Protein AF-0000000083253115 (afdb_homodimer)

Foldseek 3Di:
DAEEEAACCLLPVPPDDLVLVVVVDHYHYDNHHDQVCLCVRCQAHCEYEYAQAAADLVSLVSRVNHAEYEYLAPDDVRYPQVSCVVNNHFYFYFPPLQQLLLLVVLVVLVQCLQAVVVVVVVCVVVCVCVPDDDVDDGPDHHDQLAAAEEEEEDCPSNSVSNVVVSVVSNHQYEYEDPDDDDDPVCVRYHYDHLLVSQQRHQEYEYDDDDDPVQFQLAALVSLQSHQLAHEYEYLHEQRNHPQVRVLVCQQVSSYNAYEYAYHNDVVDDPVRSQVVRPRYHYHPNCSQRPPSSSNSSSVSSSVQVVQVVVVHGDRTDD/DAEEEAACCLLPVPPDDLVLVVVVDHYHYDNHHDQVCLCVRCQAHCEYEYAQAAADLVSLVNRVNHAEYEYLAPDDPRYPQVSCVVNNHFYFYFPPLQLLLLLVVLVVLVQCLQAVVVVVVVCVVVCVCVPDDDVDDGPDHHDQLAAAEEEEEDCPSNNVSNVVVSVVSNHQYEYEDPDDDPDPVCVRYHYDHLLVSQQRHQEYEYDDDDDPVQFQLAALVSLQSHQLAHEYEYLHEQRNHPQVRVLVCQQVSSYNAYEYAYHNDVVDDPVRSQVVRPRYHYHPNCSQRPPSSSVSSSVSSSVQVVQVVVVHGDRTDD

InterPro domains:
  IPR006139 D-isomer specific 2-hydroxyacid dehydrogenase, catalytic domain [PF00389] (19-316)
  IPR006140 D-isomer specific 2-hydroxyacid dehydrogenase, NAD-binding domain [PF02826] (107-287)
  IPR029752 D-isomer specific 2-hydroxyacid dehydrogenase, NAD-binding domain conserved site 1 [PS00065] (150-177)
  IPR029753 D-isomer specific 2-hydroxyacid dehydrogenase, NAD-binding domain conserved site [PS00671] (226-242)
  IPR036291 NAD(P)-binding domain superfamily [SSF51735] (98-288)
  IPR050418 D-isomer specific 2-hydroxyacid dehydrogenase, PdxB subfamily [PTHR43761] (2-317)

pLDDT: mean 97.41, std 2.38, range [80.62, 98.94]

Nearest PDB structures (foldseek):
  5tx7-assembly1_B  TM=9.723E-01  e=9.994E-42  Nitratidesulfovibrio vulgaris
  3wnv-assembly1_A  TM=8.264E-01  e=6.899E-27  Paecilomyces sp. 'thermophila'
  7arz-assembly1_A-2  TM=8.411E-01  e=3.150E-25  Physcomitrium patens
  5z1z-assembly1_C  TM=8.540E-01  e=3.719E-25  Escherichia coli BL21(DE3)
  2d0i-assembly2_C  TM=7.781E-01  e=1.853E-24  Pyrococcus horikoshii OT3

Secondary structure (DSSP, 8-state):
-EEEES--TTT-SSSS--HHHHTTSEEEE-S---GGGHHHHHTT-SEEEESSS-B-HHHHHT-TT--EEEESSS--TTB-HHHHHHTT-EEE---SSSHHHHHHHHHHHHHHHHH-HHHHHHHHHTTHHHH-SSS---SS-----TT-EEEEE--SHHHHHHHHHHHHTT-EEEEE-SS----GGGTTEEE--HHHHHHH-SEEEE-S---TTTTT-BSHHHHHHS-TT-EEEE-S-GGGB-HHHHHHHHHHTSSSEEEES--SSSSPPTT-TTTT-TTEEE--S-TT-SHHHHHHHHHHHHHHHHHHHTT---SB--/-EEEES--TTT-SSSS--HHHHTTSEEEE-S---GGGHHHHHTT-SEEEESSS-B-HHHHHT-TT--EEEESSS--TTB-HHHHHHTT-EEE---SSSHHHHHHHHHHHHHHHHH-HHHHHHHHHTTHHHH-SSS---SS-----TT-EEEEE--SHHHHHHHHHHHHTT-EEEEE-SS----GGGTTEEE--HHHHHHH-SEEEE-S---TTTTT-BSHHHHHHS-TT-EEEE-S-GGGB-HHHHHHHHHHTSSSEEEES--SSSSPPTT-TTTT-TTEEE--S-TT-SHHHHHHHHHHHHHHHHHHHTT---SB--

Structure (mmCIF, N/CA/C/O backbone):
data_AF-0000000083253115-model_v1
#
loop_
_entity.id
_entity.type
_entity.pdbx_description
1 polymer 'Glycerate dehydrogenase'
#
loop_
_atom_site.group_PDB
_atom_site.id
_atom_site.type_symbol
_atom_site.label_atom_id
_atom_site.label_alt_id
_atom_site.label_comp_id
_atom_site.label_asym_id
_atom_site.label_entity_id
_atom_site.label_seq_id
_atom_site.pdbx_PDB_ins_code
_atom_site.Cartn_x
_atom_site.Cartn_y
_atom_site.Cartn_z
_atom_site.occupancy
_atom_site.B_iso_or_equiv
_atom_site.auth_seq_id
_atom_site.auth_comp_id
_atom_site.auth_asym_id
_atom_site.auth_atom_id
_atom_site.pdbx_PDB_model_num
ATOM 1 N N . MET A 1 1 ? 8.891 42.031 13.438 1 95.06 1 MET A N 1
ATOM 2 C CA . MET A 1 1 ? 7.652 41.344 13.82 1 95.06 1 MET A CA 1
ATOM 3 C C . MET A 1 1 ? 7.918 40.281 14.883 1 95.06 1 MET A C 1
ATOM 5 O O . MET A 1 1 ? 8.922 39.594 14.812 1 95.06 1 MET A O 1
ATOM 9 N N . ASN A 1 2 ? 7.191 40.312 16.047 1 98.38 2 ASN A N 1
ATOM 10 C CA . ASN A 1 2 ? 7.27 39.25 17.047 1 98.38 2 ASN A CA 1
ATOM 11 C C . ASN A 1 2 ? 6.367 38.062 16.703 1 98.38 2 ASN A C 1
ATOM 13 O O . ASN A 1 2 ? 5.145 38.188 16.703 1 98.38 2 ASN A O 1
ATOM 17 N N . ILE A 1 3 ? 6.984 36.906 16.391 1 98.81 3 ILE A N 1
ATOM 18 C CA . ILE A 1 3 ? 6.27 35.719 15.938 1 98.81 3 ILE A CA 1
ATOM 19 C C . ILE A 1 3 ? 6.316 34.625 17.016 1 98.81 3 ILE A C 1
ATOM 21 O O . ILE A 1 3 ? 7.391 34.312 17.531 1 98.81 3 ILE A O 1
ATOM 25 N N . VAL A 1 4 ? 5.164 34.062 17.375 1 98.88 4 VAL A N 1
ATOM 26 C CA . VAL A 1 4 ? 5.098 33.031 18.391 1 98.88 4 VAL A CA 1
ATOM 27 C C . VAL A 1 4 ? 4.418 31.781 17.812 1 98.88 4 VAL A C 1
ATOM 29 O O . VAL A 1 4 ? 3.314 31.875 17.266 1 98.88 4 VAL A O 1
ATOM 32 N N . VAL A 1 5 ? 5.055 30.641 17.844 1 98.88 5 VAL A N 1
ATOM 33 C CA . VAL A 1 5 ? 4.441 29.328 17.578 1 98.88 5 VAL A CA 1
ATOM 34 C C . VAL A 1 5 ? 4.008 28.688 18.906 1 98.88 5 VAL A C 1
ATOM 36 O O . VAL A 1 5 ? 4.844 28.406 19.766 1 98.88 5 VAL A O 1
ATOM 39 N N . LEU A 1 6 ? 2.75 28.422 19.016 1 98.81 6 LEU A N 1
ATOM 40 C CA . LEU A 1 6 ? 2.217 27.984 20.297 1 98.81 6 LEU A CA 1
ATOM 41 C C . LEU A 1 6 ? 2.383 26.484 20.484 1 98.81 6 LEU A C 1
ATOM 43 O O . LEU A 1 6 ? 2.473 26 21.609 1 98.81 6 LEU A O 1
ATOM 47 N N . ASP A 1 7 ? 2.42 25.703 19.406 1 98.5 7 ASP A N 1
ATOM 48 C CA . ASP A 1 7 ? 2.523 24.25 19.469 1 98.5 7 ASP A CA 1
ATOM 49 C C . ASP A 1 7 ? 3.229 23.688 18.234 1 98.5 7 ASP A C 1
ATOM 51 O O . ASP A 1 7 ? 2.609 23.016 17.406 1 98.5 7 ASP A O 1
ATOM 55 N N . GLY A 1 8 ? 4.59 23.797 18.266 1 98.38 8 GLY A N 1
ATOM 56 C CA . GLY A 1 8 ? 5.367 23.5 17.078 1 98.38 8 GLY A CA 1
ATOM 57 C C . GLY A 1 8 ? 5.852 22.062 17.047 1 98.38 8 GLY A C 1
ATOM 58 O O . GLY A 1 8 ? 6.336 21.578 16.016 1 98.38 8 GLY A O 1
ATOM 59 N N . PHE A 1 9 ? 5.57 21.297 18.094 1 97.69 9 PHE A N 1
ATOM 60 C CA . PHE A 1 9 ? 6.234 20.016 18.25 1 97.69 9 PHE A CA 1
ATOM 61 C C . PHE A 1 9 ? 5.832 19.047 17.141 1 97.69 9 PHE A C 1
ATOM 63 O O . PHE A 1 9 ? 6.688 18.422 16.516 1 97.69 9 PHE A O 1
ATOM 70 N N . THR A 1 10 ? 4.551 18.938 16.844 1 95.75 10 THR A N 1
ATOM 71 C CA . THR A 1 10 ? 4.082 17.922 15.914 1 95.75 10 THR A CA 1
ATOM 72 C C . THR A 1 10 ? 4.449 18.281 14.477 1 95.75 10 THR A C 1
ATOM 74 O O . THR A 1 10 ? 4.742 17.406 13.664 1 95.75 10 THR A O 1
ATOM 77 N N . LEU A 1 11 ? 4.516 19.562 14.211 1 97.69 11 LEU A N 1
ATOM 78 C CA . LEU A 1 11 ? 4.914 20.016 12.883 1 97.69 11 LEU A CA 1
ATOM 79 C C . LEU A 1 11 ? 6.418 19.844 12.68 1 97.69 11 LEU A C 1
ATOM 81 O O . LEU A 1 11 ? 6.855 19.391 11.617 1 97.69 11 LEU A O 1
ATOM 85 N N . ASN A 1 12 ? 7.148 20.203 13.602 1 97.44 12 ASN A N 1
ATOM 86 C CA . ASN A 1 12 ? 8.609 20.172 13.547 1 97.44 12 ASN A CA 1
ATOM 87 C C . ASN A 1 12 ? 9.203 19.609 14.836 1 97.44 12 ASN A C 1
ATOM 89 O O . ASN A 1 12 ? 9.672 20.375 15.688 1 97.44 12 ASN A O 1
ATOM 93 N N . PRO A 1 13 ? 9.32 18.281 14.906 1 95.5 13 PRO A N 1
ATOM 94 C CA . PRO A 1 13 ? 9.898 17.672 16.094 1 95.5 13 PRO A CA 1
ATOM 95 C C . PRO A 1 13 ? 11.422 17.781 16.141 1 95.5 13 PRO A C 1
ATOM 97 O O . PRO A 1 13 ? 12.062 17.172 17.016 1 95.5 13 PRO A O 1
ATOM 100 N N . GLY A 1 14 ? 11.969 18.453 15.156 1 95.5 14 GLY A N 1
ATOM 101 C CA . GLY A 1 14 ? 13.406 18.672 15.164 1 95.5 14 GLY A CA 1
ATOM 102 C C . GLY A 1 14 ? 14.07 18.328 13.844 1 95.5 14 GLY A C 1
ATOM 103 O O . GLY A 1 14 ? 15.281 18.484 13.695 1 95.5 14 GLY A O 1
ATOM 104 N N . ASP A 1 15 ? 13.25 17.953 12.898 1 95.69 15 ASP A N 1
ATOM 105 C CA . ASP A 1 15 ? 13.828 17.484 11.648 1 95.69 15 ASP A CA 1
ATOM 106 C C . ASP A 1 15 ? 13.562 18.484 10.516 1 95.69 15 ASP A C 1
ATOM 108 O O . ASP A 1 15 ? 13.867 18.203 9.352 1 95.69 15 ASP A O 1
ATOM 112 N N . LEU A 1 16 ? 12.945 19.594 10.766 1 97.12 16 LEU A N 1
ATOM 113 C CA . LEU A 1 16 ? 12.742 20.703 9.836 1 97.12 16 LEU A CA 1
ATOM 114 C C . LEU A 1 16 ? 13.375 21.984 10.367 1 97.12 16 LEU A C 1
ATOM 116 O O . LEU A 1 16 ? 13.883 22 11.5 1 97.12 16 LEU A O 1
ATOM 120 N N . SER A 1 17 ? 13.398 23 9.508 1 97.88 17 SER A N 1
ATOM 121 C CA . SER A 1 17 ? 13.984 24.281 9.891 1 97.88 17 SER A CA 1
ATOM 122 C C . SER A 1 17 ? 12.906 25.344 10.047 1 97.88 17 SER A C 1
ATOM 124 O O . SER A 1 17 ? 11.984 25.438 9.227 1 97.88 17 SER A O 1
ATOM 126 N N . TRP A 1 18 ? 13.039 26.125 11.109 1 98.19 18 TRP A N 1
ATOM 127 C CA . TRP A 1 18 ? 12.148 27.25 11.305 1 98.19 18 TRP A CA 1
ATOM 128 C C . TRP A 1 18 ? 12.664 28.484 10.578 1 98.19 18 TRP A C 1
ATOM 130 O O . TRP A 1 18 ? 12.086 29.578 10.688 1 98.19 18 TRP A O 1
ATOM 140 N N . ALA A 1 19 ? 13.664 28.312 9.742 1 98.06 19 ALA A N 1
ATOM 141 C CA . ALA A 1 19 ? 14.367 29.422 9.086 1 98.06 19 ALA A CA 1
ATOM 142 C C . ALA A 1 19 ? 13.398 30.297 8.297 1 98.06 19 ALA A C 1
ATOM 144 O O . ALA A 1 19 ? 13.508 31.516 8.305 1 98.06 19 ALA A O 1
ATOM 145 N N . PRO A 1 20 ? 12.43 29.688 7.656 1 97.81 20 PRO A N 1
ATOM 146 C CA . PRO A 1 20 ? 11.516 30.531 6.883 1 97.81 20 PRO A CA 1
ATOM 147 C C . PRO A 1 20 ? 10.758 31.531 7.75 1 97.81 20 PRO A C 1
ATOM 149 O O . PRO A 1 20 ? 10.438 32.625 7.289 1 97.81 20 PRO A O 1
ATOM 152 N N . PHE A 1 21 ? 10.477 31.25 9.008 1 98.19 21 PHE A N 1
ATOM 153 C CA . PHE A 1 21 ? 9.805 32.156 9.922 1 98.19 21 PHE A CA 1
ATOM 154 C C . PHE A 1 21 ? 10.812 33.094 10.586 1 98.19 21 PHE A C 1
ATOM 156 O O . PHE A 1 21 ? 10.508 34.281 10.82 1 98.19 21 PHE A O 1
ATOM 163 N N . GLU A 1 22 ? 11.984 32.594 10.859 1 98.12 22 GLU A N 1
ATOM 164 C CA . GLU A 1 22 ? 13.031 33.406 11.477 1 98.12 22 GLU A CA 1
ATOM 165 C C . GLU A 1 22 ? 13.414 34.594 10.586 1 98.12 22 GLU A C 1
ATOM 167 O O . GLU A 1 22 ? 13.789 35.656 11.078 1 98.12 22 GLU A O 1
ATOM 172 N N . ALA A 1 23 ? 13.273 34.375 9.367 1 97.56 23 ALA A N 1
ATOM 173 C CA . ALA A 1 23 ? 13.625 35.406 8.398 1 97.56 23 ALA A CA 1
ATOM 174 C C . ALA A 1 23 ? 12.625 36.531 8.422 1 97.56 23 ALA A C 1
ATOM 176 O O . ALA A 1 23 ? 12.898 37.625 7.91 1 97.56 23 ALA A O 1
ATOM 177 N N . LEU A 1 24 ? 11.523 36.344 9.031 1 97.75 24 LEU A N 1
ATOM 178 C CA . LEU A 1 24 ? 10.438 37.344 8.969 1 97.75 24 LEU A CA 1
ATOM 179 C C . LEU A 1 24 ? 10.383 38.156 10.242 1 97.75 24 LEU A C 1
ATOM 181 O O . LEU A 1 24 ? 9.695 39.188 10.297 1 97.75 24 LEU A O 1
ATOM 185 N N . GLY A 1 25 ? 11.094 37.719 11.328 1 97.75 25 GLY A N 1
ATOM 186 C CA . GLY A 1 25 ? 11.094 38.438 12.602 1 97.75 25 GLY A CA 1
ATOM 187 C C . GLY A 1 25 ? 11.664 37.625 13.742 1 97.75 25 GLY A C 1
ATOM 188 O O . GLY A 1 25 ? 12.359 36.625 13.516 1 97.75 25 GLY A O 1
ATOM 189 N N . SER A 1 26 ? 11.414 38.156 15 1 98.44 26 SER A N 1
ATOM 190 C CA . SER A 1 26 ? 11.812 37.406 16.203 1 98.44 26 SER A CA 1
ATOM 191 C C . SER A 1 26 ? 10.867 36.25 16.469 1 98.44 26 SER A C 1
ATOM 193 O O . SER A 1 26 ? 9.68 36.469 16.75 1 98.44 26 SER A O 1
ATOM 195 N N . LEU A 1 27 ? 11.43 35.062 16.438 1 98.62 27 LEU A N 1
ATOM 196 C CA . LEU A 1 27 ? 10.602 33.844 16.516 1 98.62 27 LEU A CA 1
ATOM 197 C C . LEU A 1 27 ? 10.781 33.156 17.859 1 98.62 27 LEU A C 1
ATOM 199 O O . LEU A 1 27 ? 11.914 32.938 18.312 1 98.62 27 LEU A O 1
ATOM 203 N N . THR A 1 28 ? 9.695 32.906 18.531 1 98.81 28 THR A N 1
ATOM 204 C CA . THR A 1 28 ? 9.648 32.031 19.688 1 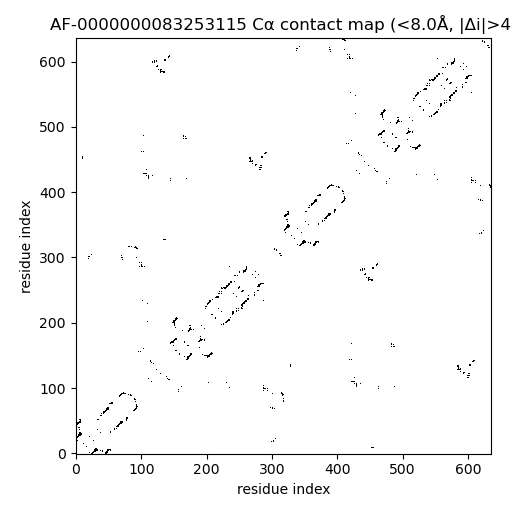98.81 28 THR A CA 1
ATOM 205 C C . THR A 1 28 ? 8.789 30.812 19.406 1 98.81 28 THR A C 1
ATOM 207 O O . THR A 1 28 ? 7.637 30.938 18.984 1 98.81 28 THR A O 1
ATOM 210 N N . VAL A 1 29 ? 9.336 29.594 19.578 1 98.75 29 VAL A N 1
ATOM 211 C CA . VAL A 1 29 ? 8.609 28.359 19.312 1 98.75 29 VAL A CA 1
ATOM 212 C C . VAL A 1 29 ? 8.414 27.578 20.609 1 98.75 29 VAL A C 1
ATOM 214 O O . VAL A 1 29 ? 9.383 27.281 21.312 1 98.75 29 VAL A O 1
ATOM 217 N N . TYR A 1 30 ? 7.195 27.328 20.953 1 98.69 30 TYR A N 1
ATOM 218 C CA . TYR A 1 30 ? 6.871 26.391 22.031 1 98.69 30 TYR A CA 1
ATOM 219 C C . TYR A 1 30 ? 6.461 25.047 21.469 1 98.69 30 TYR A C 1
ATOM 221 O O . TYR A 1 30 ? 5.742 24.969 20.469 1 98.69 30 TYR A O 1
ATOM 229 N N . ASP A 1 31 ? 6.918 23.938 22.078 1 98.12 31 ASP A N 1
ATOM 230 C CA . ASP A 1 31 ? 6.508 22.609 21.641 1 98.12 31 ASP A CA 1
ATOM 231 C C . ASP A 1 31 ? 5.012 22.391 21.875 1 98.12 31 ASP A C 1
ATOM 233 O O . ASP A 1 31 ? 4.324 21.828 21.016 1 98.12 31 ASP A O 1
ATOM 237 N N . ARG A 1 32 ? 4.617 22.828 22.969 1 98.31 32 ARG A N 1
ATOM 238 C CA . ARG A 1 32 ? 3.238 22.75 23.438 1 98.31 32 ARG A CA 1
ATOM 239 C C . ARG A 1 32 ? 2.887 23.938 24.328 1 98.31 32 ARG A C 1
ATOM 241 O O . ARG A 1 32 ? 3.742 24.438 25.062 1 98.31 32 ARG A O 1
ATOM 248 N N . THR A 1 33 ? 1.615 24.375 24.266 1 98.5 33 THR A N 1
ATOM 249 C CA . THR A 1 33 ? 1.136 25.438 25.141 1 98.5 33 THR A CA 1
ATOM 250 C C . THR A 1 33 ? -0.213 25.078 25.75 1 98.5 33 THR A C 1
ATOM 252 O O . THR A 1 33 ? -1.222 25 25.047 1 98.5 33 THR A O 1
ATOM 255 N N . PRO A 1 34 ? -0.229 24.797 27.078 1 97.06 34 PRO A N 1
ATOM 256 C CA . PRO A 1 34 ? -1.537 24.609 27.703 1 97.06 34 PRO A CA 1
ATOM 25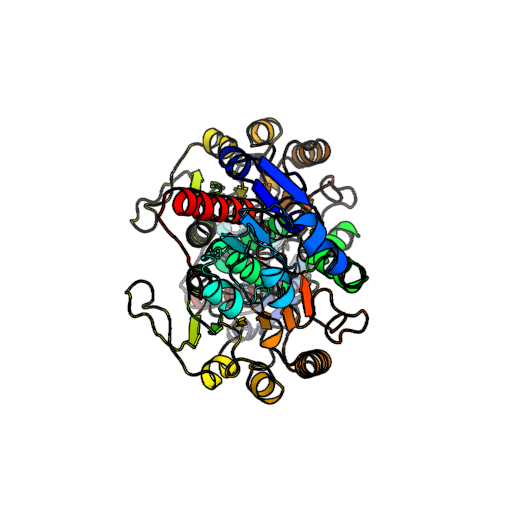7 C C . PRO A 1 34 ? -2.396 25.875 27.688 1 97.06 34 PRO A C 1
ATOM 259 O O . PRO A 1 34 ? -1.865 26.984 27.609 1 97.06 34 PRO A O 1
ATOM 262 N N . PRO A 1 35 ? -3.645 25.672 27.766 1 96.5 35 PRO A N 1
ATOM 263 C CA . PRO A 1 35 ? -4.57 26.797 27.625 1 96.5 35 PRO A CA 1
ATOM 264 C C . PRO A 1 35 ? -4.258 27.938 28.578 1 96.5 35 PRO A C 1
ATOM 266 O O . PRO A 1 35 ? -4.375 29.109 28.219 1 96.5 35 PRO A O 1
ATOM 269 N N . GLU A 1 36 ? -3.787 27.688 29.75 1 96.81 36 GLU A N 1
ATOM 270 C CA . GLU A 1 36 ? -3.596 28.703 30.797 1 96.81 36 GLU A CA 1
ATOM 271 C C . GLU A 1 36 ? -2.377 29.562 30.5 1 96.81 36 GLU A C 1
ATOM 273 O O . GLU A 1 36 ? -2.213 30.641 31.094 1 96.81 36 GLU A O 1
ATOM 278 N N . LEU A 1 37 ? -1.539 29.125 29.578 1 98.44 37 LEU A N 1
ATOM 279 C CA . LEU A 1 37 ? -0.304 29.859 29.312 1 98.44 37 LEU A CA 1
ATOM 280 C C . LEU A 1 37 ? -0.38 30.609 27.984 1 98.44 37 LEU A C 1
ATOM 282 O O . LEU A 1 37 ? 0.549 31.328 27.625 1 98.44 37 LEU A O 1
ATOM 286 N N . VAL A 1 38 ? -1.444 30.531 27.203 1 98.62 38 VAL A N 1
ATOM 287 C CA . VAL A 1 38 ? -1.549 31.094 25.875 1 98.62 38 VAL A CA 1
ATOM 288 C C . VAL A 1 38 ? -1.393 32.625 25.938 1 98.62 38 VAL A C 1
ATOM 290 O O . VAL A 1 38 ? -0.608 33.188 25.188 1 98.62 38 VAL A O 1
ATOM 293 N N . GLN A 1 39 ? -2.057 33.281 26.875 1 97.81 39 GLN A N 1
ATOM 294 C CA . GLN A 1 39 ? -2.01 34.719 26.984 1 97.81 39 GLN A CA 1
ATOM 295 C C . GLN A 1 39 ? -0.604 35.219 27.328 1 97.81 39 GLN A C 1
ATOM 297 O O . GLN A 1 39 ? -0.091 36.156 26.719 1 97.81 39 GLN A O 1
ATOM 302 N N . GLU A 1 40 ? -0.07 34.531 28.281 1 98.06 40 GLU A N 1
ATOM 303 C CA . GLU A 1 40 ? 1.271 34.906 28.734 1 98.06 40 GLU A CA 1
ATOM 304 C C . GLU A 1 40 ? 2.285 34.781 27.594 1 98.06 40 GLU A C 1
ATOM 306 O O . GLU A 1 40 ? 3.092 35.688 27.359 1 98.06 40 GLU A O 1
ATOM 311 N N . ARG A 1 41 ? 2.164 33.719 26.859 1 98.56 41 ARG A N 1
ATOM 312 C CA . ARG A 1 41 ? 3.168 33.375 25.859 1 98.56 41 ARG A CA 1
ATOM 313 C C . ARG A 1 41 ? 2.975 34.219 24.578 1 98.56 41 ARG A C 1
ATOM 315 O O . ARG A 1 41 ? 3.924 34.438 23.828 1 98.56 41 ARG A O 1
ATOM 322 N N . ALA A 1 42 ? 1.792 34.719 24.375 1 98.44 42 ALA A N 1
ATOM 323 C CA . ALA A 1 42 ? 1.495 35.438 23.141 1 98.44 42 ALA A CA 1
ATOM 324 C C . ALA A 1 42 ? 1.292 36.938 23.406 1 98.44 42 ALA A C 1
ATOM 326 O O . ALA A 1 42 ? 0.925 37.688 22.5 1 98.44 42 ALA A O 1
ATOM 327 N N . LYS A 1 43 ? 1.54 37.406 24.578 1 96.56 43 LYS A N 1
ATOM 328 C CA . LYS A 1 43 ? 1.165 38.75 25.031 1 96.56 43 LYS A CA 1
ATOM 329 C C . LYS A 1 43 ? 1.773 39.812 24.125 1 96.56 43 LYS A C 1
ATOM 331 O O . LYS A 1 43 ? 1.128 40.812 23.828 1 96.56 43 LYS A O 1
ATOM 336 N N . ASP A 1 44 ? 2.969 39.656 23.672 1 97.19 44 ASP A N 1
ATOM 337 C CA . ASP A 1 44 ? 3.656 40.688 22.891 1 97.19 44 ASP A CA 1
ATOM 338 C C . ASP A 1 44 ? 3.748 40.281 21.422 1 97.19 44 ASP A C 1
ATOM 340 O O . ASP A 1 44 ? 4.512 40.875 20.656 1 97.19 44 ASP A O 1
ATOM 344 N N . ALA A 1 45 ? 3.016 39.25 20.984 1 98.44 45 ALA A N 1
ATOM 345 C CA . ALA A 1 45 ? 3.137 38.719 19.641 1 98.44 45 ALA A CA 1
ATOM 346 C C . ALA A 1 45 ? 2.4 39.625 18.625 1 98.44 45 ALA A C 1
ATOM 348 O O . ALA A 1 45 ? 1.273 40.031 18.891 1 98.44 45 ALA A O 1
ATOM 349 N N . ASP A 1 46 ? 3.064 39.875 17.5 1 98.5 46 ASP A N 1
ATOM 350 C CA . ASP A 1 46 ? 2.404 40.438 16.328 1 98.5 46 ASP A CA 1
ATOM 351 C C . ASP A 1 46 ? 1.694 39.344 15.523 1 98.5 46 ASP A C 1
ATOM 353 O O . ASP A 1 46 ? 0.666 39.625 14.898 1 98.5 46 ASP A O 1
ATOM 357 N N . ALA A 1 47 ? 2.283 38.188 15.477 1 98.81 47 ALA A N 1
ATOM 358 C CA . ALA A 1 47 ? 1.793 37.031 14.758 1 98.81 47 ALA A CA 1
ATOM 359 C C . ALA A 1 47 ? 1.856 35.781 15.641 1 98.81 47 ALA A C 1
ATOM 361 O O . ALA A 1 47 ? 2.852 35.562 16.328 1 98.81 47 ALA A O 1
ATOM 362 N N . VAL A 1 48 ? 0.789 35.031 15.625 1 98.88 48 VAL A N 1
ATOM 363 C CA . VAL A 1 48 ? 0.731 33.75 16.359 1 98.88 48 VAL A CA 1
ATOM 364 C C . VAL A 1 48 ? 0.448 32.625 15.383 1 98.88 48 VAL A C 1
ATOM 366 O O . VAL A 1 48 ? -0.424 32.719 14.516 1 98.88 48 VAL A O 1
ATOM 369 N N . LEU A 1 49 ? 1.225 31.578 15.453 1 98.81 49 LEU A N 1
ATOM 370 C CA . LEU A 1 49 ? 0.996 30.344 14.719 1 98.81 49 LEU A CA 1
ATOM 371 C C . LEU A 1 49 ? 0.502 29.234 15.648 1 98.81 49 LEU A C 1
ATOM 373 O O . LEU A 1 49 ? 0.985 29.109 16.781 1 98.81 49 LEU A O 1
ATOM 377 N N . THR A 1 50 ? -0.5 28.484 15.203 1 98.75 50 THR A N 1
ATOM 378 C CA . THR A 1 50 ? -1.073 27.453 16.047 1 98.75 50 THR A CA 1
ATOM 379 C C . THR A 1 50 ? -1.559 26.281 15.195 1 98.75 50 THR A C 1
ATOM 381 O O . THR A 1 50 ? -1.946 26.453 14.039 1 98.75 50 THR A O 1
ATOM 384 N N . ASN A 1 51 ? -1.497 25.109 15.742 1 97.88 51 ASN A N 1
ATOM 385 C CA . ASN A 1 51 ? -2.088 23.906 15.141 1 97.88 51 ASN A CA 1
ATOM 386 C C . ASN A 1 51 ? -3.318 23.453 15.914 1 97.88 51 ASN A C 1
ATOM 388 O O . ASN A 1 51 ? -4.434 23.469 15.391 1 97.88 51 ASN A O 1
ATOM 392 N N . LYS A 1 52 ? -3.139 23.188 17.234 1 97.38 52 LYS A N 1
ATOM 393 C CA . LYS A 1 52 ? -4.254 22.656 18.016 1 97.38 52 LYS A CA 1
ATOM 394 C C . LYS A 1 52 ? -4.5 23.5 19.266 1 97.38 52 LYS A C 1
ATOM 396 O O . LYS A 1 52 ? -5.492 23.297 19.969 1 97.38 52 LYS A O 1
ATOM 401 N N . THR A 1 53 ? -3.623 24.422 19.594 1 98.12 53 THR A N 1
ATOM 402 C CA . THR A 1 53 ? -3.859 25.344 20.703 1 98.12 53 THR A CA 1
ATOM 403 C C . THR A 1 53 ? -4.973 26.328 20.375 1 98.12 53 THR A C 1
ATOM 405 O O . THR A 1 53 ? -4.863 27.078 19.406 1 98.12 53 THR A O 1
ATOM 408 N N . ALA A 1 54 ? -5.945 26.406 21.219 1 98 54 ALA A N 1
ATOM 409 C CA . ALA A 1 54 ? -7.152 27.172 20.906 1 98 54 ALA A CA 1
ATOM 410 C C . ALA A 1 54 ? -6.914 28.656 21.094 1 98 54 ALA A C 1
ATOM 412 O O . ALA A 1 54 ? -6.289 29.078 22.078 1 98 54 ALA A O 1
ATOM 413 N N . LEU A 1 55 ? -7.316 29.422 20.141 1 98.5 55 LEU A N 1
ATOM 414 C CA . LEU A 1 55 ? -7.395 30.875 20.25 1 98.5 55 LEU A CA 1
ATOM 415 C C . LEU A 1 55 ? -8.844 31.344 20.266 1 98.5 55 LEU A C 1
ATOM 417 O O . LEU A 1 55 ? -9.383 31.75 19.234 1 98.5 55 LEU A O 1
ATOM 421 N N . THR A 1 56 ? -9.383 31.359 21.5 1 98.06 56 THR A N 1
ATOM 422 C CA . THR A 1 56 ? -10.773 31.734 21.719 1 98.06 56 THR A CA 1
ATOM 423 C C . THR A 1 56 ? -10.953 33.25 21.625 1 98.06 56 THR A C 1
ATOM 425 O O . THR A 1 56 ? -9.969 33.969 21.562 1 98.06 56 THR A O 1
ATOM 428 N N . ALA A 1 57 ? -12.18 33.625 21.625 1 98 57 ALA A N 1
ATOM 429 C CA . ALA A 1 57 ? -12.484 35.062 21.578 1 98 57 ALA A CA 1
ATOM 430 C C . ALA A 1 57 ? -11.836 35.812 22.75 1 98 57 ALA A C 1
ATOM 432 O O . ALA A 1 57 ? -11.273 36.875 22.578 1 98 57 ALA A O 1
ATOM 433 N N . ASP A 1 58 ? -11.906 35.188 23.875 1 97.75 58 ASP A N 1
ATOM 434 C CA . ASP A 1 58 ? -11.336 35.812 25.078 1 97.75 58 ASP A CA 1
ATOM 435 C C . ASP A 1 58 ? -9.82 35.969 24.953 1 97.75 58 ASP A C 1
ATOM 437 O O . ASP A 1 58 ? -9.266 37 25.312 1 97.75 58 ASP A O 1
ATOM 441 N N . ILE A 1 59 ? -9.203 34.906 24.453 1 97.81 59 ILE A N 1
ATOM 442 C CA . ILE A 1 59 ? -7.754 34.938 24.297 1 97.81 59 ILE A CA 1
ATOM 443 C C . ILE A 1 59 ? -7.379 36.031 23.281 1 97.81 59 ILE A C 1
ATOM 445 O O . ILE A 1 59 ? -6.492 36.844 23.531 1 97.81 59 ILE A O 1
ATOM 449 N N . ILE A 1 60 ? -8.039 36.094 22.172 1 97.94 60 ILE A N 1
ATOM 450 C CA . ILE A 1 60 ? -7.766 37.062 21.109 1 97.94 60 ILE A CA 1
ATOM 451 C C . ILE A 1 60 ? -7.914 38.469 21.641 1 97.94 60 ILE A C 1
ATOM 453 O O . ILE A 1 60 ? -7.074 39.344 21.375 1 97.94 60 ILE A O 1
ATOM 457 N N . SER A 1 61 ? -8.914 38.688 22.453 1 96.56 61 SER A N 1
ATOM 458 C CA . SER A 1 61 ? -9.195 40 23 1 96.56 61 SER A CA 1
ATOM 459 C C . SER A 1 61 ? -8.102 40.438 23.969 1 96.56 61 SER A C 1
ATOM 461 O O . SER A 1 61 ? -7.91 41.625 24.219 1 96.56 61 SER A O 1
ATOM 463 N N . SER A 1 62 ? -7.457 39.5 24.484 1 96.38 62 SER A N 1
ATOM 464 C CA . SER A 1 62 ? -6.453 39.781 25.5 1 96.38 62 SER A CA 1
ATOM 465 C C . SER A 1 62 ? -5.086 40.031 24.875 1 96.38 62 SER A C 1
ATOM 467 O O . SER A 1 62 ? -4.109 40.281 25.578 1 96.38 62 SER A O 1
ATOM 469 N N . LEU A 1 63 ? -4.941 39.969 23.562 1 97.69 63 LEU A N 1
ATOM 470 C CA . LEU A 1 63 ? -3.676 40.125 22.875 1 97.69 63 LEU A CA 1
ATOM 471 C C . LEU A 1 63 ? -3.672 41.438 22.062 1 97.69 63 LEU A C 1
ATOM 473 O O . LEU A 1 63 ? -3.961 41.406 20.859 1 97.69 63 LEU A O 1
ATOM 477 N N . PRO A 1 64 ? -3.217 42.531 22.641 1 95.56 64 PRO A N 1
ATOM 478 C CA . PRO A 1 64 ? -3.412 43.844 22.031 1 95.56 64 PRO A CA 1
ATOM 479 C C . PRO A 1 64 ? -2.555 44.031 20.781 1 95.56 64 PRO A C 1
ATOM 481 O O . PRO A 1 64 ? -2.93 44.812 19.891 1 95.56 64 PRO A O 1
ATOM 484 N N . ASN A 1 65 ? -1.437 43.375 20.656 1 97.38 65 ASN A N 1
ATOM 485 C CA . ASN A 1 65 ? -0.52 43.625 19.547 1 97.38 65 ASN A CA 1
ATOM 486 C C . ASN A 1 65 ? -0.792 42.688 18.375 1 97.38 65 ASN A C 1
ATOM 488 O O . ASN A 1 65 ? -0.235 42.875 17.297 1 97.38 65 ASN A O 1
ATOM 492 N N . LEU A 1 66 ? -1.626 41.688 18.578 1 98.5 66 LEU A N 1
ATOM 493 C CA . LEU A 1 66 ? -1.816 40.625 17.609 1 98.5 66 LEU A CA 1
ATOM 494 C C . LEU A 1 66 ? -2.461 41.156 16.328 1 98.5 66 LEU A C 1
ATOM 496 O O . LEU A 1 66 ? -3.475 41.844 16.391 1 98.5 66 LEU A O 1
ATOM 500 N N . ARG A 1 67 ? -1.85 40.812 15.172 1 98.19 67 ARG A N 1
ATOM 501 C CA . ARG A 1 67 ? -2.357 41.281 13.883 1 98.19 67 ARG A CA 1
ATOM 502 C C . ARG A 1 67 ? -2.572 40.094 12.93 1 98.19 67 ARG A C 1
ATOM 504 O O . ARG A 1 67 ? -3.264 40.219 11.922 1 98.19 67 ARG A O 1
ATOM 511 N N . TYR A 1 68 ? -1.985 38.938 13.266 1 98.56 68 TYR A N 1
ATOM 512 C CA . TYR A 1 68 ? -1.984 37.781 12.352 1 98.56 68 TYR A CA 1
ATOM 513 C C . TYR A 1 68 ? -2.057 36.469 13.125 1 98.56 68 TYR A C 1
ATOM 515 O O . TYR A 1 68 ? -1.396 36.312 14.148 1 98.56 68 TYR A O 1
ATOM 523 N N . ILE A 1 69 ? -2.939 35.594 12.711 1 98.88 69 ILE A N 1
ATOM 524 C CA . ILE A 1 69 ? -2.98 34.219 13.18 1 98.88 69 ILE A CA 1
ATOM 525 C C . ILE A 1 69 ? -2.807 33.25 12 1 98.88 69 ILE A C 1
ATOM 527 O O . ILE A 1 69 ? -3.58 33.312 11.047 1 98.88 69 ILE A O 1
ATOM 531 N N . GLY A 1 70 ? -1.789 32.5 12.016 1 98.75 70 GLY A N 1
ATOM 532 C CA . GLY A 1 70 ? -1.593 31.438 11.039 1 98.75 70 GLY A CA 1
ATOM 533 C C . GLY A 1 70 ? -1.886 30.047 11.594 1 98.75 70 GLY A C 1
ATOM 534 O O . GLY A 1 70 ? -1.188 29.578 12.5 1 98.75 70 GLY A O 1
ATOM 535 N N . VAL A 1 71 ? -2.883 29.391 11.039 1 98.69 71 VAL A N 1
ATOM 536 C CA . VAL A 1 71 ? -3.168 28.016 11.43 1 98.69 71 VAL A CA 1
ATOM 537 C C . VAL A 1 71 ? -2.234 27.062 10.688 1 98.69 71 VAL A C 1
ATOM 539 O O . VAL A 1 71 ? -2.102 27.141 9.461 1 98.69 71 VAL A O 1
ATOM 542 N N . LEU A 1 72 ? -1.611 26.219 11.43 1 98.44 72 LEU A N 1
ATOM 543 C CA . LEU A 1 72 ? -0.682 25.25 10.859 1 98.44 72 LEU A CA 1
ATOM 544 C C . LEU A 1 72 ? -1.403 23.953 10.492 1 98.44 72 LEU A C 1
ATOM 546 O O . LEU A 1 72 ? -0.979 22.875 10.891 1 98.44 72 LEU A O 1
ATOM 550 N N . ALA A 1 73 ? -2.502 24.047 9.75 1 97.38 73 ALA A N 1
ATOM 551 C CA . ALA A 1 73 ? -3.355 22.969 9.25 1 97.38 73 ALA A CA 1
ATOM 552 C C . ALA A 1 73 ? -4.359 23.5 8.227 1 97.38 73 ALA A C 1
ATOM 554 O O . ALA A 1 73 ? -4.457 24.719 8.008 1 97.38 73 ALA A O 1
ATOM 555 N N . THR A 1 74 ? -5.031 22.594 7.602 1 94.94 74 THR A N 1
ATOM 556 C CA . THR A 1 74 ? -6.121 22.969 6.711 1 94.94 74 THR A CA 1
ATOM 557 C C . THR A 1 74 ? -7.34 23.438 7.508 1 94.94 74 THR A C 1
ATOM 559 O O . THR A 1 74 ? -7.938 24.469 7.203 1 94.94 74 THR A O 1
ATOM 562 N N . GLY A 1 75 ? -7.738 22.609 8.477 1 91.75 75 GLY A N 1
ATOM 563 C CA . GLY A 1 75 ? -8.82 23 9.359 1 91.75 75 GLY A CA 1
ATOM 564 C C . GLY A 1 75 ? -8.453 24.156 10.266 1 91.75 75 GLY A C 1
ATOM 565 O O . GLY A 1 75 ? -7.316 24.266 10.734 1 91.75 75 GLY A O 1
ATOM 566 N N . TYR A 1 76 ? -9.414 25.031 10.578 1 94.81 76 TYR A N 1
ATOM 567 C CA . TYR A 1 76 ? -9.094 26.219 11.359 1 94.81 76 TYR A CA 1
ATOM 568 C C . TYR A 1 76 ? -10.094 26.422 12.492 1 94.81 76 TYR A C 1
ATOM 570 O O . TYR A 1 76 ? -10.289 27.547 12.961 1 94.81 76 TYR A O 1
ATOM 578 N N . ASN A 1 77 ? -10.664 25.312 12.922 1 90.62 77 ASN A N 1
ATOM 579 C CA . ASN A 1 77 ? -11.688 25.359 13.953 1 90.62 77 ASN A CA 1
ATOM 580 C C . ASN A 1 77 ? -11.109 25.766 15.305 1 90.62 77 ASN A C 1
ATOM 582 O O . ASN A 1 77 ? -11.844 26.156 16.219 1 90.62 77 ASN A O 1
ATOM 586 N N . VAL A 1 78 ? -9.898 25.766 15.445 1 96 78 VAL A N 1
ATOM 587 C CA . VAL A 1 78 ? -9.219 26.062 16.703 1 96 78 VAL A CA 1
ATOM 588 C C . VAL A 1 78 ? -9.188 27.562 16.938 1 96 78 VAL A C 1
ATOM 590 O O . VAL A 1 78 ? -8.898 28.016 18.047 1 96 78 VAL A O 1
ATOM 593 N N . VAL A 1 79 ? -9.555 28.422 15.977 1 98.31 79 VAL A N 1
ATOM 594 C CA . VAL A 1 79 ? -9.492 29.875 16.062 1 98.31 79 VAL A CA 1
ATOM 595 C C . VAL A 1 79 ? -10.898 30.453 16 1 98.31 79 VAL A C 1
ATOM 597 O O . VAL A 1 79 ? -11.703 30.078 15.148 1 98.31 79 VAL A O 1
ATOM 600 N N . ALA A 1 80 ? -11.195 31.391 16.922 1 98.31 80 ALA A N 1
ATOM 601 C CA . ALA A 1 80 ? -12.43 32.156 16.828 1 98.31 80 ALA A CA 1
ATOM 602 C C . ALA A 1 80 ? -12.352 33.188 15.711 1 98.31 80 ALA A C 1
ATOM 604 O O . ALA A 1 80 ? -12.086 34.375 15.953 1 98.31 80 ALA A O 1
ATOM 605 N N . ILE A 1 81 ? -12.695 32.75 14.555 1 97.69 81 ILE A N 1
ATOM 606 C CA . ILE A 1 81 ? -12.461 33.5 13.328 1 97.69 81 ILE A CA 1
ATOM 607 C C . ILE A 1 81 ? -13.266 34.812 13.359 1 97.69 81 ILE A C 1
ATOM 609 O O . ILE A 1 81 ? -12.797 35.844 12.891 1 97.69 81 ILE A O 1
ATOM 613 N N . GLU A 1 82 ? -14.469 34.812 13.859 1 97.19 82 GLU A N 1
ATOM 614 C CA . GLU A 1 82 ? -15.297 36.031 13.938 1 97.19 82 GLU A CA 1
ATOM 615 C C . GLU A 1 82 ? -14.68 37.062 14.859 1 97.19 82 GLU A C 1
ATOM 617 O O . GLU A 1 82 ? -14.641 38.25 14.531 1 97.19 82 GLU A O 1
ATOM 622 N N . ALA A 1 83 ? -14.219 36.594 15.992 1 97.75 83 ALA A N 1
ATOM 623 C CA . ALA A 1 83 ? -13.562 37.5 16.938 1 97.75 83 ALA A CA 1
ATOM 624 C C . ALA A 1 83 ? -12.312 38.094 16.328 1 97.75 83 ALA A C 1
ATOM 626 O O . ALA A 1 83 ? -12.023 39.281 16.547 1 97.75 83 ALA A O 1
ATOM 627 N N . ALA A 1 84 ? -11.555 37.344 15.617 1 98.38 84 ALA A N 1
ATOM 628 C CA . ALA A 1 84 ? -10.359 37.844 14.938 1 98.38 84 ALA A CA 1
ATOM 629 C C . ALA A 1 84 ? -10.719 38.906 13.914 1 98.38 84 ALA A C 1
ATOM 631 O O . ALA A 1 84 ? -10.094 39.969 13.867 1 98.38 84 ALA A O 1
ATOM 632 N N . ALA A 1 85 ? -11.727 38.656 13.164 1 97.44 85 ALA A N 1
ATOM 633 C CA . ALA A 1 85 ? -12.172 39.594 12.125 1 97.44 85 ALA A CA 1
ATOM 634 C C . ALA A 1 85 ? -12.617 40.906 12.734 1 97.44 85 ALA A C 1
ATOM 636 O O . ALA A 1 85 ? -12.328 41.969 12.195 1 97.44 85 ALA A O 1
ATOM 637 N N . GLU A 1 86 ? -13.336 40.844 13.781 1 96.88 86 GLU A N 1
ATOM 638 C CA . GLU A 1 86 ? -13.836 42.031 14.461 1 96.88 86 GLU A CA 1
ATOM 639 C C . GLU A 1 86 ? -12.695 42.938 14.906 1 96.88 86 GLU A C 1
ATOM 641 O O . GLU A 1 86 ? -12.852 44.156 14.984 1 96.88 86 GLU A O 1
ATOM 646 N N . ARG A 1 87 ? -11.609 42.375 15.133 1 97.12 87 ARG A N 1
ATOM 647 C CA . ARG A 1 87 ? -10.461 43.125 15.617 1 97.12 87 ARG A CA 1
ATOM 648 C C . ARG A 1 87 ? -9.5 43.469 14.484 1 97.12 87 ARG A C 1
ATOM 650 O O . ARG A 1 87 ? -8.422 44.031 14.711 1 97.12 87 ARG A O 1
ATOM 657 N N . GLY A 1 88 ? -9.875 43.031 13.297 1 96.88 88 GLY A N 1
ATOM 658 C CA . GLY A 1 88 ? -9.047 43.281 12.133 1 96.88 88 GLY A CA 1
ATOM 659 C C . GLY A 1 88 ? -7.832 42.375 12.047 1 96.88 88 GLY A C 1
ATOM 660 O O . GLY A 1 88 ? -6.836 42.75 11.406 1 96.88 88 GLY A O 1
ATOM 661 N N . ILE A 1 89 ? -7.867 41.281 12.727 1 98.38 89 ILE A N 1
ATOM 662 C CA . ILE A 1 89 ? -6.773 40.312 12.703 1 98.38 89 ILE A CA 1
ATOM 663 C C . ILE A 1 89 ? -6.941 39.375 11.516 1 98.38 89 ILE A C 1
ATOM 665 O O . ILE A 1 89 ? -8.008 38.781 11.328 1 98.38 89 ILE A O 1
ATOM 669 N N . THR A 1 90 ? -5.898 39.188 10.664 1 98.44 90 THR A N 1
ATOM 670 C CA . THR A 1 90 ? -5.91 38.281 9.531 1 98.44 90 THR A CA 1
ATOM 671 C C . THR A 1 90 ? -5.672 36.844 9.992 1 98.44 90 THR A C 1
ATOM 673 O O . THR A 1 90 ? -4.762 36.594 10.789 1 98.44 90 THR A O 1
ATOM 676 N N . VAL A 1 91 ? -6.539 35.906 9.594 1 98.75 91 VAL A N 1
ATOM 677 C CA . VAL A 1 91 ? -6.355 34.5 9.883 1 98.75 91 VAL A CA 1
ATOM 678 C C . VAL A 1 91 ? -6.141 33.719 8.578 1 98.75 91 VAL A C 1
ATOM 680 O O . VAL A 1 91 ? -6.898 33.906 7.617 1 98.75 91 VAL A O 1
ATOM 683 N N . THR A 1 92 ? -5.055 32.969 8.453 1 98.69 92 THR A N 1
ATOM 684 C CA . THR A 1 92 ? -4.781 32.125 7.293 1 98.69 92 THR A CA 1
ATOM 685 C C . THR A 1 92 ? -4.637 30.672 7.695 1 98.69 92 THR A C 1
ATOM 687 O O . THR A 1 92 ? -4.391 30.359 8.867 1 98.69 92 THR A O 1
ATOM 690 N N . ASN A 1 93 ? -4.945 29.797 6.793 1 98.31 93 ASN A N 1
ATOM 691 C CA . ASN A 1 93 ? -4.676 28.375 6.984 1 98.31 93 ASN A CA 1
ATOM 692 C C . ASN A 1 93 ? -3.734 27.828 5.91 1 98.31 93 ASN A C 1
ATOM 694 O O . ASN A 1 93 ? -3.074 28.609 5.211 1 98.31 93 ASN A O 1
ATOM 698 N N . VAL A 1 94 ? -3.49 26.531 5.891 1 98.19 94 VAL A N 1
ATOM 699 C CA . VAL A 1 94 ? -2.605 25.891 4.934 1 98.19 94 VAL A CA 1
ATOM 700 C C . VAL A 1 94 ? -3.385 24.844 4.141 1 98.19 94 VAL A C 1
ATOM 702 O O . VAL A 1 94 ? -3.52 23.688 4.578 1 98.19 94 VAL A O 1
ATOM 705 N N . PRO A 1 95 ? -3.852 25.141 2.916 1 95.62 95 PRO A N 1
ATOM 706 C CA . PRO A 1 95 ? -4.609 24.172 2.127 1 95.62 95 PRO A CA 1
ATOM 707 C C . PRO A 1 95 ? -3.711 23.234 1.312 1 95.62 95 PRO A C 1
ATOM 709 O O . PRO A 1 95 ? -2.564 23.594 1.016 1 95.62 95 PRO A O 1
ATOM 712 N N . ASP A 1 96 ? -4.098 22.016 1.022 1 95.44 96 ASP A N 1
ATOM 713 C CA . ASP A 1 96 ? -3.641 21.109 -0.024 1 95.44 96 ASP A CA 1
ATOM 714 C C . ASP A 1 96 ? -2.186 20.703 0.2 1 95.44 96 ASP A C 1
ATOM 716 O O . ASP A 1 96 ? -1.451 20.453 -0.758 1 95.44 96 ASP A O 1
ATOM 720 N N . TYR A 1 97 ? -1.728 20.766 1.447 1 97.88 97 TYR A N 1
ATOM 721 C CA . TYR A 1 97 ? -0.323 20.453 1.684 1 97.88 97 TYR A CA 1
ATOM 722 C C . TYR A 1 97 ? -0.116 18.953 1.818 1 97.88 97 TYR A C 1
ATOM 724 O O . TYR A 1 97 ? 1.013 18.453 1.727 1 97.88 97 TYR A O 1
ATOM 732 N N . SER A 1 98 ? -1.199 18.203 2.029 1 98.06 98 SER A N 1
ATOM 733 C CA . SER A 1 98 ? -1.018 16.797 2.387 1 98.06 98 SER A CA 1
ATOM 734 C C . SER A 1 98 ? -1.745 15.875 1.411 1 98.06 98 SER A C 1
ATOM 736 O O . SER A 1 98 ? -1.983 14.703 1.713 1 98.06 98 SER A O 1
ATOM 738 N N . THR A 1 99 ? -2.084 16.375 0.223 1 98.31 99 THR A N 1
ATOM 739 C CA . THR A 1 99 ? -2.869 15.641 -0.758 1 98.31 99 THR A CA 1
ATOM 740 C C . THR A 1 99 ? -2.223 14.289 -1.058 1 98.31 99 THR A C 1
ATOM 742 O O . THR A 1 99 ? -2.859 13.242 -0.912 1 98.31 99 THR A O 1
ATOM 745 N N . TYR A 1 100 ? -0.964 14.289 -1.391 1 98.5 100 TYR A N 1
ATOM 746 C CA . TYR A 1 100 ? -0.269 13.078 -1.815 1 98.5 100 TYR A CA 1
ATOM 747 C C . TYR A 1 100 ? -0.04 12.141 -0.637 1 98.5 100 TYR A C 1
ATOM 749 O O . TYR A 1 100 ? -0.212 10.922 -0.761 1 98.5 100 TYR A O 1
ATOM 757 N N . SER A 1 101 ? 0.272 12.734 0.51 1 98.44 101 SER A N 1
ATOM 758 C CA . SER A 1 101 ? 0.533 11.938 1.708 1 98.44 101 SER A CA 1
ATOM 759 C C . SER A 1 101 ? -0.727 11.227 2.182 1 98.44 101 SER A C 1
ATOM 761 O O . SER A 1 101 ? -0.679 10.047 2.535 1 98.44 101 SER A O 1
ATOM 763 N N . VAL A 1 102 ? -1.843 11.914 2.18 1 98.75 102 VAL A N 1
ATOM 764 C CA . VAL A 1 102 ? -3.094 11.328 2.652 1 98.75 102 VAL A CA 1
ATOM 765 C C . VAL A 1 102 ? -3.551 10.234 1.691 1 98.75 102 VAL A C 1
ATOM 767 O O . VAL A 1 102 ? -3.938 9.141 2.119 1 98.75 102 VAL A O 1
ATOM 770 N N . ALA A 1 103 ? -3.482 10.477 0.37 1 98.81 103 ALA A N 1
ATOM 771 C CA . ALA A 1 103 ? -3.883 9.484 -0.624 1 98.81 103 ALA A CA 1
ATOM 772 C C . ALA A 1 103 ? -3.035 8.219 -0.507 1 98.81 103 ALA A C 1
ATOM 774 O O . ALA A 1 103 ? -3.549 7.105 -0.63 1 98.81 103 ALA A O 1
ATOM 775 N N . GLN A 1 104 ? -1.811 8.453 -0.268 1 98.5 104 GLN A N 1
ATOM 776 C CA . GLN A 1 104 ? -0.877 7.34 -0.124 1 98.5 104 GLN A CA 1
ATOM 777 C C . GLN A 1 104 ? -1.245 6.465 1.07 1 98.5 104 GLN A C 1
ATOM 779 O O . GLN A 1 104 ? -1.145 5.238 1.002 1 98.5 104 GLN A O 1
ATOM 784 N N . LEU A 1 105 ? -1.657 7.047 2.18 1 98.88 105 LEU A N 1
ATOM 785 C CA . LEU A 1 105 ? -2.043 6.281 3.361 1 98.88 105 LEU A CA 1
ATOM 786 C C . LEU A 1 105 ? -3.318 5.488 3.105 1 98.88 105 LEU A C 1
ATOM 788 O O . LEU A 1 105 ? -3.477 4.375 3.613 1 98.88 105 LEU A O 1
ATOM 792 N N . VAL A 1 106 ? -4.223 6.043 2.309 1 98.94 106 VAL A N 1
ATOM 793 C CA . VAL A 1 106 ? -5.43 5.316 1.93 1 98.94 106 VAL A CA 1
ATOM 794 C C . VAL A 1 106 ? -5.055 3.961 1.337 1 98.94 106 VAL A C 1
ATOM 796 O O . VAL A 1 106 ? -5.559 2.922 1.772 1 98.94 106 VAL A O 1
ATOM 799 N N . PHE A 1 107 ? -4.113 3.961 0.451 1 98.88 107 PHE A N 1
ATOM 800 C CA . PHE A 1 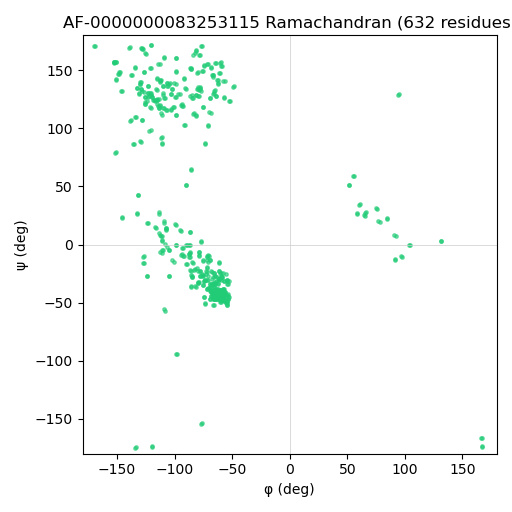107 ? -3.748 2.719 -0.219 1 98.88 107 PHE A CA 1
ATOM 801 C C . PHE A 1 107 ? -2.875 1.854 0.684 1 98.88 107 PHE A C 1
ATOM 803 O O . PHE A 1 107 ? -2.887 0.625 0.573 1 98.88 107 PHE A O 1
ATOM 810 N N . ALA A 1 108 ? -2.125 2.494 1.61 1 98.75 108 ALA A N 1
ATOM 811 C CA . ALA A 1 108 ? -1.418 1.689 2.602 1 98.75 108 ALA A CA 1
ATOM 812 C C . ALA A 1 108 ? -2.393 0.847 3.42 1 98.75 108 ALA A C 1
ATOM 814 O O . ALA A 1 108 ? -2.137 -0.332 3.68 1 98.75 108 ALA A O 1
ATOM 815 N N . PHE A 1 109 ? -3.566 1.459 3.824 1 98.81 109 PHE A N 1
ATOM 816 C CA . PHE A 1 109 ? -4.598 0.714 4.535 1 98.81 109 PHE A CA 1
ATOM 817 C C . PHE A 1 109 ? -5.164 -0.397 3.656 1 98.81 109 PHE A C 1
ATOM 819 O O . PHE A 1 109 ? -5.289 -1.542 4.098 1 98.81 109 PHE A O 1
ATOM 826 N N . VAL A 1 110 ? -5.465 -0.052 2.408 1 98.69 110 VAL A N 1
ATOM 827 C CA . VAL A 1 110 ? -6.074 -0.985 1.467 1 98.69 110 VAL A CA 1
ATOM 828 C C . VAL A 1 110 ? -5.152 -2.184 1.257 1 98.69 110 VAL A C 1
ATOM 830 O O . VAL A 1 110 ? -5.578 -3.334 1.385 1 98.69 110 VAL A O 1
ATOM 833 N N . LEU A 1 111 ? -3.887 -1.905 1.014 1 98.56 111 LEU A N 1
ATOM 834 C CA . LEU A 1 111 ? -2.955 -2.971 0.66 1 98.56 111 LEU A CA 1
ATOM 835 C C . LEU A 1 111 ? -2.596 -3.807 1.883 1 98.56 111 LEU A C 1
ATOM 837 O O . LEU A 1 111 ? -2.32 -5.004 1.764 1 98.56 111 LEU A O 1
ATOM 841 N N . ARG A 1 112 ? -2.584 -3.18 3.045 1 97.62 112 ARG A N 1
ATOM 842 C CA . ARG A 1 112 ? -2.441 -3.982 4.258 1 97.62 112 ARG A CA 1
ATOM 843 C C . ARG A 1 112 ? -3.574 -4.996 4.379 1 97.62 112 ARG A C 1
ATOM 845 O O . ARG A 1 112 ? -3.34 -6.156 4.719 1 97.62 112 ARG A O 1
ATOM 852 N N . HIS A 1 113 ? -4.777 -4.543 4.09 1 97.12 113 HIS A N 1
ATOM 853 C CA . HIS A 1 113 ? -5.945 -5.414 4.156 1 97.12 113 HIS A CA 1
ATOM 854 C C . HIS A 1 113 ? -5.844 -6.547 3.137 1 97.12 113 HIS A C 1
ATOM 856 O O . HIS A 1 113 ? -6.258 -7.676 3.414 1 97.12 113 HIS A O 1
ATOM 862 N N . CYS A 1 114 ? -5.227 -6.316 2.012 1 97.81 114 CYS A N 1
ATOM 863 C CA . CYS A 1 114 ? -5.16 -7.277 0.917 1 97.81 114 CYS A CA 1
ATOM 864 C C . CYS A 1 114 ? -4.102 -8.344 1.189 1 97.81 114 CYS A C 1
ATOM 866 O O . CYS A 1 114 ? -4.23 -9.484 0.739 1 97.81 114 CYS A O 1
ATOM 868 N N . HIS A 1 115 ? -2.992 -7.965 1.912 1 97.5 115 HIS A N 1
ATOM 869 C CA . HIS A 1 115 ? -1.829 -8.844 1.868 1 97.5 115 HIS A CA 1
ATOM 870 C C . HIS A 1 115 ? -1.404 -9.266 3.27 1 97.5 115 HIS A C 1
ATOM 872 O O . HIS A 1 115 ? -0.717 -10.281 3.438 1 97.5 115 HIS A O 1
ATOM 878 N N . HIS A 1 116 ? -1.695 -8.445 4.289 1 96.38 116 HIS A N 1
ATOM 879 C CA . HIS A 1 116 ? -1.298 -8.734 5.664 1 96.38 116 HIS A CA 1
ATOM 880 C C . HIS A 1 116 ? 0.193 -9.047 5.754 1 96.38 116 HIS A C 1
ATOM 882 O O . HIS A 1 116 ? 0.588 -10.055 6.344 1 96.38 116 HIS A O 1
ATOM 888 N N . ILE A 1 117 ? 1.023 -8.141 5.164 1 97.25 117 ILE A N 1
ATOM 889 C CA . ILE A 1 117 ? 2.455 -8.359 4.992 1 97.25 117 ILE A CA 1
ATOM 890 C C . ILE A 1 117 ? 3.121 -8.516 6.355 1 97.25 117 ILE A C 1
ATOM 892 O O . ILE A 1 117 ? 3.947 -9.414 6.555 1 97.25 117 ILE A O 1
ATOM 896 N N . ALA A 1 118 ? 2.744 -7.633 7.332 1 96 118 ALA A N 1
ATOM 897 C CA . ALA A 1 118 ? 3.385 -7.668 8.641 1 96 118 ALA A CA 1
ATOM 898 C C . ALA A 1 118 ? 3.17 -9.016 9.328 1 96 118 ALA A C 1
ATOM 900 O O . ALA A 1 118 ? 4.09 -9.562 9.938 1 96 118 ALA A O 1
ATOM 901 N N . GLU A 1 119 ? 1.979 -9.539 9.219 1 96.12 119 GLU A N 1
ATOM 902 C CA . GLU A 1 119 ? 1.661 -10.836 9.812 1 96.12 119 GLU A CA 1
ATOM 903 C C . GLU A 1 119 ? 2.426 -11.961 9.117 1 96.12 119 GLU A C 1
ATOM 905 O O . GLU A 1 119 ? 2.949 -12.859 9.781 1 96.12 119 GLU A O 1
ATOM 910 N N . HIS A 1 120 ? 2.5 -11.961 7.832 1 98.19 120 HIS A N 1
ATOM 911 C CA . HIS A 1 120 ? 3.252 -12.961 7.086 1 98.19 120 HIS A CA 1
ATOM 912 C C . HIS A 1 120 ? 4.738 -12.891 7.418 1 98.19 120 HIS A C 1
ATOM 914 O O . HIS A 1 120 ? 5.387 -13.93 7.594 1 98.19 120 HIS A O 1
ATOM 920 N N . ASP A 1 121 ? 5.301 -11.656 7.496 1 98.12 121 ASP A N 1
ATOM 921 C CA . ASP A 1 121 ? 6.707 -11.477 7.848 1 98.12 121 ASP A CA 1
ATOM 922 C C . ASP A 1 121 ? 7.004 -12.055 9.227 1 98.12 121 ASP A C 1
ATOM 924 O O . ASP A 1 121 ? 8.023 -12.734 9.414 1 98.12 121 ASP A O 1
ATOM 928 N N . ARG A 1 122 ? 6.117 -11.781 10.156 1 96.94 122 ARG A N 1
ATOM 929 C CA . ARG A 1 122 ? 6.281 -12.328 11.5 1 96.94 122 ARG A CA 1
ATOM 930 C C . ARG A 1 122 ? 6.309 -13.852 11.477 1 96.94 122 ARG A C 1
ATOM 932 O O . ARG A 1 122 ? 7.117 -14.477 12.172 1 96.94 122 ARG A O 1
ATOM 939 N N . ALA A 1 123 ? 5.445 -14.438 10.695 1 98.25 123 ALA A N 1
ATOM 940 C CA . ALA A 1 123 ? 5.395 -15.891 10.578 1 98.25 123 ALA A CA 1
ATOM 941 C C . ALA A 1 123 ? 6.68 -16.438 9.969 1 98.25 123 ALA A C 1
ATOM 943 O O . ALA A 1 123 ? 7.191 -17.484 10.398 1 98.25 123 ALA A O 1
ATOM 944 N N . VAL A 1 124 ? 7.219 -15.781 8.953 1 98.5 124 VAL A N 1
ATOM 945 C CA . VAL A 1 124 ? 8.469 -16.188 8.32 1 98.5 124 VAL A CA 1
ATOM 946 C C . VAL A 1 124 ? 9.609 -16.125 9.336 1 98.5 124 VAL A C 1
ATOM 948 O O . VAL A 1 124 ? 10.367 -17.078 9.492 1 98.5 124 VAL A O 1
ATOM 951 N N . ARG A 1 125 ? 9.68 -15.016 10.086 1 97.62 125 ARG A N 1
ATOM 952 C CA . ARG A 1 125 ? 10.703 -14.82 11.102 1 97.62 125 ARG A CA 1
ATOM 953 C C . ARG A 1 125 ? 10.586 -15.867 12.203 1 97.62 125 ARG A C 1
ATOM 955 O O . ARG A 1 125 ? 11.586 -16.281 12.781 1 97.62 125 ARG A O 1
ATOM 962 N N . GLY A 1 126 ? 9.406 -16.234 12.453 1 97.5 126 GLY A N 1
ATOM 963 C CA . GLY A 1 126 ? 9.148 -17.234 13.484 1 97.5 126 GLY A CA 1
ATOM 964 C C . GLY A 1 126 ? 9.422 -18.656 13.031 1 97.5 126 GLY A C 1
ATOM 965 O O . GLY A 1 126 ? 9.258 -19.594 13.812 1 97.5 126 GLY A O 1
ATOM 966 N N . GLY A 1 127 ? 9.734 -18.875 11.734 1 98.12 127 GLY A N 1
ATOM 967 C CA . GLY A 1 127 ? 10.172 -20.188 11.266 1 98.12 127 GLY A CA 1
ATOM 968 C C . GLY A 1 127 ? 9.094 -20.953 10.516 1 98.12 127 GLY A C 1
ATOM 969 O O . GLY A 1 127 ? 9.328 -22.062 10.047 1 98.12 127 GLY A O 1
ATOM 970 N N . ARG A 1 128 ? 7.93 -20.391 10.367 1 97.94 128 ARG A N 1
ATOM 971 C CA . ARG A 1 128 ? 6.812 -21.109 9.766 1 97.94 128 ARG A CA 1
ATOM 972 C C . ARG A 1 128 ? 7.145 -21.531 8.336 1 97.94 128 ARG A C 1
ATOM 974 O O . ARG A 1 128 ? 6.828 -22.656 7.934 1 97.94 128 ARG A O 1
ATOM 981 N N . TRP A 1 129 ? 7.754 -20.594 7.621 1 98.25 129 TRP A N 1
ATOM 982 C CA . TRP A 1 129 ? 8.086 -20.906 6.234 1 98.25 129 TRP A CA 1
ATOM 983 C C . TRP A 1 129 ? 9.133 -22 6.156 1 98.25 129 TRP A C 1
ATOM 985 O O . TRP A 1 129 ? 8.961 -22.984 5.426 1 98.25 129 TRP A O 1
ATOM 995 N N . SER A 1 130 ? 10.156 -21.875 6.922 1 98.06 130 SER A N 1
ATOM 996 C CA . SER A 1 130 ? 11.273 -22.812 6.945 1 98.06 130 SER A CA 1
ATOM 997 C C . SER A 1 130 ? 10.82 -24.203 7.348 1 98.06 130 SER A C 1
ATOM 999 O O . SER A 1 130 ? 11.383 -25.203 6.895 1 98.06 130 SER A O 1
ATOM 1001 N N . ALA A 1 131 ? 9.836 -24.281 8.102 1 97.69 131 ALA A N 1
ATOM 1002 C CA . ALA A 1 131 ? 9.367 -25.562 8.625 1 97.69 131 ALA A CA 1
ATOM 1003 C C . ALA A 1 131 ? 8.266 -26.141 7.746 1 97.69 131 ALA A C 1
ATOM 1005 O O . ALA A 1 131 ? 7.82 -27.266 7.961 1 97.69 131 ALA A O 1
ATOM 1006 N N . GLY A 1 132 ? 7.789 -25.391 6.82 1 95.62 132 GLY A N 1
ATOM 1007 C CA . GLY A 1 132 ? 6.648 -25.797 6.012 1 95.62 132 GLY A CA 1
ATOM 1008 C C . GLY A 1 132 ? 7.027 -26.703 4.855 1 95.62 132 GLY A C 1
ATOM 1009 O O . GLY A 1 132 ? 8.188 -26.734 4.438 1 95.62 132 GLY A O 1
ATOM 1010 N N . PRO A 1 133 ? 6.047 -27.328 4.316 1 94.81 133 PRO A N 1
ATOM 1011 C CA . PRO A 1 133 ? 6.309 -28.281 3.238 1 94.81 133 PRO A CA 1
ATOM 1012 C C . PRO A 1 133 ? 6.27 -27.641 1.855 1 94.81 133 PRO A C 1
ATOM 1014 O O . PRO A 1 133 ? 6.707 -28.25 0.875 1 94.81 133 PRO A O 1
ATOM 1017 N N . ASP A 1 134 ? 5.684 -26.453 1.814 1 97 134 ASP A N 1
ATOM 1018 C CA . ASP A 1 134 ? 5.434 -25.859 0.507 1 97 134 ASP A CA 1
ATOM 1019 C C . ASP A 1 134 ? 6.348 -24.656 0.266 1 97 134 ASP A C 1
ATOM 1021 O O . ASP A 1 134 ? 6.84 -24.047 1.216 1 97 134 ASP A O 1
ATOM 1025 N N . PHE A 1 135 ? 6.496 -24.297 -0.944 1 96.94 135 PHE A N 1
ATOM 1026 C CA . PHE A 1 135 ? 7.32 -23.156 -1.334 1 96.94 135 PHE A CA 1
ATOM 1027 C C . PHE A 1 135 ? 6.652 -21.844 -0.941 1 96.94 135 PHE A C 1
ATOM 1029 O O . PHE A 1 135 ? 7.281 -20.781 -0.994 1 96.94 135 PHE A O 1
ATOM 1036 N N . THR A 1 136 ? 5.434 -21.859 -0.526 1 98.25 136 THR A N 1
ATOM 1037 C CA . THR A 1 136 ? 4.602 -20.719 -0.182 1 98.25 136 THR A CA 1
ATOM 1038 C C . THR A 1 136 ? 3.572 -21.094 0.881 1 98.25 136 THR A C 1
ATOM 1040 O O . THR A 1 136 ? 3.275 -22.281 1.07 1 98.25 136 THR A O 1
ATOM 1043 N N . PHE A 1 137 ? 3.107 -20.109 1.597 1 97.5 137 PHE A N 1
ATOM 1044 C CA . PHE A 1 137 ? 1.93 -20.266 2.441 1 97.5 137 PHE A CA 1
ATOM 1045 C C . PHE A 1 137 ? 1.213 -18.938 2.631 1 97.5 137 PHE A C 1
ATOM 1047 O O . PHE A 1 137 ? 1.796 -17.875 2.408 1 97.5 137 PHE A O 1
ATOM 1054 N N . SER A 1 138 ? -0.042 -19 2.955 1 96.69 138 SER A N 1
ATOM 1055 C CA . SER A 1 138 ? -0.807 -17.797 3.256 1 96.69 138 SER A CA 1
ATOM 1056 C C . SER A 1 138 ? -1.548 -17.938 4.582 1 96.69 138 SER A C 1
ATOM 1058 O O . SER A 1 138 ? -2.176 -18.953 4.848 1 96.69 138 SER A O 1
ATOM 1060 N N . LEU A 1 139 ? -1.465 -16.922 5.402 1 96.31 139 LEU A N 1
ATOM 1061 C CA . LEU A 1 139 ? -2.156 -16.875 6.688 1 96.31 139 LEU A CA 1
ATOM 1062 C C . LEU A 1 139 ? -3.586 -16.375 6.516 1 96.31 139 LEU A C 1
ATOM 1064 O O . LEU A 1 139 ? -4.449 -16.656 7.352 1 96.31 139 LEU A O 1
ATOM 1068 N N . TYR A 1 140 ? -3.838 -15.586 5.492 1 94.38 140 TYR A N 1
ATOM 1069 C CA . TYR A 1 140 ? -5.109 -14.938 5.191 1 94.38 140 TYR A CA 1
ATOM 1070 C C . TYR A 1 140 ? -5.465 -15.094 3.717 1 94.38 140 TYR A C 1
ATOM 1072 O O . TYR A 1 140 ? -4.582 -15.305 2.879 1 94.38 140 TYR A O 1
ATOM 1080 N N . PRO A 1 141 ? -6.789 -15.078 3.436 1 93.88 141 PRO A N 1
ATOM 1081 C CA . PRO A 1 141 ? -7.09 -14.914 2.012 1 93.88 141 PRO A CA 1
ATOM 1082 C C . PRO A 1 141 ? -6.484 -13.648 1.419 1 93.88 141 PRO A C 1
ATOM 1084 O O . PRO A 1 141 ? -6.586 -12.57 2.016 1 93.88 141 PRO A O 1
ATOM 1087 N N . LEU A 1 142 ? -5.734 -13.766 0.347 1 97.62 142 LEU A N 1
ATOM 1088 C CA . LEU A 1 142 ? -5.129 -12.633 -0.339 1 97.62 142 LEU A CA 1
ATOM 1089 C C . LEU A 1 142 ? -6.035 -12.117 -1.452 1 97.62 142 LEU A C 1
ATOM 1091 O O . LEU A 1 142 ? -6.707 -12.906 -2.123 1 97.62 142 LEU A O 1
ATOM 1095 N N . GLN A 1 143 ? -6.07 -10.844 -1.65 1 97.69 143 GLN A N 1
ATOM 1096 C CA . GLN A 1 143 ? -6.988 -10.242 -2.617 1 97.69 143 GLN A CA 1
ATOM 1097 C C . GLN A 1 143 ? -6.238 -9.352 -3.602 1 97.69 143 GLN A C 1
ATOM 1099 O O . GLN A 1 143 ? -5.215 -8.758 -3.256 1 97.69 143 GLN A O 1
ATOM 1104 N N . GLU A 1 144 ? -6.719 -9.273 -4.762 1 98.44 144 GLU A N 1
ATOM 1105 C CA . GLU A 1 144 ? -6.23 -8.406 -5.828 1 98.44 144 GLU A CA 1
ATOM 1106 C C . GLU A 1 144 ? -7.188 -7.234 -6.062 1 98.44 144 GLU A C 1
ATOM 1108 O O . GLU A 1 144 ? -8.406 -7.414 -6.066 1 98.44 144 GLU A O 1
ATOM 1113 N N . LEU A 1 145 ? -6.695 -6.02 -6.285 1 98.69 145 LEU A N 1
ATOM 1114 C CA . LEU A 1 145 ? -7.504 -4.812 -6.414 1 98.69 145 LEU A CA 1
ATOM 1115 C C . LEU A 1 145 ? -8.117 -4.715 -7.809 1 98.69 145 LEU A C 1
ATOM 1117 O O . LEU A 1 145 ? -9.18 -4.121 -7.984 1 98.69 145 LEU A O 1
ATOM 1121 N N . HIS A 1 146 ? -7.34 -5.242 -8.797 1 98.62 146 HIS A N 1
ATOM 1122 C CA . HIS A 1 146 ? -7.805 -5.137 -10.18 1 98.62 146 HIS A CA 1
ATOM 1123 C C . HIS A 1 146 ? -9.227 -5.664 -10.32 1 98.62 146 HIS A C 1
ATOM 1125 O O . HIS A 1 146 ? -9.523 -6.789 -9.914 1 98.62 146 HIS A O 1
ATOM 1131 N N . GLY A 1 147 ? -10.094 -4.832 -10.82 1 98.06 147 GLY A N 1
ATOM 1132 C CA . GLY A 1 147 ? -11.477 -5.227 -11.047 1 98.06 147 GLY A CA 1
ATOM 1133 C C . GLY A 1 147 ? -12.383 -4.938 -9.867 1 98.06 147 GLY A C 1
ATOM 1134 O O . GLY A 1 147 ? -13.609 -5.043 -9.977 1 98.06 147 GLY A O 1
ATOM 1135 N N . LYS A 1 148 ? -11.844 -4.633 -8.719 1 98.62 148 LYS A N 1
ATOM 1136 C CA . LYS A 1 148 ? -12.656 -4.246 -7.57 1 98.62 148 LYS A CA 1
ATOM 1137 C C . LYS A 1 148 ? -13.055 -2.773 -7.648 1 98.62 148 LYS A C 1
ATOM 1139 O O . LYS A 1 148 ? -12.484 -2.014 -8.438 1 98.62 148 LYS A O 1
ATOM 1144 N N . SER A 1 149 ? -14.008 -2.406 -6.805 1 98.75 149 SER A N 1
ATOM 1145 C CA . SER A 1 149 ? -14.531 -1.044 -6.848 1 98.75 149 SER A CA 1
ATOM 1146 C C . SER A 1 149 ? -14.148 -0.266 -5.59 1 98.75 149 SER A C 1
ATOM 1148 O O . SER A 1 149 ? -14.133 -0.822 -4.492 1 98.75 149 SER A O 1
ATOM 1150 N N . VAL A 1 150 ? -13.828 1.002 -5.809 1 98.94 150 VAL A N 1
ATOM 1151 C CA . VAL A 1 150 ? -13.609 1.923 -4.695 1 98.94 150 VAL A CA 1
ATOM 1152 C C . VAL A 1 150 ? -14.633 3.059 -4.766 1 98.94 150 VAL A C 1
ATOM 1154 O O . VAL A 1 150 ? -14.852 3.641 -5.832 1 98.94 150 VAL A O 1
ATOM 1157 N N . GLY A 1 151 ? -15.383 3.252 -3.701 1 98.94 151 GLY A N 1
ATOM 1158 C CA . GLY A 1 151 ? -16.266 4.391 -3.537 1 98.94 151 GLY A CA 1
ATOM 1159 C C . GLY A 1 151 ? -15.617 5.555 -2.811 1 98.94 151 GLY A C 1
ATOM 1160 O O . GLY A 1 151 ? -15.219 5.422 -1.653 1 98.94 151 GLY A O 1
ATOM 1161 N N . ILE A 1 152 ? -15.523 6.711 -3.467 1 98.94 152 ILE A N 1
ATOM 1162 C CA . ILE A 1 152 ? -14.898 7.914 -2.932 1 98.94 152 ILE A CA 1
ATOM 1163 C C . ILE A 1 152 ? -15.977 8.938 -2.576 1 98.94 152 ILE A C 1
ATOM 1165 O O . ILE A 1 152 ? -16.703 9.406 -3.451 1 98.94 152 ILE A O 1
ATOM 1169 N N . ILE A 1 153 ? -16.062 9.234 -1.289 1 98.81 153 ILE A N 1
ATOM 1170 C CA . ILE A 1 153 ? -17 10.25 -0.836 1 98.81 153 ILE A CA 1
ATOM 1171 C C . ILE A 1 153 ? -16.266 11.578 -0.636 1 98.81 153 ILE A C 1
ATOM 1173 O O . ILE A 1 153 ? -15.531 11.742 0.337 1 98.81 153 ILE A O 1
ATOM 1177 N N . GLY A 1 154 ? -16.547 12.555 -1.456 1 98 154 GLY A N 1
ATOM 1178 C CA . GLY A 1 154 ? -15.766 13.773 -1.57 1 98 154 GLY A CA 1
ATOM 1179 C C . GLY A 1 154 ? -14.727 13.711 -2.668 1 98 154 GLY A C 1
ATOM 1180 O O . GLY A 1 154 ? -13.906 12.781 -2.707 1 98 154 GLY A O 1
ATOM 1181 N N . PHE A 1 155 ? -14.695 14.68 -3.521 1 97.62 155 PHE A N 1
ATOM 1182 C CA . PHE A 1 155 ? -13.844 14.602 -4.703 1 97.62 155 PHE A CA 1
ATOM 1183 C C . PHE A 1 155 ? -13.039 15.883 -4.871 1 97.62 155 PHE A C 1
ATOM 1185 O O . PHE A 1 155 ? -12.969 16.438 -5.969 1 97.62 155 PHE A O 1
ATOM 1192 N N . GLY A 1 156 ? -12.508 16.391 -3.746 1 95.88 156 GLY A N 1
ATOM 1193 C CA . GLY A 1 156 ? -11.508 17.438 -3.771 1 95.88 156 GLY A CA 1
ATOM 1194 C C . GLY A 1 156 ? -10.125 16.938 -4.145 1 95.88 156 GLY A C 1
ATOM 1195 O O . GLY A 1 156 ? -9.992 15.984 -4.914 1 95.88 156 GLY A O 1
ATOM 1196 N N . GLY A 1 157 ? -9.062 17.656 -3.684 1 96.19 157 GLY A N 1
ATOM 1197 C CA . GLY A 1 157 ? -7.691 17.312 -4.027 1 96.19 157 GLY A CA 1
ATOM 1198 C C . GLY A 1 157 ? -7.32 15.891 -3.645 1 96.19 157 GLY A C 1
ATOM 1199 O O . GLY A 1 157 ? -6.789 15.141 -4.465 1 96.19 157 GLY A O 1
ATOM 1200 N N . ILE A 1 158 ? -7.613 15.492 -2.428 1 98 158 ILE A N 1
ATOM 1201 C CA . ILE A 1 158 ? -7.242 14.18 -1.92 1 98 158 ILE A CA 1
ATOM 1202 C C . ILE A 1 158 ? -8.062 13.102 -2.631 1 98 158 ILE A C 1
ATOM 1204 O O . ILE A 1 158 ? -7.512 12.102 -3.094 1 98 158 ILE A O 1
ATOM 1208 N N . GLY A 1 159 ? -9.406 13.281 -2.752 1 98.19 159 GLY A N 1
ATOM 1209 C CA . GLY A 1 159 ? -10.258 12.328 -3.443 1 98.19 159 GLY A CA 1
ATOM 1210 C C . GLY A 1 159 ? -9.82 12.062 -4.871 1 98.19 159 GLY A C 1
ATOM 1211 O O . GLY A 1 159 ? -9.812 10.914 -5.32 1 98.19 159 GLY A O 1
ATOM 1212 N N . ARG A 1 160 ? -9.414 13.086 -5.586 1 97.94 160 ARG A N 1
ATOM 1213 C CA . ARG A 1 160 ? -8.977 12.945 -6.969 1 97.94 160 ARG A CA 1
ATOM 1214 C C . ARG A 1 160 ? -7.664 12.18 -7.055 1 97.94 160 ARG A C 1
ATOM 1216 O O . ARG A 1 160 ? -7.465 11.375 -7.965 1 97.94 160 ARG A O 1
ATOM 1223 N N . GLN A 1 161 ? -6.785 12.484 -6.098 1 98.5 161 GLN A N 1
ATOM 1224 C CA . GLN A 1 161 ? -5.527 11.742 -6.09 1 98.5 161 GLN A CA 1
ATOM 1225 C C . GLN A 1 161 ? -5.762 10.266 -5.781 1 98.5 161 GLN A C 1
ATOM 1227 O O . GLN A 1 161 ? -5.105 9.398 -6.355 1 98.5 161 GLN A O 1
ATOM 1232 N N . VAL A 1 162 ? -6.719 9.938 -4.898 1 98.81 162 VAL A N 1
ATOM 1233 C CA . VAL A 1 162 ? -7.102 8.562 -4.625 1 98.81 162 VAL A CA 1
ATOM 1234 C C . VAL A 1 162 ? -7.641 7.91 -5.898 1 98.81 162 VAL A C 1
ATOM 1236 O O . VAL A 1 162 ? -7.281 6.777 -6.227 1 98.81 162 VAL A O 1
ATOM 1239 N N . ALA A 1 163 ? -8.445 8.648 -6.629 1 98.62 163 ALA A N 1
ATOM 1240 C CA . ALA A 1 163 ? -9.008 8.133 -7.871 1 98.62 163 ALA A CA 1
ATOM 1241 C C . ALA A 1 163 ? -7.914 7.801 -8.883 1 98.62 163 ALA A C 1
ATOM 1243 O O . ALA A 1 163 ? -7.949 6.75 -9.523 1 98.62 163 ALA A O 1
ATOM 1244 N N . ARG A 1 164 ? -6.957 8.68 -9.016 1 98.19 164 ARG A N 1
ATOM 1245 C CA . ARG A 1 164 ? -5.852 8.461 -9.938 1 98.19 164 ARG A CA 1
ATOM 1246 C C . ARG A 1 164 ? -5.121 7.164 -9.625 1 98.19 164 ARG A C 1
ATOM 1248 O O . ARG A 1 164 ? -4.871 6.352 -10.516 1 98.19 164 ARG A O 1
ATOM 1255 N N . ALA A 1 165 ? -4.797 6.953 -8.398 1 98.5 165 ALA A N 1
ATOM 1256 C CA . ALA A 1 165 ? -4.086 5.746 -7.98 1 98.5 165 ALA A CA 1
ATOM 1257 C C . ALA A 1 165 ? -4.957 4.508 -8.164 1 98.5 165 ALA A C 1
ATOM 1259 O O . ALA A 1 165 ? -4.477 3.465 -8.617 1 98.5 165 ALA A O 1
ATOM 1260 N N . ALA A 1 166 ? -6.246 4.625 -7.816 1 98.81 166 ALA A N 1
ATOM 1261 C CA . ALA A 1 166 ? -7.168 3.504 -7.953 1 98.81 166 ALA A CA 1
ATOM 1262 C C . ALA A 1 166 ? -7.258 3.043 -9.406 1 98.81 166 ALA A C 1
ATOM 1264 O O . ALA A 1 166 ? -7.207 1.845 -9.688 1 98.81 166 ALA A O 1
ATOM 1265 N N . ILE A 1 167 ? -7.367 3.984 -10.289 1 98.31 167 ILE A N 1
ATOM 1266 C CA . ILE A 1 167 ? -7.445 3.682 -11.711 1 98.31 167 ILE A CA 1
ATOM 1267 C C . ILE A 1 167 ? -6.168 2.973 -12.164 1 98.31 167 ILE A C 1
ATOM 1269 O O . ILE A 1 167 ? -6.223 1.998 -12.914 1 98.31 167 ILE A O 1
ATOM 1273 N N . ALA A 1 168 ? -5.047 3.418 -11.68 1 97.88 168 ALA A N 1
ATOM 1274 C CA . ALA A 1 168 ? -3.768 2.818 -12.047 1 97.88 168 ALA A CA 1
ATOM 1275 C C . ALA A 1 168 ? -3.672 1.379 -11.547 1 97.88 168 ALA A C 1
ATOM 1277 O O . ALA A 1 168 ? -2.998 0.547 -12.164 1 97.88 168 ALA A O 1
ATOM 1278 N N . PHE A 1 169 ? -4.367 1.041 -10.469 1 98.44 169 PHE A N 1
ATOM 1279 C CA . PHE A 1 169 ? -4.398 -0.321 -9.945 1 98.44 169 PHE A CA 1
ATOM 1280 C C . PHE A 1 169 ? -5.492 -1.137 -10.625 1 98.44 169 PHE A C 1
ATOM 1282 O O . PHE A 1 169 ? -5.707 -2.301 -10.281 1 98.44 169 PHE A O 1
ATOM 1289 N N . GLY A 1 170 ? -6.227 -0.535 -11.531 1 98.06 170 GLY A N 1
ATOM 1290 C CA . GLY A 1 170 ? -7.238 -1.234 -12.305 1 98.06 170 GLY A CA 1
ATOM 1291 C C . GLY A 1 170 ? -8.57 -1.335 -11.594 1 98.06 170 GLY A C 1
ATOM 1292 O O . GLY A 1 170 ? -9.375 -2.221 -11.891 1 98.06 170 GLY A O 1
ATOM 1293 N N . MET A 1 171 ? -8.844 -0.48 -10.648 1 98.62 171 MET A N 1
ATOM 1294 C CA . MET A 1 171 ? -10.102 -0.494 -9.906 1 98.62 171 MET A CA 1
ATOM 1295 C C . MET A 1 171 ? -11.172 0.303 -10.641 1 98.62 171 MET A C 1
ATOM 1297 O O . MET A 1 171 ? -10.859 1.223 -11.398 1 98.62 171 MET A O 1
ATOM 1301 N N . ASP A 1 172 ? -12.398 -0.083 -10.414 1 98.56 172 ASP A N 1
ATOM 1302 C CA . ASP A 1 172 ? -13.531 0.756 -10.789 1 98.56 172 ASP A CA 1
ATOM 1303 C C . ASP A 1 172 ? -13.773 1.849 -9.75 1 98.56 172 ASP A C 1
ATOM 1305 O O . ASP A 1 172 ? -13.797 1.574 -8.547 1 98.56 172 ASP A O 1
ATOM 1309 N N . VAL A 1 173 ? -13.977 3.109 -10.211 1 98.75 173 VAL A N 1
ATOM 1310 C CA . VAL A 1 173 ? -14.062 4.23 -9.281 1 98.75 173 VAL A CA 1
ATOM 1311 C C . VAL A 1 173 ? -15.477 4.801 -9.281 1 98.75 173 VAL A C 1
ATOM 1313 O O . VAL A 1 173 ? -15.977 5.238 -10.32 1 98.75 173 VAL A O 1
ATOM 1316 N N . LEU A 1 174 ? -16.109 4.777 -8.156 1 98.81 174 LEU A N 1
ATOM 1317 C CA . LEU A 1 174 ? -17.375 5.457 -7.883 1 98.81 174 LEU A CA 1
ATOM 1318 C C . LEU A 1 174 ? -17.156 6.699 -7.031 1 98.81 174 LEU A C 1
ATOM 1320 O O . LEU A 1 174 ? -16.344 6.68 -6.094 1 98.81 174 LEU A O 1
ATOM 1324 N N . VAL A 1 175 ? -17.844 7.793 -7.348 1 98.56 175 VAL A N 1
ATOM 1325 C CA . VAL A 1 175 ? -17.656 9.039 -6.605 1 98.56 175 VAL A CA 1
ATOM 1326 C C . VAL A 1 175 ? -19 9.609 -6.199 1 98.56 175 VAL A C 1
ATOM 1328 O O . VAL A 1 175 ? -19.938 9.664 -7.008 1 98.56 175 VAL A O 1
ATOM 1331 N N . HIS A 1 176 ? -19.125 9.922 -4.977 1 98.44 176 HIS A N 1
ATOM 1332 C CA . HIS A 1 176 ? -20.219 10.75 -4.473 1 98.44 176 HIS A CA 1
ATOM 1333 C C . HIS A 1 176 ? -19.734 12.133 -4.059 1 98.44 176 HIS A C 1
ATOM 1335 O O . HIS A 1 176 ? -18.922 12.258 -3.133 1 98.44 176 HIS A O 1
ATOM 1341 N N . THR A 1 177 ? -20.203 13.156 -4.684 1 95.94 177 THR A N 1
ATOM 1342 C CA . THR A 1 177 ? -19.766 14.523 -4.438 1 95.94 177 THR A CA 1
ATOM 1343 C C . THR A 1 177 ? -20.875 15.516 -4.762 1 95.94 177 THR A C 1
ATOM 1345 O O . THR A 1 177 ? -21.797 15.195 -5.52 1 95.94 177 THR A O 1
ATOM 1348 N N . ARG A 1 178 ? -20.781 16.641 -4.168 1 89.38 178 ARG A N 1
ATOM 1349 C CA . ARG A 1 178 ? -21.719 17.703 -4.469 1 89.38 178 ARG A CA 1
ATOM 1350 C C . ARG A 1 178 ? -21.391 18.359 -5.812 1 89.38 178 ARG A C 1
ATOM 1352 O O . ARG A 1 178 ? -22.297 18.875 -6.484 1 89.38 178 ARG A O 1
ATOM 1359 N N . THR A 1 179 ? -20.125 18.312 -6.273 1 86.88 179 THR A N 1
ATOM 1360 C CA . THR A 1 179 ? -19.672 19.016 -7.469 1 86.88 179 THR A CA 1
ATOM 1361 C C . THR A 1 179 ? -18.906 18.062 -8.398 1 86.88 179 THR A C 1
ATOM 1363 O O . THR A 1 179 ? -17.688 17.969 -8.328 1 86.88 179 THR A O 1
ATOM 1366 N N . PRO A 1 180 ? -19.625 17.422 -9.266 1 86.19 180 PRO A N 1
ATOM 1367 C CA . PRO A 1 180 ? -18.953 16.516 -10.211 1 86.19 180 PRO A CA 1
ATOM 1368 C C . PRO A 1 180 ? -17.969 17.234 -11.125 1 86.19 180 PRO A C 1
ATOM 1370 O O . PRO A 1 180 ? -18.219 18.391 -11.523 1 86.19 180 PRO A O 1
ATOM 1373 N N . LYS A 1 181 ? -16.844 16.609 -11.336 1 84.94 181 LYS A N 1
ATOM 1374 C CA . LYS A 1 181 ? -15.852 17.141 -12.258 1 84.94 181 LYS A CA 1
ATOM 1375 C C . LYS A 1 181 ? -15.969 16.484 -13.633 1 84.94 181 LYS A C 1
ATOM 1377 O O . LYS A 1 181 ? -15.938 15.266 -13.758 1 84.94 181 LYS A O 1
ATOM 1382 N N . ARG A 1 182 ? -16.031 17.266 -14.727 1 82.25 182 ARG A N 1
ATOM 1383 C CA . ARG A 1 182 ? -16.297 16.734 -16.062 1 82.25 182 ARG A CA 1
ATOM 1384 C C . ARG A 1 182 ? -15.039 16.797 -16.938 1 82.25 182 ARG A C 1
ATOM 1386 O O . ARG A 1 182 ? -15.102 16.531 -18.141 1 82.25 182 ARG A O 1
ATOM 1393 N N . ASP A 1 183 ? -13.93 16.922 -16.359 1 87.88 183 ASP A N 1
ATOM 1394 C CA . ASP A 1 183 ? -12.672 16.891 -17.094 1 87.88 183 ASP A CA 1
ATOM 1395 C C . ASP A 1 183 ? -12.422 15.508 -17.688 1 87.88 183 ASP A C 1
ATOM 1397 O O . ASP A 1 183 ? -12.758 14.484 -17.094 1 87.88 183 ASP A O 1
ATOM 1401 N N . PRO A 1 184 ? -11.828 15.453 -18.891 1 89.06 184 PRO A N 1
ATOM 1402 C CA . PRO A 1 184 ? -11.523 14.172 -19.531 1 89.06 184 PRO A CA 1
ATOM 1403 C C . PRO A 1 184 ? -10.672 13.25 -18.672 1 89.06 184 PRO A C 1
ATOM 1405 O O . PRO A 1 184 ? -10.734 12.031 -18.812 1 89.06 184 PRO A O 1
ATOM 1408 N N . GLU A 1 185 ? -9.953 13.852 -17.812 1 89 185 GLU A N 1
ATOM 1409 C CA . GLU A 1 185 ? -9.109 13.07 -16.906 1 89 185 GLU A CA 1
ATOM 1410 C C . GLU A 1 185 ? -9.945 12.117 -16.062 1 89 185 GLU A C 1
ATOM 1412 O O . GLU A 1 185 ? -9.469 11.062 -15.641 1 89 185 GLU A O 1
ATOM 1417 N N . TRP A 1 186 ? -11.195 12.484 -15.891 1 93.69 186 TRP A N 1
ATOM 1418 C CA . TRP A 1 186 ? -12.047 11.719 -14.977 1 93.69 186 TRP A CA 1
ATOM 1419 C C . TRP A 1 186 ? -13.156 11.008 -15.742 1 93.69 186 TRP A C 1
ATOM 1421 O O . TRP A 1 186 ? -14.227 10.734 -15.18 1 93.69 186 TRP A O 1
ATOM 1431 N N . ALA A 1 187 ? -12.891 10.695 -17 1 92.19 187 ALA A N 1
ATOM 1432 C CA . ALA A 1 187 ? -13.883 10.023 -17.844 1 92.19 187 ALA A CA 1
ATOM 1433 C C . ALA A 1 187 ? -14.164 8.609 -17.328 1 92.19 187 ALA A C 1
ATOM 1435 O O . ALA A 1 187 ? -15.258 8.078 -17.531 1 92.19 187 ALA A O 1
ATOM 1436 N N . ALA A 1 188 ? -13.234 8.031 -16.625 1 93.31 188 ALA A N 1
ATOM 1437 C CA . ALA A 1 188 ? -13.359 6.648 -16.172 1 93.31 188 ALA A CA 1
ATOM 1438 C C . ALA A 1 188 ? -14.117 6.578 -14.844 1 93.31 188 ALA A C 1
ATOM 1440 O O . ALA A 1 188 ? -14.477 5.488 -14.383 1 93.31 188 ALA A O 1
ATOM 1441 N N . VAL A 1 189 ? -14.422 7.73 -14.227 1 96.62 189 VAL A N 1
ATOM 1442 C CA . VAL A 1 189 ? -15.055 7.793 -12.914 1 96.62 189 VAL A CA 1
ATOM 1443 C C . VAL A 1 189 ? -16.578 7.84 -13.078 1 96.62 189 VAL A C 1
ATOM 1445 O O . VAL A 1 189 ? -17.094 8.523 -13.969 1 96.62 189 VAL A O 1
ATOM 1448 N N . ARG A 1 190 ? -17.312 7.07 -12.32 1 97.44 190 ARG A N 1
ATOM 1449 C CA . ARG A 1 190 ? -18.766 7.102 -12.297 1 97.44 190 ARG A CA 1
ATOM 1450 C C . ARG A 1 190 ? -19.281 7.887 -11.094 1 97.44 190 ARG A C 1
ATOM 1452 O O . ARG A 1 190 ? -18.969 7.547 -9.953 1 97.44 190 ARG A O 1
ATOM 1459 N N . TYR A 1 191 ? -20 8.953 -11.344 1 97.81 191 TYR A N 1
ATOM 1460 C CA . TYR A 1 191 ? -20.625 9.719 -10.273 1 97.81 191 TYR A CA 1
ATOM 1461 C C . TYR A 1 191 ? -21.969 9.117 -9.891 1 97.81 191 TYR A C 1
ATOM 1463 O O . TYR A 1 191 ? -22.828 8.898 -10.75 1 97.81 191 TYR A O 1
ATOM 1471 N N . VAL A 1 192 ? -22.109 8.836 -8.602 1 98.25 192 VAL A N 1
ATOM 1472 C CA . VAL A 1 192 ? -23.312 8.141 -8.156 1 98.25 192 VAL A CA 1
ATOM 1473 C C . VAL A 1 192 ? -23.797 8.742 -6.844 1 98.25 192 VAL A C 1
ATOM 1475 O O . VAL A 1 192 ? -23.094 9.539 -6.219 1 98.25 192 VAL A O 1
ATOM 1478 N N . GLU A 1 193 ? -25.016 8.352 -6.43 1 98.06 193 GLU A N 1
ATOM 1479 C CA . GLU A 1 193 ? -25.547 8.742 -5.129 1 98.06 193 GLU A CA 1
ATOM 1480 C C . GLU A 1 193 ? -24.938 7.902 -4.008 1 98.06 193 GLU A C 1
ATOM 1482 O O . GLU A 1 193 ? -24.406 6.816 -4.258 1 98.06 193 GLU A O 1
ATOM 1487 N N . LEU A 1 194 ? -25.078 8.375 -2.846 1 98.38 194 LEU A N 1
ATOM 1488 C CA . LEU A 1 194 ? -24.391 7.789 -1.698 1 98.38 194 LEU A CA 1
ATOM 1489 C C . LEU A 1 194 ? -24.812 6.332 -1.506 1 98.38 194 LEU A C 1
ATOM 1491 O O . LEU A 1 194 ? -23.953 5.457 -1.358 1 98.38 194 LEU A O 1
ATOM 1495 N N . ASP A 1 195 ? -26.078 6.039 -1.505 1 98.69 195 ASP A N 1
ATOM 1496 C CA . ASP A 1 195 ? -26.547 4.684 -1.251 1 98.69 195 ASP A CA 1
ATOM 1497 C C . ASP A 1 195 ? -26.016 3.707 -2.299 1 98.69 195 ASP A C 1
ATOM 1499 O O . ASP A 1 195 ? -25.625 2.584 -1.969 1 98.69 195 ASP A O 1
ATOM 1503 N N . GLU A 1 196 ? -26.062 4.121 -3.5 1 98.69 196 GLU A N 1
ATOM 1504 C CA . GLU A 1 196 ? -25.531 3.293 -4.582 1 98.69 196 GLU A CA 1
ATOM 1505 C C . GLU A 1 196 ? -24.047 3.031 -4.398 1 98.69 196 GLU A C 1
ATOM 1507 O O . GLU A 1 196 ? -23.578 1.902 -4.574 1 98.69 196 GLU A O 1
ATOM 1512 N N . LEU A 1 197 ? -23.344 4.059 -4.039 1 98.88 197 LEU A N 1
ATOM 1513 C CA . LEU A 1 197 ? -21.906 3.914 -3.783 1 98.88 197 LEU A CA 1
ATOM 1514 C C . LEU A 1 197 ? -21.656 2.869 -2.701 1 98.88 197 LEU A C 1
ATOM 1516 O O . LEU A 1 197 ? -20.828 1.974 -2.879 1 98.88 197 LEU A O 1
ATOM 1520 N N . LEU A 1 198 ? -22.375 2.949 -1.625 1 98.88 198 LEU A N 1
ATOM 1521 C CA . LEU A 1 198 ? -22.188 2.064 -0.48 1 98.88 198 LEU A CA 1
ATOM 1522 C C . LEU A 1 198 ? -22.547 0.628 -0.841 1 98.88 198 LEU A C 1
ATOM 1524 O O . LEU A 1 198 ? -21.875 -0.312 -0.409 1 98.88 198 LEU A O 1
ATOM 1528 N N . ARG A 1 199 ? -23.5 0.395 -1.708 1 98.75 199 ARG A N 1
ATOM 1529 C CA . ARG A 1 199 ? -23.953 -0.939 -2.09 1 98.75 199 ARG A CA 1
ATOM 1530 C C . ARG A 1 199 ? -22.969 -1.602 -3.041 1 98.75 199 ARG A C 1
ATOM 1532 O O . ARG A 1 199 ? -22.812 -2.824 -3.037 1 98.75 199 ARG A O 1
ATOM 1539 N N . GLU A 1 200 ? -22.281 -0.79 -3.746 1 98.62 200 GLU A N 1
ATOM 1540 C CA . GLU A 1 200 ? -21.516 -1.348 -4.859 1 98.62 200 GLU A CA 1
ATOM 1541 C C . GLU A 1 200 ? -20.031 -1.42 -4.527 1 98.62 200 GLU A C 1
ATOM 1543 O O . GLU A 1 200 ? -19.297 -2.262 -5.066 1 98.62 200 GLU A O 1
ATOM 1548 N N . ALA A 1 201 ? -19.562 -0.591 -3.686 1 98.88 201 ALA A N 1
ATOM 1549 C CA . ALA A 1 201 ? -18.125 -0.427 -3.482 1 98.88 201 ALA A CA 1
ATOM 1550 C C . ALA A 1 201 ? -17.562 -1.562 -2.635 1 98.88 201 ALA A C 1
ATOM 1552 O O . ALA A 1 201 ? -18.172 -1.972 -1.646 1 98.88 201 ALA A O 1
ATOM 1553 N N . ASP A 1 202 ? -16.422 -2.146 -3.057 1 98.88 202 ASP A N 1
ATOM 1554 C CA . ASP A 1 202 ? -15.641 -3.064 -2.229 1 98.88 202 ASP A CA 1
ATOM 1555 C C . ASP A 1 202 ? -14.859 -2.309 -1.152 1 98.88 202 ASP A C 1
ATOM 1557 O O . ASP A 1 202 ? -14.648 -2.828 -0.056 1 98.88 202 ASP A O 1
ATOM 1561 N N . TYR A 1 203 ? -14.406 -1.133 -1.482 1 98.94 203 TYR A N 1
ATOM 1562 C CA . TYR A 1 203 ? -13.719 -0.202 -0.593 1 98.94 203 TYR A CA 1
ATOM 1563 C C . TYR A 1 203 ? -14.438 1.143 -0.555 1 98.94 203 TYR A C 1
ATOM 1565 O O . TYR A 1 203 ? -14.891 1.643 -1.588 1 98.94 203 TYR A O 1
ATOM 1573 N N . VAL A 1 204 ? -14.609 1.738 0.625 1 98.94 204 VAL A N 1
ATOM 1574 C CA . VAL A 1 204 ? -15.203 3.059 0.793 1 98.94 204 VAL A CA 1
ATOM 1575 C C . VAL A 1 204 ? -14.227 3.979 1.523 1 98.94 204 VAL A C 1
ATOM 1577 O O . VAL A 1 204 ? -13.695 3.619 2.576 1 98.94 204 VAL A O 1
ATOM 1580 N N . THR A 1 205 ? -13.945 5.137 0.975 1 98.94 205 THR A N 1
ATOM 1581 C CA . THR A 1 205 ? -13.016 6.07 1.602 1 98.94 205 THR A CA 1
ATOM 1582 C C . THR A 1 205 ? -13.625 7.465 1.685 1 98.94 205 THR A C 1
ATOM 1584 O O . THR A 1 205 ? -14.32 7.902 0.761 1 98.94 205 THR A O 1
ATOM 1587 N N . LEU A 1 206 ? -13.438 8.133 2.797 1 98.88 206 LEU A N 1
ATOM 1588 C CA . LEU A 1 206 ? -14.078 9.406 3.1 1 98.88 206 LEU A CA 1
ATOM 1589 C C . LEU A 1 206 ? -13.102 10.562 2.908 1 98.88 206 LEU A C 1
ATOM 1591 O O . LEU A 1 206 ? -12.008 10.562 3.475 1 98.88 206 LEU A O 1
ATOM 1595 N N . HIS A 1 207 ? -13.516 11.609 2.15 1 98.25 207 HIS A N 1
ATOM 1596 C CA . HIS A 1 207 ? -12.672 12.766 1.862 1 98.25 207 HIS A CA 1
ATOM 1597 C C . HIS A 1 207 ? -13.5 14.047 1.775 1 98.25 207 HIS A C 1
ATOM 1599 O O . HIS A 1 207 ? -13.109 15 1.108 1 98.25 207 HIS A O 1
ATOM 1605 N N . CYS A 1 208 ? -14.625 14.078 2.381 1 96.81 208 CYS A N 1
ATOM 1606 C CA . CYS A 1 208 ? -15.484 15.258 2.396 1 96.81 208 CYS A CA 1
ATOM 1607 C C . CYS A 1 208 ? -15.312 16.031 3.695 1 96.81 208 CYS A C 1
ATOM 1609 O O . CYS A 1 208 ? -14.82 15.5 4.688 1 96.81 208 CYS A O 1
ATOM 1611 N N . PRO A 1 209 ? -15.703 17.344 3.732 1 93.94 209 PRO A N 1
ATOM 1612 C CA . PRO A 1 209 ? -15.656 18.094 4.98 1 93.94 209 PRO A CA 1
ATOM 1613 C C . PRO A 1 209 ? -16.672 17.609 6.012 1 93.94 209 PRO A C 1
ATOM 1615 O O . PRO A 1 209 ? -17.672 17 5.648 1 93.94 209 PRO A O 1
ATOM 1618 N N . LEU A 1 210 ? -16.328 17.812 7.254 1 94.88 210 LEU A N 1
ATOM 1619 C CA . LEU A 1 210 ? -17.281 17.516 8.32 1 94.88 210 LEU A CA 1
ATOM 1620 C C . LEU A 1 210 ? -18.266 18.672 8.492 1 94.88 210 LEU A C 1
ATOM 1622 O O . LEU A 1 210 ? -17.875 19.781 8.859 1 94.88 210 LEU A O 1
ATOM 1626 N N . THR A 1 211 ? -19.469 18.516 8.18 1 94.5 211 THR A N 1
ATOM 1627 C CA . THR A 1 211 ? -20.594 19.438 8.312 1 94.5 211 THR A CA 1
ATOM 1628 C C . THR A 1 211 ? -21.766 18.75 9.008 1 94.5 211 THR A C 1
ATOM 1630 O O . THR A 1 211 ? -21.734 17.547 9.273 1 94.5 211 THR A O 1
ATOM 1633 N N . PRO A 1 212 ? -22.703 19.531 9.367 1 95.19 212 PRO A N 1
ATOM 1634 C CA . PRO A 1 212 ? -23.891 18.891 9.938 1 95.19 212 PRO A CA 1
ATOM 1635 C C . PRO A 1 212 ? -24.453 17.797 9.023 1 95.19 212 PRO A C 1
ATOM 1637 O O . PRO A 1 212 ? -24.984 16.797 9.508 1 95.19 212 PRO A O 1
ATOM 1640 N N . GLN A 1 213 ? -24.312 17.953 7.734 1 95.06 213 GLN A N 1
ATOM 1641 C CA . GLN A 1 213 ? -24.844 17.016 6.754 1 95.06 213 GLN A CA 1
ATOM 1642 C C . GLN A 1 213 ? -23.969 15.773 6.641 1 95.06 213 GLN A C 1
ATOM 1644 O O . GLN A 1 213 ? -24.438 14.719 6.207 1 95.06 213 GLN A O 1
ATOM 1649 N N . THR A 1 214 ? -22.734 15.891 7.008 1 97.06 214 THR A N 1
ATOM 1650 C CA . THR A 1 214 ? -21.828 14.766 6.82 1 97.06 214 THR A CA 1
ATOM 1651 C C . THR A 1 214 ? -21.438 14.156 8.164 1 97.06 214 THR A C 1
ATOM 1653 O O . THR A 1 214 ? -20.703 13.164 8.211 1 97.06 214 THR A O 1
ATOM 1656 N N . SER A 1 215 ? -21.891 14.805 9.242 1 98 215 SER A N 1
ATOM 1657 C CA . SER A 1 215 ? -21.672 14.234 10.57 1 98 215 SER A CA 1
ATOM 1658 C C . SER A 1 215 ? -22.406 12.898 10.727 1 98 215 SER A C 1
ATOM 1660 O O . SER A 1 215 ? -23.594 12.789 10.398 1 98 215 SER A O 1
ATOM 1662 N N . GLY A 1 216 ? -21.688 11.93 11.133 1 98.5 216 GLY A N 1
ATOM 1663 C CA . GLY A 1 216 ? -22.281 10.617 11.32 1 98.5 216 GLY A CA 1
ATOM 1664 C C . GLY A 1 216 ? -22.75 9.977 10.023 1 98.5 216 GLY A C 1
ATOM 1665 O O . GLY A 1 216 ? -23.703 9.203 10.016 1 98.5 216 GLY A O 1
ATOM 1666 N N . LEU A 1 217 ? -22.094 10.367 8.992 1 98.25 217 LEU A N 1
ATOM 1667 C CA . LEU A 1 217 ? -22.422 9.836 7.664 1 98.25 217 LEU A CA 1
ATOM 1668 C C . LEU A 1 217 ? -22.391 8.312 7.664 1 98.25 217 LEU A C 1
ATOM 1670 O O . LEU A 1 217 ? -23.234 7.672 7.039 1 98.25 217 LEU A O 1
ATOM 1674 N N . ILE A 1 218 ? -21.391 7.727 8.289 1 98.88 218 ILE A N 1
ATOM 1675 C CA . ILE A 1 218 ? -21.281 6.281 8.469 1 98.88 218 ILE A CA 1
ATOM 1676 C C . ILE A 1 218 ? -21.922 5.867 9.781 1 98.88 218 ILE A C 1
ATOM 1678 O O . ILE A 1 218 ? -21.422 6.172 10.859 1 98.88 218 ILE A O 1
ATOM 1682 N N . ASN A 1 219 ? -23.047 5.352 9.727 1 98.81 219 ASN A N 1
ATOM 1683 C CA . ASN A 1 219 ? -23.844 4.918 10.867 1 98.81 219 ASN A CA 1
ATOM 1684 C C . ASN A 1 219 ? -24.438 3.529 10.641 1 98.81 219 ASN A C 1
ATOM 1686 O O . ASN A 1 219 ? -24.141 2.877 9.641 1 98.81 219 ASN A O 1
ATOM 1690 N N . LYS A 1 220 ? -25.25 3.094 11.539 1 98.62 220 LYS A N 1
ATOM 1691 C CA . LYS A 1 220 ? -25.828 1.756 11.477 1 98.62 220 LYS A CA 1
ATOM 1692 C C . LYS A 1 220 ? -26.516 1.52 10.133 1 98.62 220 LYS A C 1
ATOM 1694 O O . LYS A 1 220 ? -26.297 0.49 9.492 1 98.62 220 LYS A O 1
ATOM 1699 N N . ARG A 1 221 ? -27.25 2.451 9.688 1 98.69 221 ARG A N 1
ATOM 1700 C CA . ARG A 1 221 ? -28 2.309 8.438 1 98.69 221 ARG A CA 1
ATOM 1701 C C . ARG A 1 221 ? -27.047 2.209 7.246 1 98.69 221 ARG A C 1
ATOM 1703 O O . ARG A 1 221 ? -27.156 1.285 6.438 1 98.69 221 ARG A O 1
ATOM 1710 N N . THR A 1 222 ? -26.141 3.146 7.16 1 98.88 222 THR A N 1
ATOM 1711 C CA . THR A 1 222 ? -25.281 3.207 5.992 1 98.88 222 THR A CA 1
ATOM 1712 C C . THR A 1 222 ? -24.312 2.027 5.98 1 98.88 222 THR A C 1
ATOM 1714 O O . THR A 1 222 ? -23.969 1.511 4.914 1 98.88 222 THR A O 1
ATOM 1717 N N . ILE A 1 223 ? -23.844 1.55 7.121 1 98.81 223 ILE A N 1
ATOM 1718 C CA . ILE A 1 223 ? -23.031 0.341 7.199 1 98.81 223 ILE A CA 1
ATOM 1719 C C . ILE A 1 223 ? -23.844 -0.857 6.707 1 98.81 223 ILE A C 1
ATOM 1721 O O . ILE A 1 223 ? -23.312 -1.734 6.023 1 98.81 223 ILE A O 1
ATOM 1725 N N . GLY A 1 224 ? -25.109 -0.824 7.059 1 98.56 224 GLY A N 1
ATOM 1726 C CA . GLY A 1 224 ? -26 -1.891 6.617 1 98.56 224 GLY A CA 1
ATOM 1727 C C . GLY A 1 224 ? -26.125 -1.976 5.105 1 98.56 224 GLY A C 1
ATOM 1728 O O . GLY A 1 224 ? -26.453 -3.031 4.566 1 98.56 224 GLY A O 1
ATOM 1729 N N . LEU A 1 225 ? -25.859 -0.906 4.387 1 98.75 225 LEU A N 1
ATOM 1730 C CA . LEU A 1 225 ? -25.953 -0.869 2.93 1 98.75 225 LEU A CA 1
ATOM 1731 C C . LEU A 1 225 ? -24.672 -1.427 2.297 1 98.75 225 LEU A C 1
ATOM 1733 O O . LEU A 1 225 ? -24.688 -1.839 1.135 1 98.75 225 LEU A O 1
ATOM 1737 N N . MET A 1 226 ? -23.578 -1.44 3.002 1 98.69 226 MET A N 1
ATOM 1738 C CA . MET A 1 226 ? -22.281 -1.858 2.451 1 98.69 226 MET A CA 1
ATOM 1739 C C . MET A 1 226 ? -22.266 -3.365 2.217 1 98.69 226 MET A C 1
ATOM 1741 O O . MET A 1 226 ? -22.953 -4.117 2.91 1 98.69 226 MET A O 1
ATOM 1745 N N . LYS A 1 227 ? -21.406 -3.799 1.271 1 97.69 227 LYS A N 1
ATOM 1746 C CA . LYS A 1 227 ? -21.156 -5.223 1.062 1 97.69 227 LYS A CA 1
ATOM 1747 C C . LYS A 1 227 ? -20.578 -5.871 2.316 1 97.69 227 LYS A C 1
ATOM 1749 O O . LYS A 1 227 ? -19.828 -5.23 3.066 1 97.69 227 LYS A O 1
ATOM 1754 N N . ARG A 1 228 ? -20.875 -7.098 2.553 1 95.38 228 ARG A N 1
ATOM 1755 C CA . ARG A 1 228 ? -20.297 -7.824 3.682 1 95.38 228 ARG A CA 1
ATOM 1756 C C . ARG A 1 228 ? -18.781 -7.828 3.615 1 95.38 228 ARG A C 1
ATOM 1758 O O . ARG A 1 228 ? -18.109 -7.793 4.648 1 95.38 228 ARG A O 1
ATOM 1765 N N . GLY A 1 229 ? -18.188 -7.812 2.518 1 95.44 229 GLY A N 1
ATOM 1766 C CA . GLY A 1 229 ? -16.734 -7.84 2.338 1 95.44 229 GLY A CA 1
ATOM 1767 C C . GLY A 1 229 ? -16.125 -6.457 2.184 1 95.44 229 GLY A C 1
ATOM 1768 O O . GLY A 1 229 ? -14.938 -6.328 1.923 1 95.44 229 GLY A O 1
ATOM 1769 N N . ALA A 1 230 ? -16.922 -5.426 2.469 1 98.44 230 ALA A N 1
ATOM 1770 C CA . ALA A 1 230 ? -16.453 -4.062 2.232 1 98.44 230 ALA A CA 1
ATOM 1771 C C . ALA A 1 230 ? -15.453 -3.635 3.301 1 98.44 230 ALA A C 1
ATOM 1773 O O . ALA A 1 230 ? -15.5 -4.117 4.434 1 98.44 230 ALA A O 1
ATOM 1774 N N . TYR A 1 231 ? -14.562 -2.814 2.951 1 98.88 231 TYR A N 1
ATOM 1775 C CA . TYR A 1 231 ? -13.547 -2.229 3.816 1 98.88 231 TYR A CA 1
ATOM 1776 C C . TYR A 1 231 ? -13.664 -0.71 3.85 1 98.88 231 TYR A C 1
ATOM 1778 O O . TYR A 1 231 ? -13.727 -0.062 2.803 1 98.88 231 TYR A O 1
ATOM 1786 N N . LEU A 1 232 ? -13.758 -0.103 5.051 1 98.94 232 LEU A N 1
ATOM 1787 C CA . LEU A 1 232 ? -13.977 1.328 5.23 1 98.94 232 LEU A CA 1
ATOM 1788 C C . LEU A 1 232 ? -12.672 2.033 5.605 1 98.94 232 LEU A C 1
ATOM 1790 O O . LEU A 1 232 ? -11.938 1.562 6.473 1 98.94 232 LEU A O 1
ATOM 1794 N N . ILE A 1 233 ? -12.398 3.166 4.93 1 98.94 233 ILE A N 1
ATOM 1795 C CA . ILE A 1 233 ? -11.219 3.963 5.242 1 98.94 233 ILE A CA 1
ATOM 1796 C C . ILE A 1 233 ? -11.641 5.391 5.586 1 98.94 233 ILE A C 1
ATOM 1798 O O . ILE A 1 233 ? -12.414 6.012 4.855 1 98.94 233 ILE A O 1
ATOM 1802 N N . ASN A 1 234 ? -11.141 5.879 6.691 1 98.88 234 ASN A N 1
ATOM 1803 C CA . ASN A 1 234 ? -11.383 7.27 7.059 1 98.88 234 ASN A CA 1
ATOM 1804 C C . ASN A 1 234 ? -10.086 7.996 7.391 1 98.88 234 ASN A C 1
ATOM 1806 O O . ASN A 1 234 ? -9.469 7.742 8.43 1 98.88 234 ASN A O 1
ATOM 1810 N N . THR A 1 235 ? -9.68 8.859 6.512 1 98.69 235 THR A N 1
ATOM 1811 C CA . THR A 1 235 ? -8.523 9.727 6.723 1 98.69 235 THR A CA 1
ATOM 1812 C C . THR A 1 235 ? -8.945 11.188 6.742 1 98.69 235 THR A C 1
ATOM 1814 O O . THR A 1 235 ? -8.125 12.078 6.523 1 98.69 235 THR A O 1
ATOM 1817 N N . ALA A 1 236 ? -10.18 11.43 6.879 1 97.62 236 ALA A N 1
ATOM 1818 C CA . ALA A 1 236 ? -10.727 12.781 6.879 1 97.62 236 ALA A CA 1
ATOM 1819 C C . ALA A 1 236 ? -10.969 13.273 8.305 1 97.62 236 ALA A C 1
ATOM 1821 O O . ALA A 1 236 ? -10.031 13.68 8.992 1 97.62 236 ALA A O 1
ATOM 1822 N N . ARG A 1 237 ? -12.266 13.07 8.781 1 97.38 237 ARG A N 1
ATOM 1823 C CA . ARG A 1 237 ? -12.617 13.477 10.133 1 97.38 237 ARG A CA 1
ATOM 1824 C C . ARG A 1 237 ? -13.312 12.352 10.883 1 97.38 237 ARG A C 1
ATOM 1826 O O . ARG A 1 237 ? -14.141 11.633 10.312 1 97.38 237 ARG A O 1
ATOM 1833 N N . GLY A 1 238 ? -12.938 12.227 12.188 1 98 238 GLY A N 1
ATOM 1834 C CA . GLY A 1 238 ? -13.547 11.18 12.992 1 98 238 GLY A CA 1
ATOM 1835 C C . GLY A 1 238 ? -15.055 11.297 13.094 1 98 238 GLY A C 1
ATOM 1836 O O . GLY A 1 238 ? -15.758 10.289 13.18 1 98 238 GLY A O 1
ATOM 1837 N N . GLY A 1 239 ? -15.523 12.523 12.969 1 97.94 239 GLY A N 1
ATOM 1838 C CA . GLY A 1 239 ? -16.938 12.82 13.156 1 97.94 239 GLY A CA 1
ATOM 1839 C C . GLY A 1 239 ? -17.812 12.289 12.039 1 97.94 239 GLY A C 1
ATOM 1840 O O . GLY A 1 239 ? -19.047 12.242 12.172 1 97.94 239 GLY A O 1
ATOM 1841 N N . HIS A 1 240 ? -17.234 11.812 10.984 1 98.69 240 HIS A N 1
ATOM 1842 C CA . HIS A 1 240 ? -18.016 11.234 9.891 1 98.69 240 HIS A CA 1
ATOM 1843 C C . HIS A 1 240 ? -18.609 9.891 10.281 1 98.69 240 HIS A C 1
ATOM 1845 O O . HIS A 1 240 ? -19.547 9.414 9.648 1 98.69 240 HIS A O 1
ATOM 1851 N N . VAL A 1 241 ? -18.047 9.242 11.32 1 98.81 241 VAL A N 1
ATOM 1852 C CA . VAL A 1 241 ? -18.391 7.867 11.664 1 98.81 241 VAL A CA 1
ATOM 1853 C C . VAL A 1 241 ? -19.016 7.82 13.055 1 98.81 241 VAL A C 1
ATOM 1855 O O . VAL A 1 241 ? -18.484 8.391 14 1 98.81 241 VAL A O 1
ATOM 1858 N N . VAL A 1 242 ? -20.156 7.281 13.125 1 98.81 242 VAL A N 1
ATOM 1859 C CA . VAL A 1 242 ? -20.672 6.887 14.43 1 98.81 242 VAL A CA 1
ATOM 1860 C C . VAL A 1 242 ? -19.891 5.676 14.945 1 98.81 242 VAL A C 1
ATOM 1862 O O . VAL A 1 242 ? -20.188 4.539 14.57 1 98.81 242 VAL A O 1
ATOM 1865 N N . GLU A 1 243 ? -19.016 5.93 15.836 1 98.69 243 GLU A N 1
ATOM 1866 C CA . GLU A 1 243 ? -17.953 4.98 16.172 1 98.69 243 GLU A CA 1
ATOM 1867 C C . GLU A 1 243 ? -18.531 3.746 16.875 1 98.69 243 GLU A C 1
ATOM 1869 O O . GLU A 1 243 ? -18.047 2.633 16.672 1 98.69 243 GLU A O 1
ATOM 1874 N N . ALA A 1 244 ? -19.531 3.963 17.688 1 98.31 244 ALA A N 1
ATOM 1875 C CA . ALA A 1 244 ? -20.188 2.818 18.328 1 98.31 244 ALA A CA 1
ATOM 1876 C C . ALA A 1 244 ? -20.797 1.886 17.281 1 98.31 244 ALA A C 1
ATOM 1878 O O . ALA A 1 244 ? -20.719 0.662 17.422 1 98.31 244 ALA A O 1
ATOM 1879 N N . ASP A 1 245 ? -21.391 2.432 16.297 1 98.75 245 ASP A N 1
ATOM 1880 C CA . ASP A 1 245 ? -22 1.642 15.227 1 98.75 245 ASP A CA 1
ATOM 1881 C C . ASP A 1 245 ? -20.953 0.878 14.438 1 98.75 245 ASP A C 1
ATOM 1883 O O . ASP A 1 245 ? -21.141 -0.295 14.109 1 98.75 245 ASP A O 1
ATOM 1887 N N . LEU A 1 246 ? -19.891 1.515 14.141 1 98.88 246 LEU A N 1
ATOM 1888 C CA . LEU A 1 246 ? -18.812 0.858 13.398 1 98.88 246 LEU A CA 1
ATOM 1889 C C . LEU A 1 246 ? -18.203 -0.28 14.211 1 98.88 246 LEU A C 1
ATOM 1891 O O . LEU A 1 246 ? -17.969 -1.371 13.688 1 98.88 246 LEU A O 1
ATOM 1895 N N . ALA A 1 247 ? -17.953 0.007 15.5 1 98.69 247 ALA A N 1
ATOM 1896 C CA . ALA A 1 247 ? -17.406 -1.032 16.375 1 98.69 247 ALA A CA 1
ATOM 1897 C C . ALA A 1 247 ? -18.312 -2.258 16.391 1 98.69 247 ALA A C 1
ATOM 1899 O O . ALA A 1 247 ? -17.844 -3.393 16.297 1 98.69 247 ALA A O 1
ATOM 1900 N N . HIS A 1 248 ? -19.562 -1.989 16.547 1 98.38 248 HIS A N 1
ATOM 1901 C CA . HIS A 1 248 ? -20.531 -3.074 16.547 1 98.38 248 HIS A CA 1
ATOM 1902 C C . HIS A 1 248 ? -20.5 -3.854 15.242 1 98.38 248 HIS A C 1
ATOM 1904 O O . HIS A 1 248 ? -20.484 -5.086 15.25 1 98.38 248 HIS A O 1
ATOM 1910 N N . ALA A 1 249 ? -20.516 -3.188 14.148 1 98.62 249 ALA A N 1
ATOM 1911 C CA . ALA A 1 249 ? -20.5 -3.809 12.82 1 98.62 249 ALA A CA 1
ATOM 1912 C C . ALA A 1 249 ? -19.266 -4.684 12.633 1 98.62 249 ALA A C 1
ATOM 1914 O O . ALA A 1 249 ? -19.344 -5.77 12.062 1 98.62 249 ALA A O 1
ATOM 1915 N N . LEU A 1 250 ? -18.141 -4.246 13.109 1 98.5 250 LEU A N 1
ATOM 1916 C CA . LEU A 1 250 ? -16.891 -4.996 13 1 98.5 250 LEU A CA 1
ATOM 1917 C C . LEU A 1 250 ? -16.938 -6.25 13.867 1 98.5 250 LEU A C 1
ATOM 1919 O O . LEU A 1 250 ? -16.516 -7.324 13.43 1 98.5 250 LEU A O 1
ATOM 1923 N N . ARG A 1 251 ? -17.469 -6.129 15.023 1 97.81 251 ARG A N 1
ATOM 1924 C CA . ARG A 1 251 ? -17.578 -7.266 15.93 1 97.81 251 ARG A CA 1
ATOM 1925 C C . ARG A 1 251 ? -18.5 -8.336 15.359 1 97.81 251 ARG A C 1
ATOM 1927 O O . ARG A 1 251 ? -18.25 -9.531 15.523 1 97.81 251 ARG A O 1
ATOM 1934 N N . GLU A 1 252 ? -19.484 -7.883 14.664 1 97.19 252 GLU A N 1
ATOM 1935 C CA . GLU A 1 252 ? -20.469 -8.812 14.102 1 97.19 252 GLU A CA 1
ATOM 1936 C C . GLU A 1 252 ? -20.016 -9.328 12.734 1 97.19 252 GLU A C 1
ATOM 1938 O O . GLU A 1 252 ? -20.656 -10.203 12.156 1 97.19 252 GLU A O 1
ATOM 1943 N N . GLY A 1 253 ? -19.062 -8.758 12.258 1 97 253 GLY A N 1
ATOM 1944 C CA . GLY A 1 253 ? -18.578 -9.156 10.945 1 97 253 GLY A CA 1
ATOM 1945 C C . GLY A 1 253 ? -19.453 -8.656 9.812 1 97 253 GLY A C 1
ATOM 1946 O O . GLY A 1 253 ? -19.594 -9.328 8.789 1 97 253 GLY A O 1
ATOM 1947 N N . ARG A 1 254 ? -20.078 -7.531 10.008 1 96.94 254 ARG A N 1
ATOM 1948 C CA . ARG A 1 254 ? -20.953 -6.961 8.984 1 96.94 254 ARG A CA 1
ATOM 1949 C C . ARG A 1 254 ? -20.141 -6.457 7.797 1 96.94 254 ARG A C 1
ATOM 1951 O O . ARG A 1 254 ? -20.594 -6.523 6.656 1 96.94 254 ARG A O 1
ATOM 1958 N N . ILE A 1 255 ? -18.984 -5.891 8.031 1 98 255 ILE A N 1
ATOM 1959 C CA . ILE A 1 255 ? -18.031 -5.504 6.992 1 98 255 ILE A CA 1
ATOM 1960 C C . ILE A 1 255 ? -16.672 -6.133 7.285 1 98 255 ILE A C 1
ATOM 1962 O O . ILE A 1 255 ? -16.438 -6.656 8.383 1 98 255 ILE A O 1
ATOM 1966 N N . ALA A 1 256 ? -15.812 -6.145 6.312 1 97.75 256 ALA A N 1
ATOM 1967 C CA . ALA A 1 256 ? -14.555 -6.883 6.398 1 97.75 256 ALA A CA 1
ATOM 1968 C C . ALA A 1 256 ? -13.578 -6.203 7.359 1 97.75 256 ALA A C 1
ATOM 1970 O O . ALA A 1 256 ? -12.734 -6.867 7.969 1 97.75 256 ALA A O 1
ATOM 1971 N N . GLY A 1 257 ? -13.672 -4.906 7.457 1 98.38 257 GLY A N 1
ATOM 1972 C CA . GLY A 1 257 ? -12.75 -4.188 8.32 1 98.38 257 GLY A CA 1
ATOM 1973 C C . GLY A 1 257 ? -12.766 -2.688 8.086 1 98.38 257 GLY A C 1
ATOM 1974 O O . GLY A 1 257 ? -13.609 -2.178 7.34 1 98.38 257 GLY A O 1
ATOM 1975 N N . ALA A 1 258 ? -11.836 -2.014 8.766 1 98.88 258 ALA A N 1
ATOM 1976 C CA . ALA A 1 258 ? -11.719 -0.564 8.633 1 98.88 258 ALA A CA 1
ATOM 1977 C C . ALA A 1 258 ? -10.281 -0.11 8.867 1 98.88 258 ALA A C 1
ATOM 1979 O O . ALA A 1 258 ? -9.547 -0.729 9.641 1 98.88 258 ALA A O 1
ATOM 1980 N N . GLY A 1 259 ? -9.852 0.851 8.117 1 98.88 259 GLY A N 1
ATOM 1981 C CA . GLY A 1 259 ? -8.633 1.615 8.328 1 98.88 259 GLY A CA 1
ATOM 1982 C C . GLY A 1 259 ? -8.891 3.07 8.672 1 98.88 259 GLY A C 1
ATOM 1983 O O . GLY A 1 259 ? -9.438 3.816 7.852 1 98.88 259 GLY A O 1
ATOM 1984 N N . LEU A 1 260 ? -8.484 3.473 9.859 1 98.88 260 LEU A N 1
ATOM 1985 C CA . LEU A 1 260 ? -8.836 4.793 10.375 1 98.88 260 LEU A CA 1
ATOM 1986 C C . LEU A 1 260 ? -7.59 5.562 10.789 1 98.88 260 LEU A C 1
ATOM 1988 O O . LEU A 1 260 ? -6.781 5.07 11.578 1 98.88 260 LEU A O 1
ATOM 1992 N N . ASP A 1 261 ? -7.477 6.781 10.25 1 98.88 261 ASP A N 1
ATOM 1993 C CA . ASP A 1 261 ? -6.387 7.648 10.688 1 98.88 261 ASP A CA 1
ATOM 1994 C C . ASP A 1 261 ? -6.891 8.75 11.609 1 98.88 261 ASP A C 1
ATOM 1996 O O . ASP A 1 261 ? -6.109 9.562 12.102 1 98.88 261 ASP A O 1
ATOM 2000 N N . VAL A 1 262 ? -8.219 8.812 11.789 1 98.62 262 VAL A N 1
ATOM 2001 C CA . VAL A 1 262 ? -8.844 9.844 12.625 1 98.62 262 VAL A CA 1
ATOM 2002 C C . VAL A 1 262 ? -9.938 9.219 13.484 1 98.62 262 VAL A C 1
ATOM 2004 O O . VAL A 1 262 ? -10.578 8.25 13.078 1 98.62 262 VAL A O 1
ATOM 2007 N N . LEU A 1 263 ? -10.07 9.719 14.617 1 98.38 263 LEU A N 1
ATOM 2008 C CA . LEU A 1 263 ? -11.148 9.391 15.539 1 98.38 263 LEU A CA 1
ATOM 2009 C C . LEU A 1 263 ? -11.852 10.648 16.031 1 98.38 263 LEU A C 1
ATOM 2011 O O . LEU A 1 263 ? -11.398 11.766 15.773 1 98.38 263 LEU A O 1
ATOM 2015 N N . SER A 1 264 ? -12.945 10.492 16.656 1 96.19 264 SER A N 1
ATOM 2016 C CA . SER A 1 264 ? -13.75 11.633 17.078 1 96.19 264 SER A CA 1
ATOM 2017 C C . SER A 1 264 ? -13.039 12.438 18.156 1 96.19 264 SER A C 1
ATOM 2019 O O . SER A 1 264 ? -13.242 13.648 18.281 1 96.19 264 SER A O 1
ATOM 2021 N N . ALA A 1 265 ? -12.234 11.766 18.922 1 96.75 265 ALA A N 1
ATOM 2022 C CA . ALA A 1 265 ? -11.391 12.398 19.938 1 96.75 265 ALA A CA 1
ATOM 2023 C C . ALA A 1 265 ? -9.93 12 19.766 1 96.75 265 ALA A C 1
ATOM 2025 O O . ALA A 1 265 ? -9.609 10.812 19.625 1 96.75 265 ALA A O 1
ATOM 2026 N N . GLU A 1 266 ? -9.062 12.953 19.781 1 97.19 266 GLU A N 1
ATOM 2027 C CA . GLU A 1 266 ? -7.637 12.711 19.578 1 97.19 266 GLU A CA 1
ATOM 2028 C C . GLU A 1 266 ? -6.789 13.539 20.547 1 97.19 266 GLU A C 1
ATOM 2030 O O . GLU A 1 266 ? -6.762 14.766 20.453 1 97.19 266 GLU A O 1
ATOM 2035 N N . PRO A 1 267 ? -6.234 12.961 21.484 1 97.69 267 PRO A N 1
ATOM 2036 C CA . PRO A 1 267 ? -6.113 11.516 21.656 1 97.69 267 PRO A CA 1
ATOM 2037 C C . PRO A 1 267 ? -7.426 10.859 22.078 1 97.69 267 PRO A C 1
ATOM 2039 O O . PRO A 1 267 ? -8.258 11.5 22.719 1 97.69 267 PRO A O 1
ATOM 2042 N N . PRO A 1 268 ? -7.516 9.586 21.734 1 98.44 268 PRO A N 1
ATOM 2043 C CA . PRO A 1 268 ? -8.734 8.875 22.125 1 98.44 268 PRO A CA 1
ATOM 2044 C C . PRO A 1 268 ? -8.695 8.414 23.594 1 98.44 268 PRO A C 1
ATOM 2046 O O . PRO A 1 268 ? -7.617 8.141 24.125 1 98.44 268 PRO A O 1
ATOM 2049 N N . PRO A 1 269 ? -9.906 8.406 24.203 1 97.56 269 PRO A N 1
ATOM 2050 C CA . PRO A 1 269 ? -9.914 7.758 25.516 1 97.56 269 PRO A CA 1
ATOM 2051 C C . PRO A 1 269 ? -9.484 6.293 25.453 1 97.56 269 PRO A C 1
ATOM 2053 O O . PRO A 1 269 ? -9.617 5.648 24.406 1 97.56 269 PRO A O 1
ATOM 2056 N N . ALA A 1 270 ? -9.031 5.797 26.531 1 95.81 270 ALA A N 1
ATOM 2057 C CA . ALA A 1 270 ? -8.484 4.441 26.594 1 95.81 270 ALA A CA 1
ATOM 2058 C C . ALA A 1 270 ? -9.547 3.402 26.266 1 95.81 270 ALA A C 1
ATOM 2060 O O . ALA A 1 270 ? -9.227 2.332 25.734 1 95.81 270 ALA A O 1
ATOM 2061 N N . ASP A 1 271 ? -10.789 3.73 26.547 1 96.56 271 ASP A N 1
ATOM 2062 C CA . ASP A 1 271 ? -11.867 2.768 26.328 1 96.56 271 ASP A CA 1
ATOM 2063 C C . ASP A 1 271 ? -12.594 3.043 25.016 1 96.56 271 ASP A C 1
ATOM 2065 O O . ASP A 1 271 ? -13.758 2.668 24.859 1 96.56 271 ASP A O 1
ATOM 2069 N N . HIS A 1 272 ? -11.945 3.781 24.234 1 97.62 272 HIS A N 1
ATOM 2070 C CA . HIS A 1 272 ? -12.547 4.047 22.938 1 97.62 272 HIS A CA 1
ATOM 2071 C C . HIS A 1 272 ? -13.023 2.756 22.266 1 97.62 272 HIS A C 1
ATOM 2073 O O . HIS A 1 272 ? -12.258 1.789 22.172 1 97.62 272 HIS A O 1
ATOM 2079 N N . PRO A 1 273 ? -14.148 2.693 21.703 1 97.5 273 PRO A N 1
ATOM 2080 C CA . PRO A 1 273 ? -14.75 1.43 21.266 1 97.5 273 PRO A CA 1
ATOM 2081 C C . PRO A 1 273 ? -14.055 0.835 20.047 1 97.5 273 PRO A C 1
ATOM 2083 O O . PRO A 1 273 ? -14.133 -0.375 19.812 1 97.5 273 PRO A O 1
ATOM 2086 N N . LEU A 1 274 ? -13.391 1.613 19.266 1 98.44 274 LEU A N 1
ATOM 2087 C CA . LEU A 1 274 ? -12.766 1.11 18.047 1 98.44 274 LEU A CA 1
ATOM 2088 C C . LEU A 1 274 ? -11.383 0.541 18.344 1 98.44 274 LEU A C 1
ATOM 2090 O O . LEU A 1 274 ? -10.812 -0.182 17.516 1 98.44 274 LEU A O 1
ATOM 2094 N N . ILE A 1 275 ? -10.82 1.004 19.438 1 96.69 275 ILE A N 1
ATOM 2095 C CA . ILE A 1 275 ? -9.523 0.462 19.828 1 96.69 275 ILE A CA 1
ATOM 2096 C C . ILE A 1 275 ? -9.68 -0.991 20.266 1 96.69 275 ILE A C 1
ATOM 2098 O O . ILE A 1 275 ? -10.359 -1.277 21.266 1 96.69 275 ILE A O 1
ATOM 2102 N N . GLY A 1 276 ? -9.117 -1.886 19.5 1 89.81 276 GLY A N 1
ATOM 2103 C CA . GLY A 1 276 ? -9.219 -3.299 19.828 1 89.81 276 GLY A CA 1
ATOM 2104 C C . GLY A 1 276 ? -10.32 -4.008 19.062 1 89.81 276 GLY A C 1
ATOM 2105 O O . GLY A 1 276 ? -10.453 -5.23 19.156 1 89.81 276 GLY A O 1
ATOM 2106 N N . ALA A 1 277 ? -11.188 -3.223 18.375 1 96.25 277 ALA A N 1
ATOM 2107 C CA . ALA A 1 277 ? -12.18 -3.859 17.5 1 96.25 277 ALA A CA 1
ATOM 2108 C C . ALA A 1 277 ? -11.508 -4.75 16.469 1 96.25 277 ALA A C 1
ATOM 2110 O O . ALA A 1 277 ? -10.445 -4.406 15.938 1 96.25 277 ALA A O 1
ATOM 2111 N N . PRO A 1 278 ? -12.141 -5.91 16.203 1 96.5 278 PRO A N 1
ATOM 2112 C CA . PRO A 1 278 ? -11.531 -6.805 15.219 1 96.5 278 PRO A CA 1
ATOM 2113 C C . PRO A 1 278 ? -11.453 -6.184 13.828 1 96.5 278 PRO A C 1
ATOM 2115 O O . PRO A 1 278 ? -12.367 -5.461 13.422 1 96.5 278 PRO A O 1
ATOM 2118 N N . ASN A 1 279 ? -10.328 -6.48 13.156 1 95.81 279 ASN A N 1
ATOM 2119 C CA . ASN A 1 279 ? -10.102 -6.07 11.773 1 95.81 279 ASN A CA 1
ATOM 2120 C C . ASN A 1 279 ? -10.172 -4.555 11.625 1 95.81 279 ASN A C 1
ATOM 2122 O O . ASN A 1 279 ? -10.609 -4.047 10.594 1 95.81 279 ASN A O 1
ATOM 2126 N N . CYS A 1 280 ? -9.883 -3.842 12.664 1 98.31 280 CYS A N 1
ATOM 2127 C CA . CYS A 1 280 ? -9.812 -2.385 12.664 1 98.31 280 CYS A CA 1
ATOM 2128 C C . CYS A 1 280 ? -8.375 -1.914 12.852 1 98.31 280 CYS A C 1
ATOM 2130 O O . CYS A 1 280 ? -7.773 -2.158 13.906 1 98.31 280 CYS A O 1
ATOM 2132 N N . THR A 1 281 ? -7.809 -1.325 11.828 1 98.44 281 THR A N 1
ATOM 2133 C CA . THR A 1 281 ? -6.465 -0.764 11.883 1 98.44 281 THR A CA 1
ATOM 2134 C C . THR A 1 281 ? -6.516 0.743 12.117 1 98.44 281 THR A C 1
ATOM 2136 O O . THR A 1 281 ? -7.219 1.464 11.398 1 98.44 281 THR A O 1
ATOM 2139 N N . ILE A 1 282 ? -5.805 1.225 13.117 1 98.75 282 ILE A N 1
ATOM 2140 C CA . ILE A 1 282 ? -5.855 2.641 13.461 1 98.75 282 ILE A CA 1
ATOM 2141 C C . ILE A 1 282 ? -4.441 3.221 13.484 1 98.75 282 ILE A C 1
ATOM 2143 O O . ILE A 1 282 ? -3.562 2.697 14.172 1 98.75 282 ILE A O 1
ATOM 2147 N N . THR A 1 283 ? -4.191 4.207 12.672 1 98.75 283 THR A N 1
ATOM 2148 C CA . THR A 1 283 ? -3.002 5.035 12.812 1 98.75 283 THR A CA 1
ATOM 2149 C C . THR A 1 283 ? -3.332 6.344 13.531 1 98.75 283 THR A C 1
ATOM 2151 O O . THR A 1 283 ? -4.465 6.824 13.461 1 98.75 283 THR A O 1
ATOM 2154 N N . PRO A 1 284 ? -2.41 6.898 14.266 1 98.62 284 PRO A N 1
ATOM 2155 C CA . PRO A 1 284 ? -2.684 8.047 15.133 1 98.62 284 PRO A CA 1
ATOM 2156 C C . PRO A 1 284 ? -2.574 9.383 14.398 1 98.62 284 PRO A C 1
ATOM 2158 O O . PRO A 1 284 ? -1.736 10.219 14.75 1 98.62 284 PRO A O 1
ATOM 2161 N N . HIS A 1 285 ? -3.449 9.57 13.445 1 98.5 285 HIS A N 1
ATOM 2162 C CA . HIS A 1 285 ? -3.541 10.82 12.703 1 98.5 285 HIS A CA 1
ATOM 2163 C C . HIS A 1 285 ? -2.199 11.188 12.07 1 98.5 285 HIS A C 1
ATOM 2165 O O . HIS A 1 285 ? -1.719 12.305 12.242 1 98.5 285 HIS A O 1
ATOM 2171 N N . VAL A 1 286 ? -1.665 10.32 11.219 1 98.5 286 VAL A N 1
ATOM 2172 C CA . VAL A 1 286 ? -0.308 10.5 10.711 1 98.5 286 VAL A CA 1
ATOM 2173 C C . VAL A 1 286 ? -0.349 10.844 9.227 1 98.5 286 VAL A C 1
ATOM 2175 O O . VAL A 1 286 ? 0.687 11.117 8.617 1 98.5 286 VAL A O 1
ATOM 2178 N N . ALA A 1 287 ? -1.507 10.781 8.602 1 98 287 ALA A N 1
ATOM 2179 C CA . ALA A 1 287 ? -1.613 10.945 7.156 1 98 287 ALA A CA 1
ATOM 2180 C C . ALA A 1 287 ? -0.97 12.25 6.699 1 98 287 ALA A C 1
ATOM 2182 O O . ALA A 1 287 ? -0.397 12.32 5.609 1 98 287 ALA A O 1
ATOM 2183 N N . TRP A 1 288 ? -0.99 13.266 7.527 1 97.44 288 TRP A N 1
ATOM 2184 C CA . TRP A 1 288 ? -0.504 14.594 7.191 1 97.44 288 TRP A CA 1
ATOM 2185 C C . TRP A 1 288 ? 0.989 14.719 7.473 1 97.44 288 TRP A C 1
ATOM 2187 O O . TRP A 1 288 ? 1.634 15.68 7.031 1 97.44 288 TRP A O 1
ATOM 2197 N N . ALA A 1 289 ? 1.579 13.727 8.109 1 97.81 289 ALA A N 1
ATOM 2198 C CA . ALA A 1 289 ? 2.777 14.008 8.891 1 97.81 289 ALA A CA 1
ATOM 2199 C C . ALA A 1 289 ? 4.023 13.461 8.211 1 97.81 289 ALA A C 1
ATOM 2201 O O . ALA A 1 289 ? 5.059 13.266 8.852 1 97.81 289 ALA A O 1
ATOM 2202 N N . THR A 1 290 ? 3.92 13.078 6.895 1 98 290 THR A N 1
ATOM 2203 C CA . THR A 1 290 ? 5.164 12.75 6.211 1 98 290 THR A CA 1
ATOM 2204 C C . THR A 1 290 ? 6.117 13.938 6.215 1 98 290 THR A C 1
ATOM 2206 O O . THR A 1 290 ? 5.684 15.094 6.289 1 98 290 THR A O 1
ATOM 2209 N N . ALA A 1 291 ? 7.363 13.656 6.141 1 97.5 291 ALA A N 1
ATOM 2210 C CA . ALA A 1 291 ? 8.367 14.719 6.152 1 97.5 291 ALA A CA 1
ATOM 2211 C C . ALA A 1 291 ? 8.102 15.727 5.039 1 97.5 291 ALA A C 1
ATOM 2213 O O . ALA A 1 291 ? 8.172 16.938 5.262 1 97.5 291 ALA A O 1
ATOM 2214 N N . GLU A 1 292 ? 7.789 15.25 3.896 1 98.19 292 GLU A N 1
ATOM 2215 C CA . GLU A 1 292 ? 7.539 16.094 2.738 1 98.19 292 GLU A CA 1
ATOM 2216 C C . GLU A 1 292 ? 6.309 16.969 2.953 1 98.19 292 GLU A C 1
ATOM 2218 O O . GLU A 1 292 ? 6.328 18.172 2.648 1 98.19 292 GLU A O 1
ATOM 2223 N N . ALA A 1 293 ? 5.238 16.391 3.463 1 98.38 293 ALA A N 1
ATOM 2224 C CA . ALA A 1 293 ? 4.004 17.125 3.701 1 98.38 293 ALA A CA 1
ATOM 2225 C C . ALA A 1 293 ? 4.211 18.203 4.766 1 98.38 293 ALA A C 1
ATOM 2227 O O . ALA A 1 293 ? 3.77 19.344 4.598 1 98.38 293 ALA A O 1
ATOM 2228 N N . ARG A 1 294 ? 4.867 17.859 5.844 1 98.5 294 ARG A N 1
ATOM 2229 C CA . ARG A 1 294 ? 5.16 18.844 6.883 1 98.5 294 ARG A CA 1
ATOM 2230 C C . ARG A 1 294 ? 6.016 19.984 6.34 1 98.5 294 ARG A C 1
ATOM 2232 O O . ARG A 1 294 ? 5.809 21.141 6.691 1 98.5 294 ARG A O 1
ATOM 2239 N N . GLY A 1 295 ? 6.996 19.609 5.531 1 98.38 295 GLY A N 1
ATOM 2240 C CA . GLY A 1 295 ? 7.797 20.641 4.891 1 98.38 295 GLY A CA 1
ATOM 2241 C C . GLY A 1 295 ? 6.977 21.594 4.055 1 98.38 295 GLY A C 1
ATOM 2242 O O . GLY A 1 295 ? 7.16 22.812 4.141 1 98.38 295 GLY A O 1
ATOM 2243 N N . ARG A 1 296 ? 6.082 21.047 3.246 1 98.44 296 ARG A N 1
ATOM 2244 C CA . ARG A 1 296 ? 5.191 21.875 2.443 1 98.44 296 ARG A CA 1
ATOM 2245 C C . ARG A 1 296 ? 4.328 22.766 3.332 1 98.44 296 ARG A C 1
ATOM 2247 O O . ARG A 1 296 ? 4.148 23.953 3.047 1 98.44 296 ARG A O 1
ATOM 2254 N N . LEU A 1 297 ? 3.783 22.172 4.379 1 98.62 297 LEU A N 1
ATOM 2255 C CA . LEU A 1 297 ? 2.961 22.922 5.328 1 98.62 297 LEU A CA 1
ATOM 2256 C C . LEU A 1 297 ? 3.721 24.125 5.875 1 98.62 297 LEU A C 1
ATOM 2258 O O . LEU A 1 297 ? 3.215 25.25 5.844 1 98.62 297 LEU A O 1
ATOM 2262 N N . LEU A 1 298 ? 4.93 23.891 6.336 1 98.62 298 LEU A N 1
ATOM 2263 C CA . LEU A 1 298 ? 5.758 24.938 6.922 1 98.62 298 LEU A CA 1
ATOM 2264 C C . LEU A 1 298 ? 6.043 26.031 5.902 1 98.62 298 LEU A C 1
ATOM 2266 O O . LEU A 1 298 ? 5.926 27.219 6.211 1 98.62 298 LEU A O 1
ATOM 2270 N N . LYS A 1 299 ? 6.312 25.641 4.699 1 98.25 299 LYS A N 1
ATOM 2271 C CA . LYS A 1 299 ? 6.625 26.594 3.637 1 98.25 299 LYS A CA 1
ATOM 2272 C C . LYS A 1 299 ? 5.414 27.453 3.293 1 98.25 299 LYS A C 1
ATOM 2274 O O . LYS A 1 299 ? 5.531 28.672 3.133 1 98.25 299 LYS A O 1
ATOM 2279 N N . ILE A 1 300 ? 4.266 26.828 3.152 1 98.62 300 ILE A N 1
ATOM 2280 C CA . ILE A 1 300 ? 3.047 27.562 2.822 1 98.62 300 ILE A CA 1
ATOM 2281 C C . ILE A 1 300 ? 2.703 28.531 3.951 1 98.62 300 ILE A C 1
ATOM 2283 O O . ILE A 1 300 ? 2.342 29.688 3.699 1 98.62 300 ILE A O 1
ATOM 2287 N N . ALA A 1 301 ? 2.838 28.094 5.18 1 98.69 301 ALA A N 1
ATOM 2288 C CA . ALA A 1 301 ? 2.555 28.953 6.332 1 98.69 301 ALA A CA 1
ATOM 2289 C C . ALA A 1 301 ? 3.477 30.156 6.359 1 98.69 301 ALA A C 1
ATOM 2291 O O . ALA A 1 301 ? 3.027 31.281 6.594 1 98.69 301 ALA A O 1
ATOM 2292 N N . ALA A 1 302 ? 4.738 29.938 6.117 1 98.62 302 ALA A N 1
ATOM 2293 C CA . ALA A 1 302 ? 5.703 31.031 6.082 1 98.62 302 ALA A CA 1
ATOM 2294 C C . ALA A 1 302 ? 5.406 31.984 4.93 1 98.62 302 ALA A C 1
ATOM 2296 O O . ALA A 1 302 ? 5.523 33.219 5.078 1 98.62 302 ALA A O 1
ATOM 2297 N N . ASP A 1 303 ? 5.059 31.406 3.809 1 98.62 303 ASP A N 1
ATOM 2298 C CA . ASP A 1 303 ? 4.703 32.219 2.646 1 98.62 303 ASP A CA 1
ATOM 2299 C C . ASP A 1 303 ? 3.492 33.094 2.939 1 98.62 303 ASP A C 1
ATOM 2301 O O . ASP A 1 303 ? 3.441 34.25 2.514 1 98.62 303 ASP A O 1
ATOM 2305 N N . ASN A 1 304 ? 2.482 32.531 3.629 1 98.75 304 ASN A N 1
ATOM 2306 C CA . ASN A 1 304 ? 1.326 33.312 4.059 1 98.75 304 ASN A CA 1
ATOM 2307 C C . ASN A 1 304 ? 1.743 34.531 4.887 1 98.75 304 ASN A C 1
ATOM 2309 O O . ASN A 1 304 ? 1.304 35.656 4.621 1 98.75 304 ASN A O 1
ATOM 2313 N N . LEU A 1 305 ? 2.611 34.344 5.863 1 98.62 305 LEU A N 1
ATOM 2314 C CA . LEU A 1 305 ? 3.059 35.406 6.746 1 98.62 305 LEU A CA 1
ATOM 2315 C C . LEU A 1 305 ? 3.904 36.438 5.988 1 98.62 305 LEU A C 1
ATOM 2317 O O . LEU A 1 305 ? 3.785 37.625 6.207 1 98.62 305 LEU A O 1
ATOM 2321 N N . PHE A 1 306 ? 4.762 35.969 5.129 1 98.44 306 PHE A N 1
ATOM 2322 C CA . PHE A 1 306 ? 5.598 36.812 4.289 1 98.44 306 PHE A CA 1
ATOM 2323 C C . PHE A 1 306 ? 4.742 37.781 3.488 1 98.44 306 PHE A C 1
ATOM 2325 O O . PHE A 1 306 ? 5.02 39 3.463 1 98.44 306 PHE A O 1
ATOM 2332 N N . HIS A 1 307 ? 3.732 37.25 2.846 1 98.5 307 HIS A N 1
ATOM 2333 C CA . HIS A 1 307 ? 2.863 38.094 2.021 1 98.5 307 HIS A CA 1
ATOM 2334 C C . HIS A 1 307 ? 2.053 39.062 2.875 1 98.5 307 HIS A C 1
ATOM 2336 O O . HIS A 1 307 ? 1.886 40.219 2.51 1 98.5 307 HIS A O 1
ATOM 2342 N N . PHE A 1 308 ? 1.586 38.594 4.008 1 98.19 308 PHE A N 1
ATOM 2343 C CA . PHE A 1 308 ? 0.864 39.469 4.922 1 98.19 308 PHE A CA 1
ATOM 2344 C C . PHE A 1 308 ? 1.731 40.656 5.332 1 98.19 308 PHE A C 1
ATOM 2346 O O . PHE A 1 308 ? 1.275 41.812 5.316 1 98.19 308 PHE A O 1
ATOM 2353 N N . ALA A 1 309 ? 2.959 40.375 5.645 1 97.06 309 ALA A N 1
ATOM 2354 C CA . ALA A 1 309 ? 3.891 41.406 6.09 1 97.06 309 ALA A CA 1
ATOM 2355 C C . ALA A 1 309 ? 4.109 42.469 5 1 97.06 309 ALA A C 1
ATOM 2357 O O . ALA A 1 309 ? 4.523 43.594 5.289 1 97.06 309 ALA A O 1
ATOM 2358 N N . ARG A 1 310 ? 3.707 42.094 3.803 1 96.25 310 ARG A N 1
ATOM 2359 C CA . ARG A 1 310 ? 3.938 43 2.68 1 96.25 310 ARG A CA 1
ATOM 2360 C C . ARG A 1 310 ? 2.619 43.531 2.129 1 96.25 310 ARG A C 1
ATOM 2362 O O . ARG A 1 310 ? 2.584 44.125 1.04 1 96.25 310 ARG A O 1
ATOM 2369 N N . GLY A 1 311 ? 1.608 43.281 2.83 1 95.56 311 GLY A N 1
ATOM 2370 C CA . GLY A 1 311 ? 0.323 43.875 2.512 1 95.56 311 GLY A CA 1
ATOM 2371 C C . GLY A 1 311 ? -0.514 43.031 1.569 1 95.56 311 GLY A C 1
ATOM 2372 O O . GLY A 1 311 ? -1.559 43.469 1.089 1 95.56 311 GLY A O 1
ATOM 2373 N N . ALA A 1 312 ? -0.068 41.812 1.287 1 95.94 312 ALA A N 1
ATOM 2374 C CA . ALA A 1 312 ? -0.812 40.812 0.491 1 95.94 312 ALA A CA 1
ATOM 2375 C C . ALA A 1 312 ? -1.248 39.625 1.344 1 95.94 312 ALA A C 1
ATOM 2377 O O . ALA A 1 312 ? -0.603 39.312 2.344 1 95.94 312 ALA A O 1
ATOM 2378 N N . VAL A 1 313 ? -2.455 39.156 1.106 1 96.12 313 VAL A N 1
ATOM 2379 C CA . VAL A 1 313 ? -2.916 38.031 1.921 1 96.12 313 VAL A CA 1
ATOM 2380 C C . VAL A 1 313 ? -3.238 36.844 1.024 1 96.12 313 VAL A C 1
ATOM 2382 O O . VAL A 1 313 ? -3.91 36.969 0.001 1 96.12 313 VAL A O 1
ATOM 2385 N N . LYS A 1 314 ? -2.656 35.688 1.384 1 97.56 314 LYS A N 1
ATOM 2386 C CA . LYS A 1 314 ? -2.957 34.406 0.753 1 97.56 314 LYS A CA 1
ATOM 2387 C C . LYS A 1 314 ? -3.605 33.469 1.745 1 97.56 314 LYS A C 1
ATOM 2389 O O . LYS A 1 314 ? -3.279 33.469 2.934 1 97.56 314 LYS A O 1
ATOM 2394 N N . ASN A 1 315 ? -4.582 32.656 1.266 1 98.12 315 ASN A N 1
ATOM 2395 C CA . ASN A 1 315 ? -5.23 31.609 2.033 1 98.12 315 ASN A CA 1
ATOM 2396 C C . ASN A 1 315 ? -5.945 32.156 3.262 1 98.12 315 ASN A C 1
ATOM 2398 O O . ASN A 1 315 ? -5.863 31.594 4.348 1 98.12 315 ASN A O 1
ATOM 2402 N N . LYS A 1 316 ? -6.496 33.344 3.156 1 98.12 316 LYS A N 1
ATOM 2403 C CA . LYS A 1 316 ? -7.262 33.938 4.242 1 98.12 316 LYS A CA 1
ATOM 2404 C C . LYS A 1 316 ? -8.531 33.156 4.531 1 98.12 316 LYS A C 1
ATOM 2406 O O . LYS A 1 316 ? -9.211 32.688 3.605 1 98.12 316 LYS A O 1
ATOM 2411 N N . VAL A 1 317 ? -8.727 32.906 5.77 1 96 317 VAL A N 1
ATOM 2412 C CA . VAL A 1 317 ? -9.977 32.281 6.16 1 96 317 VAL A CA 1
ATOM 2413 C C . VAL A 1 317 ? -10.82 33.25 6.98 1 96 317 VAL A C 1
ATOM 2415 O O . VAL A 1 317 ? -10.297 34.156 7.621 1 96 317 VAL A O 1
ATOM 2418 N N . GLY A 1 318 ? -12.219 33.156 7.066 1 83.25 318 GLY A N 1
ATOM 2419 C CA . GLY A 1 318 ? -13.109 34.062 7.785 1 83.25 318 GLY A CA 1
ATOM 2420 C C . GLY A 1 318 ? -13.352 35.375 7.059 1 83.25 318 GLY A C 1
ATOM 2421 O O . GLY A 1 318 ? -12.641 35.688 6.113 1 83.25 318 GLY A O 1
ATOM 2422 N N . MET B 1 1 ? -9.93 -38.406 -21.359 1 95.06 1 MET B N 1
ATOM 2423 C CA . MET B 1 1 ? -8.547 -38.094 -21.031 1 95.06 1 MET B CA 1
ATOM 2424 C C . MET B 1 1 ? -8.305 -38.25 -19.531 1 95.06 1 MET B C 1
ATOM 2426 O O . MET B 1 1 ? -9.148 -37.906 -18.719 1 95.06 1 MET B O 1
ATOM 2430 N N . ASN B 1 2 ? -7.246 -39.031 -19.094 1 98.38 2 ASN B N 1
ATOM 2431 C CA . ASN B 1 2 ? -6.848 -39.125 -17.688 1 98.38 2 ASN B CA 1
ATOM 2432 C C . ASN B 1 2 ? -5.93 -38 -17.281 1 98.38 2 ASN B C 1
ATOM 2434 O O . ASN B 1 2 ? -4.801 -37.875 -17.766 1 98.38 2 ASN B O 1
ATOM 2438 N N . ILE B 1 3 ? -6.43 -37.094 -16.391 1 98.81 3 ILE B N 1
ATOM 2439 C CA . ILE B 1 3 ? -5.727 -35.906 -15.984 1 98.81 3 ILE B CA 1
ATOM 2440 C C . ILE B 1 3 ? -5.273 -36.031 -14.531 1 98.81 3 ILE B C 1
ATOM 2442 O O . ILE B 1 3 ? -6.07 -36.344 -13.648 1 98.81 3 ILE B O 1
ATOM 2446 N N . VAL B 1 4 ? -4 -35.75 -14.25 1 98.88 4 VAL B N 1
ATOM 2447 C CA . VAL B 1 4 ? -3.467 -35.844 -12.891 1 98.88 4 VAL B CA 1
ATOM 2448 C C . VAL B 1 4 ? -2.818 -34.531 -12.5 1 98.88 4 VAL B C 1
ATOM 2450 O O . VAL B 1 4 ? -1.971 -34 -13.227 1 98.88 4 VAL B O 1
ATOM 2453 N N . VAL B 1 5 ? -3.238 -33.906 -11.43 1 98.88 5 VAL B N 1
ATOM 2454 C CA . VAL B 1 5 ? -2.551 -32.781 -10.789 1 98.88 5 VAL B CA 1
ATOM 2455 C C . VAL B 1 5 ? -1.638 -33.312 -9.68 1 98.88 5 VAL B C 1
ATOM 2457 O O . VAL B 1 5 ? -2.109 -33.875 -8.703 1 98.88 5 VAL B O 1
ATOM 2460 N N . LEU B 1 6 ? -0.379 -33.031 -9.789 1 98.81 6 LEU B N 1
ATOM 2461 C CA . LEU B 1 6 ? 0.587 -33.625 -8.883 1 98.81 6 LEU B CA 1
ATOM 2462 C C . LEU B 1 6 ? 0.712 -32.844 -7.594 1 98.81 6 LEU B C 1
ATOM 2464 O O . LEU B 1 6 ? 1.053 -33.375 -6.547 1 98.81 6 LEU B O 1
ATOM 2468 N N . ASP B 1 7 ? 0.455 -31.531 -7.613 1 98.5 7 ASP B N 1
ATOM 2469 C CA . ASP B 1 7 ? 0.601 -30.672 -6.449 1 98.5 7 ASP B CA 1
ATOM 2470 C C . ASP B 1 7 ? -0.365 -29.484 -6.516 1 98.5 7 ASP B C 1
ATOM 2472 O O . ASP B 1 7 ? 0.059 -28.328 -6.656 1 98.5 7 ASP B O 1
ATOM 2476 N N . GLY B 1 8 ? -1.642 -29.781 -6.168 1 98.38 8 GLY B N 1
ATOM 2477 C CA . GLY B 1 8 ? -2.697 -28.797 -6.375 1 98.38 8 GLY B CA 1
ATOM 2478 C C . GLY B 1 8 ? -2.949 -27.922 -5.16 1 98.38 8 GLY B C 1
ATOM 2479 O O . GLY B 1 8 ? -3.658 -26.922 -5.246 1 98.38 8 GLY B O 1
ATOM 2480 N N . PHE B 1 9 ? -2.246 -28.203 -4.074 1 97.62 9 PHE B N 1
ATOM 2481 C CA . PHE B 1 9 ? -2.629 -27.609 -2.801 1 97.62 9 PHE B CA 1
ATOM 2482 C C . PHE B 1 9 ? -2.451 -26.094 -2.838 1 97.62 9 PHE B C 1
ATOM 2484 O O . PHE B 1 9 ? -3.355 -25.344 -2.457 1 97.62 9 PHE B O 1
ATOM 2491 N N . THR B 1 10 ? -1.325 -25.609 -3.324 1 95.62 10 THR B N 1
ATOM 2492 C CA . THR B 1 10 ? -1.027 -24.188 -3.234 1 95.62 10 THR B CA 1
ATOM 2493 C C . THR B 1 10 ? -1.874 -23.391 -4.227 1 95.62 10 THR B C 1
ATOM 2495 O O . THR B 1 10 ? -2.268 -22.25 -3.945 1 95.62 10 THR B O 1
ATOM 2498 N N . LEU B 1 11 ? -2.207 -24.016 -5.332 1 97.69 11 LEU B N 1
ATOM 2499 C CA . LEU B 1 11 ? -3.066 -23.359 -6.316 1 97.69 11 LEU B CA 1
ATOM 2500 C C . LEU B 1 11 ? -4.512 -23.328 -5.828 1 97.69 11 LEU B C 1
ATOM 2502 O O . LEU B 1 11 ? -5.184 -22.297 -5.957 1 97.69 11 LEU B O 1
ATOM 2506 N N . ASN B 1 12 ? -4.961 -24.359 -5.344 1 97.44 12 ASN B N 1
ATOM 2507 C CA . ASN B 1 12 ? -6.344 -24.516 -4.902 1 97.44 12 ASN B CA 1
ATOM 2508 C C . ASN B 1 12 ? -6.418 -25.219 -3.553 1 97.44 12 ASN B C 1
ATOM 2510 O O . ASN B 1 12 ? -6.695 -26.422 -3.488 1 97.44 12 ASN B O 1
ATOM 2514 N N . PRO B 1 13 ? -6.312 -24.453 -2.465 1 95.56 13 PRO B N 1
ATOM 2515 C CA . PRO B 1 13 ? -6.391 -25.047 -1.13 1 95.56 13 PRO B CA 1
ATOM 2516 C C . PRO B 1 13 ? -7.824 -25.391 -0.717 1 95.56 13 PRO B C 1
ATOM 2518 O O . PRO B 1 13 ? -8.062 -25.766 0.433 1 95.56 13 PRO B O 1
ATOM 2521 N N . GLY B 1 14 ? -8.734 -25.141 -1.627 1 95.5 14 GLY B N 1
ATOM 2522 C CA . GLY B 1 14 ? -10.117 -25.5 -1.336 1 95.5 14 GLY B CA 1
ATOM 2523 C C . GLY B 1 14 ? -11.102 -24.375 -1.633 1 95.5 14 GLY B C 1
ATOM 2524 O O . GLY B 1 14 ? -12.305 -24.547 -1.451 1 95.5 14 GLY B O 1
ATOM 2525 N N . ASP B 1 15 ? -10.57 -23.312 -2.152 1 95.75 15 ASP B N 1
ATOM 2526 C CA . ASP B 1 15 ? -11.438 -22.156 -2.344 1 95.75 15 ASP B CA 1
ATOM 2527 C C . ASP B 1 15 ? -11.68 -21.891 -3.826 1 95.75 15 ASP B C 1
ATOM 2529 O O . ASP B 1 15 ? -12.266 -20.875 -4.191 1 95.75 15 ASP B O 1
ATOM 2533 N N . LEU B 1 16 ? -11.195 -22.703 -4.723 1 97.12 16 LEU B N 1
ATOM 2534 C CA . LEU B 1 16 ? -11.461 -22.688 -6.156 1 97.12 16 LEU B CA 1
ATOM 2535 C C . LEU B 1 16 ? -12.086 -24 -6.621 1 97.12 16 LEU B C 1
ATOM 2537 O O . LEU B 1 16 ? -12.211 -24.938 -5.84 1 97.12 16 LEU B O 1
ATOM 2541 N N . SER B 1 17 ? -12.516 -23.984 -7.875 1 97.81 17 SER B N 1
ATOM 2542 C CA . SER B 1 17 ? -13.141 -25.172 -8.445 1 97.81 17 SER B CA 1
ATOM 2543 C C . SER B 1 17 ? -12.242 -25.812 -9.5 1 97.81 17 SER B C 1
ATOM 2545 O O . SER B 1 17 ? -11.641 -25.109 -10.32 1 97.81 17 SER B O 1
ATOM 2547 N N . TRP B 1 18 ? -12.156 -27.125 -9.43 1 98.19 18 TRP B N 1
ATOM 2548 C CA . TRP B 1 18 ? -11.422 -27.875 -10.453 1 98.19 18 TRP B CA 1
ATOM 2549 C C . TRP B 1 18 ? -12.328 -28.188 -11.641 1 98.19 18 TRP B C 1
ATOM 2551 O O . TRP B 1 18 ? -11.914 -28.891 -12.57 1 98.19 18 TRP B O 1
ATOM 2561 N N . ALA B 1 19 ? -13.5 -27.594 -11.688 1 98.06 19 ALA B N 1
ATOM 2562 C CA . ALA B 1 19 ? -14.523 -27.922 -12.68 1 98.06 19 ALA B CA 1
ATOM 2563 C C . ALA B 1 19 ? -13.992 -27.734 -14.094 1 98.06 19 ALA B C 1
ATOM 2565 O O . ALA B 1 19 ? -14.273 -28.531 -14.984 1 98.06 19 ALA B O 1
ATOM 2566 N N . PRO B 1 20 ? -13.203 -26.719 -14.305 1 97.81 20 PRO B N 1
ATOM 2567 C CA . PRO B 1 20 ? -12.711 -26.531 -15.672 1 97.81 20 PRO B CA 1
ATOM 2568 C C . PRO B 1 20 ? -11.875 -27.703 -16.156 1 97.81 20 PRO B C 1
ATOM 2570 O O . PRO B 1 20 ? -11.875 -28.016 -17.359 1 97.81 20 PRO B O 1
ATOM 2573 N N . PHE B 1 21 ? -11.18 -28.438 -15.32 1 98.25 21 PHE B N 1
ATOM 2574 C CA . PHE B 1 21 ? -10.398 -29.609 -15.688 1 98.25 21 PHE B CA 1
ATOM 2575 C C . PHE B 1 21 ? -11.273 -30.859 -15.703 1 98.25 21 PHE B C 1
ATOM 2577 O O . PHE B 1 21 ? -11.094 -31.734 -16.547 1 98.25 21 PHE B O 1
ATOM 2584 N N . GLU B 1 22 ? -12.203 -30.922 -14.789 1 98.12 22 GLU B N 1
ATOM 2585 C CA . GLU B 1 22 ? -13.117 -32.062 -14.719 1 98.12 22 GLU B CA 1
ATOM 2586 C C . GLU B 1 22 ? -13.93 -32.219 -16 1 98.12 22 GLU B C 1
ATOM 2588 O O . GLU B 1 22 ? -14.289 -33.312 -16.391 1 98.12 22 GLU B O 1
ATOM 2593 N N . ALA B 1 23 ? -14.156 -31.141 -16.578 1 97.56 23 ALA B N 1
ATOM 2594 C CA . ALA B 1 23 ? -14.945 -31.109 -17.812 1 97.56 23 ALA B CA 1
ATOM 2595 C C . ALA B 1 23 ? -14.164 -31.719 -18.984 1 97.56 23 ALA B C 1
ATOM 2597 O O . ALA B 1 23 ? -14.742 -32.062 -20 1 97.56 23 ALA B O 1
ATOM 2598 N N . LEU B 1 24 ? -12.914 -31.875 -18.828 1 97.81 24 LEU B N 1
ATOM 2599 C CA . LEU B 1 24 ? -12.07 -32.312 -19.938 1 97.81 24 LEU B CA 1
ATOM 2600 C C . LEU B 1 24 ? -11.75 -33.781 -19.844 1 97.81 24 LEU B C 1
ATOM 2602 O O . LEU B 1 24 ? -11.25 -34.375 -20.812 1 97.81 24 LEU B O 1
ATOM 2606 N N . GLY B 1 25 ? -11.992 -34.406 -18.656 1 97.81 25 GLY B N 1
ATOM 2607 C CA . GLY B 1 25 ? -11.703 -35.844 -18.453 1 97.81 25 GLY B CA 1
ATOM 2608 C C . GLY B 1 25 ? -11.758 -36.25 -17 1 97.81 25 GLY B C 1
ATOM 2609 O O . GLY B 1 25 ? -12.344 -35.562 -16.172 1 97.81 25 GLY B O 1
ATOM 2610 N N . SER B 1 26 ? -11.211 -37.5 -16.75 1 98.44 26 SER B N 1
ATOM 2611 C CA . SER B 1 26 ? -11.102 -38 -15.391 1 98.44 26 SER B CA 1
ATOM 2612 C C . SER B 1 26 ? -9.953 -37.312 -14.648 1 98.44 26 SER B C 1
ATOM 2614 O O . SER B 1 26 ? -8.789 -37.5 -15.016 1 98.44 26 SER B O 1
ATOM 2616 N N . LEU B 1 27 ? -10.32 -36.625 -13.586 1 98.69 27 LEU B N 1
ATOM 2617 C CA . LEU B 1 27 ? -9.336 -35.781 -12.891 1 98.69 27 LEU B CA 1
ATOM 2618 C C . LEU B 1 27 ? -8.977 -36.375 -11.539 1 98.69 27 LEU B C 1
ATOM 2620 O O . LEU B 1 27 ? -9.867 -36.75 -10.766 1 98.69 27 LEU B O 1
ATOM 2624 N N . THR B 1 28 ? -7.703 -36.562 -11.297 1 98.81 28 THR B N 1
ATOM 2625 C CA . THR B 1 28 ? -7.168 -36.875 -9.977 1 98.81 28 THR B CA 1
ATOM 2626 C C . THR B 1 28 ? -6.266 -35.75 -9.484 1 98.81 28 THR B C 1
ATOM 2628 O O . THR B 1 28 ? -5.344 -35.344 -10.188 1 98.81 28 THR B O 1
ATOM 2631 N N . VAL B 1 29 ? -6.555 -35.188 -8.305 1 98.75 29 VAL B N 1
ATOM 2632 C CA . VAL B 1 29 ? -5.777 -34.094 -7.75 1 98.75 29 VAL B CA 1
ATOM 2633 C C . VAL B 1 29 ? -5.07 -34.531 -6.477 1 98.75 29 VAL B C 1
ATOM 2635 O O . VAL B 1 29 ? -5.715 -35.031 -5.539 1 98.75 29 VAL B O 1
ATOM 2638 N N . TYR B 1 30 ? -3.771 -34.469 -6.473 1 98.69 30 TYR B N 1
ATOM 2639 C CA . TYR B 1 30 ? -2.992 -34.625 -5.25 1 98.69 30 TYR B CA 1
ATOM 2640 C C . TYR B 1 30 ? -2.582 -33.281 -4.68 1 98.69 30 TYR B C 1
ATOM 2642 O O . TYR B 1 30 ? -2.207 -32.375 -5.43 1 98.69 30 TYR B O 1
ATOM 2650 N N . ASP B 1 31 ? -2.654 -33.094 -3.348 1 98.12 31 ASP B N 1
ATOM 2651 C CA . ASP B 1 31 ? -2.201 -31.844 -2.717 1 98.12 31 ASP B CA 1
ATOM 2652 C C . ASP B 1 31 ? -0.696 -31.656 -2.893 1 98.12 31 ASP B C 1
ATOM 2654 O O . ASP B 1 31 ? -0.232 -30.562 -3.18 1 98.12 31 ASP B O 1
ATOM 2658 N N . ARG B 1 32 ? -0.054 -32.719 -2.713 1 98.25 32 ARG B N 1
ATOM 2659 C CA . ARG B 1 32 ? 1.398 -32.812 -2.811 1 98.25 32 ARG B CA 1
ATOM 2660 C C . ARG B 1 32 ? 1.829 -34.188 -3.293 1 98.25 32 ARG B C 1
ATOM 2662 O O . ARG B 1 32 ? 1.178 -35.188 -2.988 1 98.25 32 ARG B O 1
ATOM 2669 N N . THR B 1 33 ? 2.932 -34.25 -4.066 1 98.5 33 THR B N 1
ATOM 2670 C CA . THR B 1 33 ? 3.492 -35.5 -4.52 1 98.5 33 THR B CA 1
ATOM 2671 C C . THR B 1 33 ? 5.004 -35.531 -4.309 1 98.5 33 THR B C 1
ATOM 2673 O O . THR B 1 33 ? 5.742 -34.812 -4.973 1 98.5 33 THR B O 1
ATOM 2676 N N . PRO B 1 34 ? 5.48 -36.375 -3.342 1 97.06 34 PRO B N 1
ATOM 2677 C CA . PRO B 1 34 ? 6.934 -36.531 -3.24 1 97.06 34 PRO B CA 1
ATOM 2678 C C . PRO B 1 34 ? 7.543 -37.188 -4.473 1 97.06 34 PRO B C 1
ATOM 2680 O O . PRO B 1 34 ? 6.855 -37.906 -5.188 1 97.06 34 PRO B O 1
ATOM 2683 N N . PRO B 1 35 ? 8.766 -36.938 -4.664 1 96.5 35 PRO B N 1
ATOM 2684 C CA . PRO B 1 35 ? 9.422 -37.406 -5.887 1 96.5 35 PRO B CA 1
ATOM 2685 C C . PRO B 1 35 ? 9.258 -38.906 -6.098 1 96.5 35 PRO B C 1
ATOM 2687 O O . PRO B 1 35 ? 9.07 -39.344 -7.23 1 96.5 35 PRO B O 1
ATOM 2690 N N . GLU B 1 36 ? 9.219 -39.688 -5.082 1 96.81 36 GLU B N 1
ATOM 2691 C CA . GLU B 1 36 ? 9.211 -41.156 -5.184 1 96.81 36 GLU B CA 1
ATOM 2692 C C . GLU B 1 36 ? 7.848 -41.688 -5.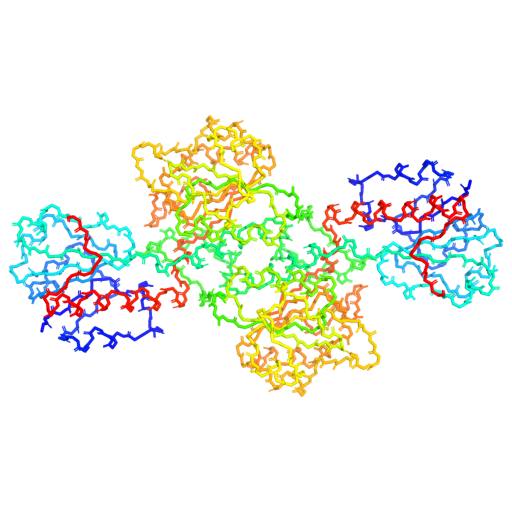629 1 96.81 36 GLU B C 1
ATOM 2694 O O . GLU B 1 36 ? 7.719 -42.812 -6.043 1 96.81 36 GLU B O 1
ATOM 2699 N N . LEU B 1 37 ? 6.848 -40.812 -5.574 1 98.44 37 LEU B N 1
ATOM 2700 C CA . LEU B 1 37 ? 5.5 -41.281 -5.891 1 98.44 37 LEU B CA 1
ATOM 2701 C C . LEU B 1 37 ? 5.043 -40.719 -7.242 1 98.44 37 LEU B C 1
ATOM 2703 O O . LEU B 1 37 ? 3.947 -41.062 -7.707 1 98.44 37 LEU B O 1
ATOM 2707 N N . VAL B 1 38 ? 5.801 -39.938 -7.961 1 98.62 38 VAL B N 1
ATOM 2708 C CA . VAL B 1 38 ? 5.395 -39.281 -9.195 1 98.62 38 VAL B CA 1
ATOM 2709 C C . VAL B 1 38 ? 5.043 -40.312 -10.25 1 98.62 38 VAL B C 1
ATOM 2711 O O . VAL B 1 38 ? 3.986 -40.25 -10.883 1 98.62 38 VAL B O 1
ATOM 2714 N N . GLN B 1 39 ? 5.852 -41.344 -10.422 1 97.81 39 GLN B N 1
ATOM 2715 C CA . GLN B 1 39 ? 5.625 -42.375 -11.438 1 97.81 39 GLN B CA 1
ATOM 2716 C C . GLN B 1 39 ? 4.344 -43.156 -11.164 1 97.81 39 GLN B C 1
ATOM 2718 O O . GLN B 1 39 ? 3.529 -43.344 -12.062 1 97.81 39 GLN B O 1
ATOM 2723 N N . GLU B 1 40 ? 4.246 -43.531 -9.938 1 98.12 40 GLU B N 1
ATOM 2724 C CA . GLU B 1 40 ? 3.072 -44.312 -9.547 1 98.12 40 GLU B CA 1
ATOM 2725 C C . GLU B 1 40 ? 1.789 -43.5 -9.781 1 98.12 40 GLU B C 1
ATOM 2727 O O . GLU B 1 40 ? 0.825 -44.031 -10.344 1 98.12 40 GLU B O 1
ATOM 2732 N N . ARG B 1 41 ? 1.824 -42.25 -9.445 1 98.56 41 ARG B N 1
ATOM 2733 C CA . ARG B 1 41 ? 0.618 -41.438 -9.461 1 98.56 41 ARG B CA 1
ATOM 2734 C C . ARG B 1 41 ? 0.283 -40.969 -10.875 1 98.56 41 ARG B C 1
ATOM 2736 O O . ARG B 1 41 ? -0.876 -40.688 -11.18 1 98.56 41 ARG B O 1
ATOM 2743 N N . ALA B 1 42 ? 1.25 -40.969 -11.766 1 98.44 42 ALA B N 1
ATOM 2744 C CA . ALA B 1 42 ? 1.036 -40.438 -13.109 1 98.44 42 ALA B CA 1
ATOM 2745 C C . ALA B 1 42 ? 1.085 -41.562 -14.148 1 98.44 42 ALA B C 1
ATOM 2747 O O . ALA B 1 42 ? 1.033 -41.312 -15.352 1 98.44 42 ALA B O 1
ATOM 2748 N N . LYS B 1 43 ? 1.148 -42.781 -13.734 1 96.56 43 LYS B N 1
ATOM 2749 C CA . LYS B 1 43 ? 1.438 -43.938 -14.602 1 96.56 43 LYS B CA 1
ATOM 2750 C C . LYS B 1 43 ? 0.424 -44.031 -15.734 1 96.56 43 LYS B C 1
ATOM 2752 O O . LYS B 1 43 ? 0.784 -44.344 -16.875 1 96.56 43 LYS B O 1
ATOM 2757 N N . ASP B 1 44 ? -0.813 -43.75 -15.5 1 97.25 44 ASP B N 1
ATOM 2758 C CA . ASP B 1 44 ? -1.856 -43.906 -16.516 1 97.25 44 ASP B CA 1
ATOM 2759 C C . ASP B 1 44 ? -2.342 -42.562 -17.031 1 97.25 44 ASP B C 1
ATOM 2761 O O . ASP B 1 44 ? -3.391 -42.5 -17.672 1 97.25 44 ASP B O 1
ATOM 2765 N N . ALA B 1 45 ? -1.631 -41.5 -16.75 1 98.44 45 ALA B N 1
ATOM 2766 C CA . ALA B 1 45 ? -2.086 -40.156 -17.094 1 98.44 45 ALA B CA 1
ATOM 2767 C C . ALA B 1 45 ? -1.839 -39.844 -18.562 1 98.44 45 ALA B C 1
ATOM 2769 O O . ALA B 1 45 ? -0.769 -40.156 -19.094 1 98.44 45 ALA B O 1
ATOM 2770 N N . ASP B 1 46 ? -2.854 -39.25 -19.219 1 98.5 46 ASP B N 1
ATOM 2771 C CA . ASP B 1 46 ? -2.686 -38.625 -20.531 1 98.5 46 ASP B CA 1
ATOM 2772 C C . ASP B 1 46 ? -2.107 -37.219 -20.391 1 98.5 46 ASP B C 1
ATOM 2774 O O . ASP B 1 46 ? -1.376 -36.781 -21.266 1 98.5 46 ASP B O 1
ATOM 2778 N N . ALA B 1 47 ? -2.506 -36.531 -19.359 1 98.81 47 ALA B N 1
ATOM 2779 C CA . ALA B 1 47 ? -2.092 -35.188 -19.031 1 98.81 47 ALA B CA 1
ATOM 2780 C C . ALA B 1 47 ? -1.692 -35.062 -17.562 1 98.81 47 ALA B C 1
ATOM 2782 O O . ALA B 1 47 ? -2.377 -35.562 -16.688 1 98.81 47 ALA B O 1
ATOM 2783 N N . VAL B 1 48 ? -0.584 -34.406 -17.344 1 98.88 48 VAL B N 1
ATOM 2784 C CA . VAL B 1 48 ? -0.115 -34.125 -15.984 1 98.88 48 VAL B CA 1
ATOM 2785 C C . VAL B 1 48 ? 0.017 -32.625 -15.766 1 98.88 48 VAL B C 1
ATOM 2787 O O . VAL B 1 48 ? 0.544 -31.906 -16.625 1 98.88 48 VAL B O 1
ATOM 2790 N N . LEU B 1 49 ? -0.533 -32.125 -14.711 1 98.88 49 LEU B N 1
ATOM 2791 C CA . LEU B 1 49 ? -0.362 -30.75 -14.273 1 98.88 49 LEU B CA 1
ATOM 2792 C C . LEU B 1 49 ? 0.556 -30.672 -13.055 1 98.88 49 LEU B C 1
ATOM 2794 O O . LEU B 1 49 ? 0.473 -31.516 -12.156 1 98.88 49 LEU B O 1
ATOM 2798 N N . THR B 1 50 ? 1.466 -29.703 -13.062 1 98.75 50 THR B N 1
ATOM 2799 C CA . THR B 1 50 ? 2.422 -29.594 -11.969 1 98.75 50 THR B CA 1
ATOM 2800 C C . THR B 1 50 ? 2.795 -28.125 -11.727 1 98.75 50 THR B C 1
ATOM 2802 O O . THR B 1 50 ? 2.773 -27.312 -12.656 1 98.75 50 THR B O 1
ATOM 2805 N N . ASN B 1 51 ? 3.086 -27.797 -10.508 1 97.88 51 ASN B N 1
ATOM 2806 C CA . ASN B 1 51 ? 3.631 -26.5 -10.141 1 97.88 51 ASN B CA 1
ATOM 2807 C C . ASN B 1 51 ? 5.098 -26.594 -9.727 1 97.88 51 ASN B C 1
ATOM 2809 O O . ASN B 1 51 ? 5.973 -26.047 -10.391 1 97.88 51 ASN B O 1
ATOM 2813 N N . LYS B 1 52 ? 5.379 -27.469 -8.719 1 97.44 52 LYS B N 1
ATOM 2814 C CA . LYS B 1 52 ? 6.742 -27.547 -8.211 1 97.44 52 LYS B CA 1
ATOM 2815 C C . LYS B 1 52 ? 7.242 -28.984 -8.211 1 97.44 52 LYS B C 1
ATOM 2817 O O . LYS B 1 52 ? 8.422 -29.25 -7.965 1 97.44 52 LYS B O 1
ATOM 2822 N N . THR B 1 53 ? 6.387 -29.953 -8.43 1 98.12 53 THR B N 1
ATOM 2823 C CA . THR B 1 53 ? 6.816 -31.344 -8.555 1 98.12 53 THR B CA 1
ATOM 2824 C C . THR B 1 53 ? 7.609 -31.562 -9.844 1 98.12 53 THR B C 1
ATOM 2826 O O . THR B 1 53 ? 7.09 -31.344 -10.938 1 98.12 53 THR B O 1
ATOM 2829 N N . ALA B 1 54 ? 8.773 -32.094 -9.711 1 98.06 54 ALA B N 1
ATOM 2830 C CA . ALA B 1 54 ? 9.695 -32.188 -10.844 1 98.06 54 ALA B CA 1
ATOM 2831 C C . ALA B 1 54 ? 9.305 -33.312 -11.789 1 98.06 54 ALA B C 1
ATOM 2833 O O . ALA B 1 54 ? 8.961 -34.406 -11.344 1 98.06 54 ALA B O 1
ATOM 2834 N N . LEU B 1 55 ? 9.273 -33.031 -13.047 1 98.5 55 LEU B N 1
ATOM 2835 C CA . LEU B 1 55 ? 9.156 -34 -14.109 1 98.5 55 LEU B CA 1
ATOM 2836 C C . LEU B 1 55 ? 10.453 -34.094 -14.906 1 98.5 55 LEU B C 1
ATOM 2838 O O . LEU B 1 55 ? 10.578 -33.5 -15.977 1 98.5 55 LEU B O 1
ATOM 2842 N N . THR B 1 56 ? 11.336 -34.969 -14.367 1 98.06 56 THR B N 1
ATOM 2843 C CA . THR B 1 56 ? 12.648 -35.156 -14.953 1 98.06 56 THR B CA 1
ATOM 2844 C C . THR B 1 56 ? 12.562 -36.031 -16.203 1 98.06 56 THR B C 1
ATOM 2846 O O . THR B 1 56 ? 11.516 -36.594 -16.5 1 98.06 56 THR B O 1
ATOM 2849 N N . ALA B 1 57 ? 13.656 -36.094 -16.891 1 98 57 ALA B N 1
ATOM 2850 C CA . ALA B 1 57 ? 13.711 -36.938 -18.094 1 98 57 ALA B CA 1
ATOM 2851 C C . ALA B 1 57 ? 13.367 -38.375 -17.766 1 98 57 ALA B C 1
ATOM 2853 O O . ALA B 1 57 ? 12.625 -39.031 -18.516 1 98 57 ALA B O 1
ATOM 2854 N N . ASP B 1 58 ? 13.875 -38.844 -16.688 1 97.75 58 ASP B N 1
ATOM 2855 C CA . ASP B 1 58 ? 13.633 -40.219 -16.281 1 97.75 58 ASP B CA 1
ATOM 2856 C C . ASP B 1 58 ? 12.148 -40.438 -15.984 1 97.75 58 ASP B C 1
ATOM 2858 O O . ASP B 1 58 ? 11.586 -41.469 -16.391 1 97.75 58 ASP B O 1
ATOM 2862 N N . ILE B 1 59 ? 11.57 -39.5 -15.273 1 97.88 59 ILE B N 1
ATOM 2863 C CA . ILE B 1 59 ? 10.156 -39.625 -14.945 1 97.88 59 ILE B CA 1
ATOM 2864 C C . ILE B 1 59 ? 9.328 -39.594 -16.234 1 97.88 59 ILE B C 1
ATOM 2866 O O . ILE B 1 59 ? 8.453 -40.469 -16.422 1 97.88 59 ILE B O 1
ATOM 2870 N N . ILE B 1 60 ? 9.586 -38.719 -17.141 1 98 60 ILE B N 1
ATOM 2871 C CA . ILE B 1 60 ? 8.852 -38.562 -18.391 1 98 60 ILE B CA 1
ATOM 2872 C C . ILE B 1 60 ? 8.945 -39.844 -19.203 1 98 60 ILE B C 1
ATOM 2874 O O . ILE B 1 60 ? 7.938 -40.344 -19.734 1 98 60 ILE B O 1
ATOM 2878 N N . SER B 1 61 ? 10.102 -40.438 -19.203 1 96.62 61 SER B N 1
ATOM 2879 C CA . SER B 1 61 ? 10.336 -41.656 -19.969 1 96.62 61 SER B CA 1
ATOM 2880 C C . SER B 1 61 ? 9.547 -42.844 -19.391 1 96.62 61 SER B C 1
ATOM 2882 O O . SER B 1 61 ? 9.266 -43.812 -20.094 1 96.62 61 SER B O 1
ATOM 2884 N N . SER B 1 62 ? 9.242 -42.688 -18.188 1 96.44 62 SER B N 1
ATOM 2885 C CA . SER B 1 62 ? 8.578 -43.812 -17.5 1 96.44 62 SER B CA 1
ATOM 2886 C C . SER B 1 62 ? 7.062 -43.688 -17.641 1 96.44 62 SER B C 1
ATOM 2888 O O . SER B 1 62 ? 6.328 -44.531 -17.125 1 96.44 62 SER B O 1
ATOM 2890 N N . LEU B 1 63 ? 6.535 -42.688 -18.281 1 97.69 63 LEU B N 1
ATOM 2891 C CA . LEU B 1 63 ? 5.098 -42.469 -18.406 1 97.69 63 LEU B CA 1
ATOM 2892 C C . LEU B 1 63 ? 4.652 -42.688 -19.859 1 97.69 63 LEU B C 1
ATOM 2894 O O . LEU B 1 63 ? 4.551 -41.719 -20.625 1 97.69 63 LEU B O 1
ATOM 2898 N N . PRO B 1 64 ? 4.238 -43.875 -20.203 1 95.56 64 PRO B N 1
ATOM 2899 C CA . PRO B 1 64 ? 4.035 -44.219 -21.609 1 95.56 64 PRO B CA 1
ATOM 2900 C C . PRO B 1 64 ? 2.811 -43.562 -22.219 1 95.56 64 PRO B C 1
ATOM 2902 O O . PRO B 1 64 ? 2.771 -43.312 -23.422 1 95.56 64 PRO B O 1
ATOM 2905 N N . ASN B 1 65 ? 1.822 -43.219 -21.453 1 97.44 65 ASN B N 1
ATOM 2906 C CA . ASN B 1 65 ? 0.581 -42.656 -21.984 1 97.44 65 ASN B CA 1
ATOM 2907 C C . ASN B 1 65 ? 0.616 -41.125 -22.031 1 97.44 65 ASN B C 1
ATOM 2909 O O . ASN B 1 65 ? -0.269 -40.5 -22.625 1 97.44 65 ASN B O 1
ATOM 2913 N N . LEU B 1 66 ? 1.608 -40.531 -21.438 1 98.5 66 LEU B N 1
ATOM 2914 C CA . LEU B 1 66 ? 1.644 -39.094 -21.25 1 98.5 66 LEU B CA 1
ATOM 2915 C C . LEU B 1 66 ? 1.773 -38.375 -22.578 1 98.5 66 LEU B C 1
ATOM 2917 O O . LEU B 1 66 ? 2.639 -38.719 -23.391 1 98.5 66 LEU B O 1
ATOM 2921 N N . ARG B 1 67 ? 0.884 -37.375 -22.797 1 98.19 67 ARG B N 1
ATOM 2922 C CA . ARG B 1 67 ? 0.892 -36.625 -24.047 1 98.19 67 ARG B CA 1
ATOM 2923 C C . ARG B 1 67 ? 0.971 -35.125 -23.781 1 98.19 67 ARG B C 1
ATOM 2925 O O . ARG B 1 67 ? 1.28 -34.344 -24.688 1 98.19 67 ARG B O 1
ATOM 2932 N N . TYR B 1 68 ? 0.7 -34.688 -22.531 1 98.56 68 TYR B N 1
ATOM 2933 C CA . TYR B 1 68 ? 0.584 -33.281 -22.188 1 98.56 68 TYR B CA 1
ATOM 2934 C C . TYR B 1 68 ? 1.089 -33 -20.781 1 98.56 68 TYR B C 1
ATOM 2936 O O . TYR B 1 68 ? 0.812 -33.781 -19.859 1 98.56 68 TYR B O 1
ATOM 2944 N N . ILE B 1 69 ? 1.91 -32 -20.641 1 98.88 69 ILE B N 1
ATOM 2945 C CA . ILE B 1 69 ? 2.305 -31.484 -19.328 1 98.88 69 ILE B CA 1
ATOM 2946 C C . ILE B 1 69 ? 1.919 -30 -19.234 1 98.88 69 ILE B C 1
ATOM 2948 O O . ILE B 1 69 ? 2.342 -29.188 -20.062 1 98.88 69 ILE B O 1
ATOM 2952 N N . GLY B 1 70 ? 1.086 -29.672 -18.344 1 98.75 70 GLY B N 1
ATOM 2953 C CA . GLY B 1 70 ? 0.758 -28.297 -18.031 1 98.75 70 GLY B CA 1
ATOM 2954 C C . GLY B 1 70 ? 1.412 -27.781 -16.766 1 98.75 70 GLY B C 1
ATOM 2955 O O . GLY B 1 70 ? 1.111 -28.266 -15.672 1 98.75 70 GLY B O 1
ATOM 2956 N N . VAL B 1 71 ? 2.271 -26.797 -16.891 1 98.69 71 VAL B N 1
ATOM 2957 C CA . VAL B 1 71 ? 2.869 -26.172 -15.727 1 98.69 71 VAL B CA 1
ATOM 2958 C C . VAL B 1 71 ? 1.904 -25.141 -15.148 1 98.69 71 VAL B C 1
ATOM 2960 O O . VAL B 1 71 ? 1.39 -24.281 -15.867 1 98.69 71 VAL B O 1
ATOM 2963 N N . LEU B 1 72 ? 1.681 -25.25 -13.883 1 98.44 72 LEU B N 1
ATOM 2964 C CA . LEU B 1 72 ? 0.775 -24.328 -13.188 1 98.44 72 LEU B CA 1
ATOM 2965 C C . LEU B 1 72 ? 1.529 -23.125 -12.656 1 98.44 72 LEU B C 1
ATOM 2967 O O . LEU B 1 72 ? 1.414 -22.781 -11.477 1 98.44 72 LEU B O 1
ATOM 2971 N N . ALA B 1 73 ? 2.318 -22.453 -13.492 1 97.38 73 ALA B N 1
ATOM 2972 C CA . ALA B 1 73 ? 3.123 -21.266 -13.234 1 97.38 73 ALA B CA 1
ATOM 2973 C C . ALA B 1 73 ? 3.668 -20.688 -14.539 1 97.38 73 ALA B C 1
ATOM 2975 O O . ALA B 1 73 ? 3.498 -21.266 -15.609 1 97.38 73 ALA B O 1
ATOM 2976 N N . THR B 1 74 ? 4.242 -19.531 -14.414 1 94.94 74 THR B N 1
ATOM 2977 C CA . THR B 1 74 ? 4.926 -18.938 -15.562 1 94.94 74 THR B CA 1
ATOM 2978 C C . THR B 1 74 ? 6.25 -19.656 -15.828 1 94.94 74 THR B C 1
ATOM 2980 O O . THR B 1 74 ? 6.566 -19.984 -16.969 1 94.94 74 THR B O 1
ATOM 2983 N N . GLY B 1 75 ? 7.051 -19.797 -14.766 1 91.75 75 GLY B N 1
ATOM 2984 C CA . GLY B 1 75 ? 8.281 -20.562 -14.891 1 91.75 75 GLY B CA 1
ATOM 2985 C C . GLY B 1 75 ? 8.047 -22.047 -15.133 1 91.75 75 GLY B C 1
ATOM 2986 O O . GLY B 1 75 ? 7.113 -22.625 -14.578 1 91.75 75 GLY B O 1
ATOM 2987 N N . TYR B 1 76 ? 8.914 -22.688 -15.914 1 94.88 76 TYR B N 1
ATOM 2988 C CA . TYR B 1 76 ? 8.68 -24.078 -16.266 1 94.88 76 TYR B CA 1
ATOM 2989 C C . TYR B 1 76 ? 9.938 -24.922 -16.078 1 94.88 76 TYR B C 1
ATOM 2991 O O . TYR B 1 76 ? 10.109 -25.953 -16.719 1 94.88 76 TYR B O 1
ATOM 2999 N N . ASN B 1 77 ? 10.773 -24.438 -15.164 1 90.69 77 ASN B N 1
ATOM 3000 C CA . ASN B 1 77 ? 12.055 -25.094 -14.93 1 90.69 77 ASN B CA 1
ATOM 3001 C C . ASN B 1 77 ? 11.875 -26.469 -14.273 1 90.69 77 ASN B C 1
ATOM 3003 O O . ASN B 1 77 ? 12.789 -27.281 -14.273 1 90.69 77 ASN B O 1
ATOM 3007 N N . VAL B 1 78 ? 10.789 -26.766 -13.805 1 96 78 VAL B N 1
ATOM 3008 C CA . VAL B 1 78 ? 10.5 -28 -13.078 1 96 78 VAL B CA 1
ATOM 3009 C C . VAL B 1 78 ? 10.312 -29.141 -14.07 1 96 78 VAL B C 1
ATOM 3011 O O . VAL B 1 78 ? 10.32 -30.312 -13.68 1 96 78 VAL B O 1
ATOM 3014 N N . VAL B 1 79 ? 10.234 -28.906 -15.383 1 98.31 79 VAL B N 1
ATOM 3015 C CA . VAL B 1 79 ? 9.977 -29.922 -16.406 1 98.31 79 VAL B CA 1
ATOM 3016 C C . VAL B 1 79 ? 11.188 -30.031 -17.328 1 98.31 79 VAL B C 1
ATOM 3018 O O . VAL B 1 79 ? 11.734 -29.031 -17.781 1 98.31 79 VAL B O 1
ATOM 3021 N N . ALA B 1 80 ? 11.602 -31.266 -17.594 1 98.31 80 ALA B N 1
ATOM 3022 C CA . ALA B 1 80 ? 12.617 -31.516 -18.609 1 98.31 80 ALA B CA 1
ATOM 3023 C C . ALA B 1 80 ? 12.039 -31.344 -20.016 1 98.31 80 ALA B C 1
ATOM 3025 O O . ALA B 1 80 ? 11.688 -32.312 -20.688 1 98.31 80 ALA B O 1
ATOM 3026 N N . ILE B 1 81 ? 12.07 -30.141 -20.469 1 97.75 81 ILE B N 1
ATOM 3027 C CA . ILE B 1 81 ? 11.352 -29.734 -21.672 1 97.75 81 ILE B CA 1
ATOM 3028 C C . ILE B 1 81 ? 11.922 -30.469 -22.891 1 97.75 81 ILE B C 1
ATOM 3030 O O . ILE B 1 81 ? 11.18 -30.844 -23.797 1 97.75 81 ILE B O 1
ATOM 3034 N N . GLU B 1 82 ? 13.203 -30.672 -22.984 1 97.25 82 GLU B N 1
ATOM 3035 C CA . GLU B 1 82 ? 13.828 -31.375 -24.109 1 97.25 82 GLU B CA 1
ATOM 3036 C C . GLU B 1 82 ? 13.375 -32.844 -24.156 1 97.25 82 GLU B C 1
ATOM 3038 O O . GLU B 1 82 ? 13.062 -33.344 -25.234 1 97.25 82 GLU B O 1
ATOM 3043 N N . ALA B 1 83 ? 13.375 -33.438 -23.016 1 97.75 83 ALA B N 1
ATOM 3044 C CA . ALA B 1 83 ? 12.922 -34.844 -22.938 1 97.75 83 ALA B CA 1
ATOM 3045 C C . ALA B 1 83 ? 11.461 -34.969 -23.359 1 97.75 83 ALA B C 1
ATOM 3047 O O . ALA B 1 83 ? 11.078 -35.906 -24.031 1 97.75 83 ALA B O 1
ATOM 3048 N N . ALA B 1 84 ? 10.641 -34.031 -22.938 1 98.44 84 ALA B N 1
ATOM 3049 C CA . ALA B 1 84 ? 9.234 -34.031 -23.328 1 98.44 84 ALA B CA 1
ATOM 3050 C C . ALA B 1 84 ? 9.094 -33.875 -24.844 1 98.44 84 ALA B C 1
ATOM 3052 O O . ALA B 1 84 ? 8.336 -34.625 -25.484 1 98.44 84 ALA B O 1
ATOM 3053 N N . ALA B 1 85 ? 9.828 -33 -25.406 1 97.5 85 ALA B N 1
ATOM 3054 C CA . ALA B 1 85 ? 9.781 -32.75 -26.844 1 97.5 85 ALA B CA 1
ATOM 3055 C C . ALA B 1 85 ? 10.195 -33.969 -27.641 1 97.5 85 ALA B C 1
ATOM 3057 O O . ALA B 1 85 ? 9.594 -34.312 -28.672 1 97.5 85 ALA B O 1
ATOM 3058 N N . GLU B 1 86 ? 11.211 -34.625 -27.203 1 96.88 86 GLU B N 1
ATOM 3059 C CA . GLU B 1 86 ? 11.719 -35.812 -27.859 1 96.88 86 GLU B CA 1
ATOM 3060 C C . GLU B 1 86 ? 10.648 -36.906 -27.938 1 96.88 86 GLU B C 1
ATOM 3062 O O . GLU B 1 86 ? 10.641 -37.719 -28.859 1 96.88 86 GLU B O 1
ATOM 3067 N N . ARG B 1 87 ? 9.773 -36.906 -27.062 1 97.12 87 ARG B N 1
ATOM 3068 C CA . ARG B 1 87 ? 8.734 -37.906 -26.984 1 97.12 87 ARG B CA 1
ATOM 3069 C C . ARG B 1 87 ? 7.422 -37.406 -27.594 1 97.12 87 ARG B C 1
ATOM 3071 O O . ARG B 1 87 ? 6.402 -38.094 -27.531 1 97.12 87 ARG B O 1
ATOM 3078 N N . GLY B 1 88 ? 7.48 -36.156 -28.062 1 96.94 88 GLY B N 1
ATOM 3079 C CA . GLY B 1 88 ? 6.297 -35.594 -28.672 1 96.94 88 GLY B CA 1
ATOM 3080 C C . GLY B 1 88 ? 5.27 -35.125 -27.656 1 96.94 88 GLY B C 1
ATOM 3081 O O . GLY B 1 88 ? 4.082 -35 -27.984 1 96.94 88 GLY B O 1
ATOM 3082 N N . ILE B 1 89 ? 5.688 -34.906 -26.453 1 98.38 89 ILE B N 1
ATOM 3083 C CA . ILE B 1 89 ? 4.801 -34.438 -25.391 1 98.38 89 ILE B CA 1
ATOM 3084 C C . ILE B 1 89 ? 4.73 -32.906 -25.422 1 98.38 89 ILE B C 1
ATOM 3086 O O . ILE B 1 89 ? 5.762 -32.25 -25.422 1 98.38 89 ILE B O 1
ATOM 3090 N N . THR B 1 90 ? 3.512 -32.312 -25.453 1 98.44 90 THR B N 1
ATOM 3091 C CA . THR B 1 90 ? 3.309 -30.875 -25.422 1 98.44 90 THR B CA 1
ATOM 3092 C C . THR B 1 90 ? 3.447 -30.344 -24 1 98.44 90 THR B C 1
ATOM 3094 O O . THR B 1 90 ? 2.883 -30.922 -23.062 1 98.44 90 THR B O 1
ATOM 3097 N N . VAL B 1 91 ? 4.277 -29.328 -23.781 1 98.75 91 VAL B N 1
ATOM 3098 C CA . VAL B 1 91 ? 4.406 -28.656 -22.5 1 98.75 91 VAL B CA 1
ATOM 3099 C C . VAL B 1 91 ? 3.914 -27.219 -22.609 1 98.75 91 VAL B C 1
ATOM 3101 O O . VAL B 1 91 ? 4.301 -26.5 -23.516 1 98.75 91 VAL B O 1
ATOM 3104 N N . THR B 1 92 ? 2.973 -26.812 -21.75 1 98.69 92 THR B N 1
ATOM 3105 C CA . THR B 1 92 ? 2.477 -25.438 -21.703 1 98.69 92 THR B CA 1
ATOM 3106 C C . THR B 1 92 ? 2.691 -24.828 -20.328 1 98.69 92 THR B C 1
ATOM 3108 O O . THR B 1 92 ? 2.873 -25.547 -19.344 1 98.69 92 THR B O 1
ATOM 3111 N N . ASN B 1 93 ? 2.83 -23.547 -20.281 1 98.38 93 ASN B N 1
ATOM 3112 C CA . ASN B 1 93 ? 2.846 -22.828 -19.016 1 98.38 93 ASN B CA 1
ATOM 3113 C C . ASN B 1 93 ? 1.709 -21.812 -18.938 1 98.38 93 ASN B C 1
ATOM 3115 O O . ASN B 1 93 ? 0.754 -21.875 -19.719 1 98.38 93 ASN B O 1
ATOM 3119 N N . VAL B 1 94 ? 1.675 -20.984 -17.906 1 98.19 94 VAL B N 1
ATOM 3120 C CA . VAL B 1 94 ? 0.646 -19.984 -17.688 1 98.19 94 VAL B CA 1
ATOM 3121 C C . VAL B 1 94 ? 1.289 -18.594 -17.594 1 98.19 94 VAL B C 1
ATOM 3123 O O . VAL B 1 94 ? 1.727 -18.172 -16.531 1 98.19 94 VAL B O 1
ATOM 3126 N N . PRO B 1 95 ? 1.3 -17.797 -18.688 1 95.5 95 PRO B N 1
ATOM 3127 C CA . PRO B 1 95 ? 1.911 -16.469 -18.641 1 95.5 95 PRO B CA 1
ATOM 3128 C C . PRO B 1 95 ? 0.957 -15.398 -18.125 1 95.5 95 PRO B C 1
ATOM 3130 O O . PRO B 1 95 ? -0.264 -15.57 -18.203 1 95.5 95 PRO B O 1
ATOM 3133 N N . ASP B 1 96 ? 1.403 -14.344 -17.5 1 95.25 96 ASP B N 1
ATOM 3134 C CA . ASP B 1 96 ? 0.785 -13.047 -17.266 1 95.25 96 ASP B CA 1
ATOM 3135 C C . ASP B 1 96 ? -0.449 -13.172 -16.375 1 95.25 96 ASP B C 1
ATOM 3137 O O . ASP B 1 96 ? -1.4 -12.398 -16.516 1 95.25 96 ASP B O 1
ATOM 3141 N N . TYR B 1 97 ? -0.493 -14.219 -15.555 1 97.81 97 TYR B N 1
ATOM 3142 C CA . TYR B 1 97 ? -1.69 -14.398 -14.75 1 97.81 97 TYR B CA 1
ATOM 3143 C C . TYR B 1 97 ? -1.617 -13.578 -13.469 1 97.81 97 TYR B C 1
ATOM 3145 O O . TYR B 1 97 ? -2.631 -13.359 -12.797 1 97.81 97 TYR B O 1
ATOM 3153 N N . SER B 1 98 ? -0.422 -13.086 -13.117 1 98.06 98 SER B N 1
ATOM 3154 C CA . SER B 1 98 ? -0.27 -12.492 -11.797 1 98.06 98 SER B CA 1
ATOM 3155 C C . SER B 1 98 ? 0.252 -11.062 -11.891 1 98.06 98 SER B C 1
ATOM 3157 O O . SER B 1 98 ? 0.745 -10.516 -10.898 1 98.06 98 SER B O 1
ATOM 3159 N N . THR B 1 99 ? 0.128 -10.438 -13.055 1 98.31 99 THR B N 1
ATOM 3160 C CA . THR B 1 99 ? 0.674 -9.109 -13.305 1 98.31 99 THR B CA 1
ATOM 3161 C C . THR B 1 99 ? 0.174 -8.117 -12.258 1 98.31 99 THR B C 1
ATOM 3163 O O . THR B 1 99 ? 0.972 -7.461 -11.586 1 98.31 99 THR B O 1
ATOM 3166 N N . TYR B 1 100 ? -1.111 -8.055 -12.062 1 98.5 100 TYR B N 1
ATOM 3167 C CA . TYR B 1 100 ? -1.716 -7.062 -11.172 1 98.5 100 TYR B CA 1
ATOM 3168 C C . TYR B 1 100 ? -1.426 -7.391 -9.711 1 98.5 100 TYR B C 1
ATOM 3170 O O . TYR B 1 100 ? -1.124 -6.496 -8.922 1 98.5 100 TYR B O 1
ATOM 3178 N N . SER B 1 101 ? -1.452 -8.688 -9.406 1 98.44 101 SER B N 1
ATOM 3179 C CA . SER B 1 101 ? -1.206 -9.125 -8.039 1 98.44 101 SER B CA 1
ATOM 3180 C C . SER B 1 101 ? 0.231 -8.836 -7.613 1 98.44 101 SER B C 1
ATOM 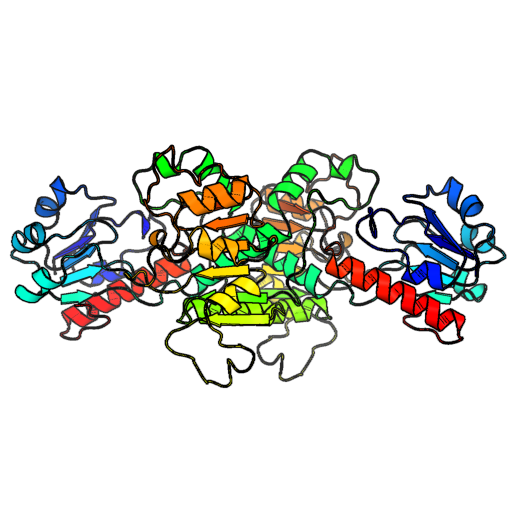3182 O O . SER B 1 101 ? 0.471 -8.352 -6.504 1 98.44 101 SER B O 1
ATOM 3184 N N . VAL B 1 102 ? 1.177 -9.102 -8.477 1 98.75 102 VAL B N 1
ATOM 3185 C CA . VAL B 1 102 ? 2.584 -8.906 -8.156 1 98.75 102 VAL B CA 1
ATOM 3186 C C . VAL B 1 102 ? 2.879 -7.41 -8.023 1 98.75 102 VAL B C 1
ATOM 3188 O O . VAL B 1 102 ? 3.541 -6.98 -7.078 1 98.75 102 VAL B O 1
ATOM 3191 N N . ALA B 1 103 ? 2.365 -6.578 -8.953 1 98.81 103 ALA B N 1
ATOM 3192 C CA . ALA B 1 103 ? 2.582 -5.137 -8.906 1 98.81 103 ALA B CA 1
ATOM 3193 C C . ALA B 1 103 ? 2.008 -4.539 -7.621 1 98.81 103 ALA B C 1
ATOM 3195 O O . ALA B 1 103 ? 2.621 -3.658 -7.012 1 98.81 103 ALA B O 1
ATOM 3196 N N . GLN B 1 104 ? 0.896 -5.055 -7.277 1 98.5 104 GLN B N 1
ATOM 3197 C CA . GLN B 1 104 ? 0.232 -4.59 -6.062 1 98.5 104 GLN B CA 1
ATOM 3198 C C . GLN B 1 104 ? 1.078 -4.879 -4.828 1 98.5 104 GLN B C 1
ATOM 3200 O O . GLN B 1 104 ? 1.146 -4.062 -3.91 1 98.5 104 GLN B O 1
ATOM 3205 N N . LEU B 1 105 ? 1.723 -6.023 -4.75 1 98.88 105 LEU B N 1
ATOM 3206 C CA . LEU B 1 105 ? 2.564 -6.375 -3.613 1 98.88 105 LEU B CA 1
ATOM 3207 C C . LEU B 1 105 ? 3.803 -5.488 -3.559 1 98.88 105 LEU B C 1
ATOM 3209 O O . LEU B 1 105 ? 4.273 -5.137 -2.473 1 98.88 105 LEU B O 1
ATOM 3213 N N . VAL B 1 106 ? 4.324 -5.105 -4.715 1 98.94 106 VAL B N 1
ATOM 3214 C CA . VAL B 1 106 ? 5.449 -4.176 -4.762 1 98.94 106 VAL B CA 1
ATOM 3215 C C . VAL B 1 106 ? 5.109 -2.92 -3.965 1 98.94 106 VAL B C 1
ATOM 3217 O O . VAL B 1 106 ? 5.875 -2.51 -3.088 1 98.94 106 VAL B O 1
ATOM 3220 N N . PHE B 1 107 ? 3.949 -2.391 -4.184 1 98.88 107 PHE B N 1
ATOM 3221 C CA . PHE B 1 107 ? 3.582 -1.146 -3.518 1 98.88 107 PHE B CA 1
ATOM 3222 C C . PHE B 1 107 ? 3.172 -1.405 -2.072 1 98.88 107 PHE B C 1
ATOM 3224 O O . PHE B 1 107 ? 3.326 -0.536 -1.212 1 98.88 107 PHE B O 1
ATOM 3231 N N . ALA B 1 108 ? 2.668 -2.633 -1.791 1 98.75 108 ALA B N 1
ATOM 3232 C CA . ALA B 1 108 ? 2.43 -2.973 -0.39 1 98.75 108 ALA B CA 1
ATOM 3233 C C . ALA B 1 108 ? 3.723 -2.906 0.417 1 98.75 108 ALA B C 1
ATOM 3235 O O . ALA B 1 108 ? 3.738 -2.387 1.536 1 98.75 108 ALA B O 1
ATOM 3236 N N . PHE B 1 109 ? 4.855 -3.416 -0.172 1 98.81 109 PHE B N 1
ATOM 3237 C CA . PHE B 1 109 ? 6.156 -3.32 0.48 1 98.81 109 PHE B CA 1
ATOM 3238 C C . PHE B 1 109 ? 6.582 -1.865 0.636 1 98.81 109 PHE B C 1
ATOM 3240 O O . PHE B 1 109 ? 7.008 -1.449 1.716 1 98.81 109 PHE B O 1
ATOM 3247 N N . VAL B 1 110 ? 6.426 -1.101 -0.442 1 98.69 110 VAL B N 1
ATOM 3248 C CA . VAL B 1 110 ? 6.84 0.298 -0.47 1 98.69 110 VAL B CA 1
ATOM 3249 C C . VAL B 1 110 ? 6.09 1.083 0.601 1 98.69 110 VAL B C 1
ATOM 3251 O O . VAL B 1 110 ? 6.699 1.786 1.409 1 98.69 110 VAL B O 1
ATOM 3254 N N . LEU B 1 111 ? 4.785 0.888 0.648 1 98.5 111 LEU B N 1
ATOM 3255 C CA . LEU B 1 111 ? 3.955 1.694 1.538 1 98.5 111 LEU B CA 1
ATOM 3256 C C . LEU B 1 111 ? 4.125 1.251 2.988 1 98.5 111 LEU B C 1
ATOM 3258 O O . LEU B 1 111 ? 4 2.062 3.908 1 98.5 111 LEU B O 1
ATOM 3262 N N . ARG B 1 112 ? 4.391 -0.023 3.189 1 97.56 112 ARG B N 1
ATOM 3263 C CA . ARG B 1 112 ? 4.754 -0.448 4.539 1 97.56 112 ARG B CA 1
ATOM 3264 C C . ARG B 1 112 ? 6 0.279 5.023 1 97.56 112 ARG B C 1
ATOM 3266 O O . ARG B 1 112 ? 6.059 0.725 6.172 1 97.56 112 ARG B O 1
ATOM 3273 N N . HIS B 1 113 ? 6.969 0.395 4.145 1 97.06 113 HIS B N 1
ATOM 3274 C CA . HIS B 1 113 ? 8.211 1.079 4.48 1 97.06 113 HIS B CA 1
ATOM 3275 C C . HIS B 1 113 ? 7.965 2.555 4.777 1 97.06 113 HIS B C 1
ATOM 3277 O O . HIS B 1 113 ? 8.609 3.129 5.66 1 97.06 113 HIS B O 1
ATOM 3283 N N . CYS B 1 114 ? 6.996 3.158 4.152 1 97.81 114 CYS B N 1
ATOM 3284 C CA . CYS B 1 114 ? 6.734 4.59 4.266 1 97.81 114 CYS B CA 1
ATOM 3285 C C . CYS B 1 114 ? 5.984 4.906 5.555 1 97.81 114 CYS B C 1
ATOM 3287 O O . CYS B 1 114 ? 6.137 5.992 6.113 1 97.81 114 CYS B O 1
ATOM 3289 N N . HIS B 1 115 ? 5.117 3.953 6.031 1 97.5 115 HIS B N 1
ATOM 3290 C CA . HIS B 1 115 ? 4.141 4.371 7.035 1 97.5 115 HIS B CA 1
ATOM 3291 C C . HIS B 1 115 ? 4.246 3.52 8.297 1 97.5 115 HIS B C 1
ATOM 3293 O O . HIS B 1 115 ? 3.811 3.938 9.367 1 97.5 115 HIS B O 1
ATOM 3299 N N . HIS B 1 116 ? 4.711 2.27 8.164 1 96.38 116 HIS B N 1
ATOM 3300 C CA . HIS B 1 116 ? 4.805 1.354 9.297 1 96.38 116 HIS B CA 1
ATOM 3301 C C . HIS B 1 116 ? 3.482 1.265 10.047 1 96.38 116 HIS B C 1
ATOM 3303 O O . HIS B 1 116 ? 3.447 1.399 11.273 1 96.38 116 HIS B O 1
ATOM 3309 N N . ILE B 1 117 ? 2.383 1.014 9.281 1 97.25 117 ILE B N 1
ATOM 3310 C CA . ILE B 1 117 ? 1.02 1.073 9.797 1 97.25 117 ILE B CA 1
ATOM 3311 C C . ILE B 1 117 ? 0.841 0.042 10.906 1 97.25 117 ILE B C 1
ATOM 3313 O O . ILE B 1 117 ? 0.258 0.341 11.953 1 97.25 117 ILE B O 1
ATOM 3317 N N . ALA B 1 118 ? 1.365 -1.2 10.688 1 96.06 118 ALA B N 1
ATOM 3318 C CA . ALA B 1 118 ? 1.176 -2.266 11.672 1 96.06 118 ALA B CA 1
ATOM 3319 C C . ALA B 1 118 ? 1.788 -1.888 13.016 1 96.06 118 ALA B C 1
ATOM 3321 O O . ALA B 1 118 ? 1.191 -2.131 14.07 1 96.06 118 ALA B O 1
ATOM 3322 N N . GLU B 1 119 ? 2.957 -1.307 12.977 1 96.19 119 GLU B N 1
ATOM 3323 C CA . GLU B 1 119 ? 3.629 -0.875 14.195 1 96.19 119 GLU B CA 1
ATOM 3324 C C . GLU B 1 119 ? 2.861 0.251 14.883 1 96.19 119 GLU B C 1
ATOM 3326 O O . GLU B 1 119 ? 2.707 0.25 16.109 1 96.19 119 GLU B O 1
ATOM 3331 N N . HIS B 1 120 ? 2.395 1.211 14.164 1 98.25 120 HIS B N 1
ATOM 3332 C CA . HIS B 1 120 ? 1.605 2.305 14.719 1 98.25 120 HIS B CA 1
ATOM 3333 C C . HIS B 1 120 ? 0.301 1.791 15.32 1 98.25 120 HIS B C 1
ATOM 3335 O O . HIS B 1 120 ? -0.099 2.223 16.406 1 98.25 120 HIS B O 1
ATOM 3341 N N . ASP B 1 121 ? -0.383 0.853 14.602 1 98.12 121 ASP B N 1
ATOM 3342 C CA . ASP B 1 121 ? -1.621 0.267 15.102 1 98.12 121 ASP B CA 1
ATOM 3343 C C . ASP B 1 121 ? -1.392 -0.447 16.438 1 98.12 121 ASP B C 1
ATOM 3345 O O . ASP B 1 121 ? -2.186 -0.305 17.375 1 98.12 121 ASP B O 1
ATOM 3349 N N . ARG B 1 122 ? -0.315 -1.2 16.5 1 96.88 122 ARG B N 1
ATOM 3350 C CA . ARG B 1 122 ? 0.025 -1.891 17.734 1 96.88 122 ARG B CA 1
ATOM 3351 C C . ARG B 1 122 ?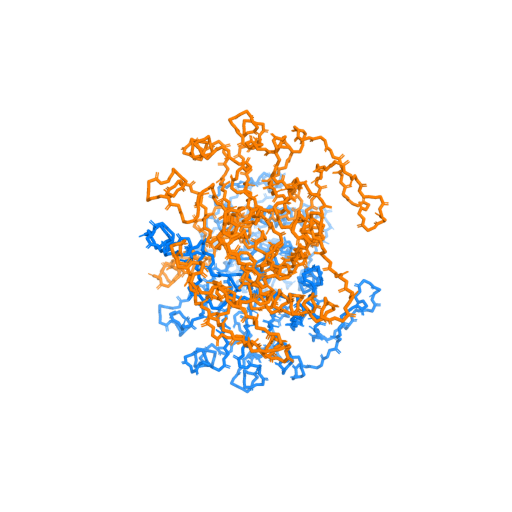 0.219 -0.901 18.875 1 96.88 122 ARG B C 1
ATOM 3353 O O . ARG B 1 122 ? -0.235 -1.143 20 1 96.88 122 ARG B O 1
ATOM 3360 N N . ALA B 1 123 ? 0.881 0.198 18.609 1 98.25 123 ALA B N 1
ATOM 3361 C CA . ALA B 1 123 ? 1.111 1.22 19.625 1 98.25 123 ALA B CA 1
ATOM 3362 C C . ALA B 1 123 ? -0.203 1.849 20.078 1 98.25 123 ALA B C 1
ATOM 3364 O O . ALA B 1 123 ? -0.394 2.115 21.266 1 98.25 123 ALA B O 1
ATOM 3365 N N . VAL B 1 124 ? -1.116 2.117 19.172 1 98.5 124 VAL B N 1
ATOM 3366 C CA . VAL B 1 124 ? -2.426 2.668 19.5 1 98.5 124 VAL B CA 1
ATOM 3367 C C . VAL B 1 124 ? -3.189 1.69 20.391 1 98.5 124 VAL B C 1
ATOM 3369 O O . VAL B 1 124 ? -3.711 2.074 21.438 1 98.5 124 VAL B O 1
ATOM 3372 N N . ARG B 1 125 ? -3.189 0.416 20 1 97.62 125 ARG B N 1
ATOM 3373 C CA . ARG B 1 125 ? -3.869 -0.624 20.766 1 97.62 125 ARG B CA 1
ATOM 3374 C C . ARG B 1 125 ? -3.256 -0.769 22.156 1 97.62 125 ARG B C 1
ATOM 3376 O O . ARG B 1 125 ? -3.955 -1.087 23.125 1 97.62 125 ARG B O 1
ATOM 3383 N N . GLY B 1 126 ? -2.018 -0.551 22.219 1 97.56 126 GLY B N 1
ATOM 3384 C CA . GLY B 1 126 ? -1.305 -0.662 23.484 1 97.56 126 GLY B CA 1
ATOM 3385 C C . GLY B 1 126 ? -1.483 0.55 24.375 1 97.56 126 GLY B C 1
ATOM 3386 O O . GLY B 1 126 ? -0.947 0.594 25.484 1 97.56 126 GLY B O 1
ATOM 3387 N N . GLY B 1 127 ? -2.148 1.635 23.891 1 98.12 127 GLY B N 1
ATOM 3388 C CA . GLY B 1 127 ? -2.508 2.758 24.75 1 98.12 127 GLY B CA 1
ATOM 3389 C C . GLY B 1 127 ? -1.613 3.965 24.547 1 98.12 127 GLY B C 1
ATOM 3390 O O . GLY B 1 127 ? -1.813 5.004 25.188 1 98.12 127 GLY B O 1
ATOM 3391 N N . ARG B 1 128 ? -0.648 3.9 23.672 1 97.94 128 ARG B N 1
ATOM 3392 C CA . ARG B 1 128 ? 0.32 4.98 23.516 1 97.94 128 ARG B CA 1
ATOM 3393 C C . ARG B 1 128 ? -0.37 6.281 23.125 1 97.94 128 ARG B C 1
ATOM 3395 O O . ARG B 1 128 ? -0.029 7.352 23.625 1 97.94 128 ARG B O 1
ATOM 3402 N N . TRP B 1 129 ? -1.312 6.129 22.188 1 98.25 129 TRP B N 1
ATOM 3403 C CA . TRP B 1 129 ? -2.01 7.32 21.719 1 98.25 129 TRP B CA 1
ATOM 3404 C C . TRP B 1 129 ? -2.855 7.93 22.828 1 98.25 129 TRP B C 1
ATOM 3406 O O . TRP B 1 129 ? -2.773 9.133 23.094 1 98.25 129 TRP B O 1
ATOM 3416 N N . SER B 1 130 ? -3.594 7.121 23.5 1 98.06 130 SER B N 1
ATOM 3417 C CA . SER B 1 130 ? -4.496 7.539 24.562 1 98.06 130 SER B CA 1
ATOM 3418 C C . SER B 1 130 ? -3.73 8.195 25.703 1 98.06 130 SER B C 1
ATOM 3420 O O . SER B 1 130 ? -4.25 9.086 26.375 1 98.06 130 SER B O 1
ATOM 3422 N N . ALA B 1 131 ? -2.564 7.816 25.891 1 97.75 131 ALA B N 1
ATOM 3423 C CA . ALA B 1 131 ? -1.764 8.312 27 1 97.75 131 ALA B CA 1
ATOM 3424 C C . ALA B 1 131 ? -0.918 9.508 26.594 1 97.75 131 ALA B C 1
ATOM 3426 O O . ALA B 1 131 ? -0.255 10.133 27.422 1 97.75 131 ALA B O 1
ATOM 3427 N N . GLY B 1 132 ? -0.888 9.805 25.344 1 95.75 132 GLY B N 1
ATOM 3428 C CA . GLY B 1 132 ? -0.009 10.836 24.828 1 95.75 132 GLY B CA 1
ATOM 3429 C C . GLY B 1 132 ? -0.585 12.234 24.953 1 95.75 132 GLY B C 1
ATOM 3430 O O . GLY B 1 132 ? -1.8 12.398 25.094 1 95.75 132 GLY B O 1
ATOM 3431 N N . PRO B 1 133 ? 0.263 13.188 24.828 1 94.94 133 PRO B N 1
ATOM 3432 C CA . PRO B 1 133 ? -0.17 14.57 25.016 1 94.94 133 PRO B CA 1
ATOM 3433 C C . PRO B 1 133 ? -0.658 15.219 23.719 1 94.94 133 PRO B C 1
ATOM 3435 O O . PRO B 1 133 ? -1.282 16.281 23.75 1 94.94 133 PRO B O 1
ATOM 3438 N N . ASP B 1 134 ? -0.297 14.586 22.609 1 97.06 134 ASP B N 1
ATOM 3439 C CA . ASP B 1 134 ? -0.563 15.227 21.328 1 97.06 134 ASP B CA 1
ATOM 3440 C C . ASP B 1 134 ? -1.676 14.5 20.578 1 97.06 134 ASP B C 1
ATOM 3442 O O . ASP B 1 134 ? -1.936 13.32 20.812 1 97.06 134 ASP B O 1
ATOM 3446 N N . PHE B 1 135 ? -2.246 15.148 19.641 1 96.94 135 PHE B N 1
ATOM 3447 C CA . PHE B 1 135 ? -3.311 14.594 18.812 1 96.94 135 PHE B CA 1
ATOM 3448 C C . PHE B 1 135 ? -2.76 13.547 17.859 1 96.94 135 PHE B C 1
ATOM 3450 O O . PHE B 1 135 ? -3.523 12.812 17.219 1 96.94 135 PHE B O 1
ATOM 3457 N N . THR B 1 136 ? -1.489 13.422 17.734 1 98.25 136 THR B N 1
ATOM 3458 C CA . THR B 1 136 ? -0.769 12.547 16.812 1 98.25 136 THR B CA 1
ATOM 3459 C C . THR B 1 136 ? 0.578 12.133 17.391 1 98.25 136 THR B C 1
ATOM 3461 O O . THR B 1 136 ? 1.088 12.789 18.312 1 98.25 136 THR B O 1
ATOM 3464 N N . PHE B 1 137 ? 1.099 11.039 16.922 1 97.56 137 PHE B N 1
ATOM 3465 C CA . PHE B 1 137 ? 2.49 10.68 17.172 1 97.56 137 PHE B CA 1
ATOM 3466 C C . PHE B 1 137 ? 3.025 9.797 16.047 1 97.56 137 PHE B C 1
ATOM 3468 O O . PHE B 1 137 ? 2.252 9.203 15.289 1 97.56 137 PHE B O 1
ATOM 3475 N N . SER B 1 138 ? 4.316 9.766 15.875 1 96.75 138 SER B N 1
ATOM 3476 C CA . SER B 1 138 ? 4.945 8.883 14.906 1 96.75 138 SER B CA 1
ATOM 3477 C C . SER B 1 138 ? 6.074 8.078 15.539 1 96.75 138 SER B C 1
ATOM 3479 O O . SER B 1 138 ? 6.895 8.625 16.281 1 96.75 138 SER B O 1
ATOM 3481 N N . LEU B 1 139 ? 6.113 6.816 15.273 1 96.44 139 LEU B N 1
ATOM 3482 C CA . LEU B 1 139 ? 7.152 5.918 15.773 1 96.44 139 LEU B CA 1
ATOM 3483 C C . LEU B 1 139 ? 8.367 5.938 14.852 1 96.44 139 LEU B C 1
ATOM 3485 O O . LEU B 1 139 ? 9.477 5.609 15.273 1 96.44 139 LEU B O 1
ATOM 3489 N N . TYR B 1 140 ? 8.164 6.25 13.594 1 94.5 140 TYR B N 1
ATOM 3490 C CA . TYR B 1 140 ? 9.164 6.25 12.531 1 94.5 140 TYR B CA 1
ATOM 3491 C C . TYR B 1 140 ? 9.07 7.516 11.688 1 94.5 140 TYR B C 1
ATOM 3493 O O . TYR B 1 140 ? 8.016 8.156 11.641 1 94.5 140 TYR B O 1
ATOM 3501 N N . PRO B 1 141 ? 10.234 7.918 11.094 1 93.94 141 PRO B N 1
ATOM 3502 C CA . PRO B 1 141 ? 10.047 8.938 10.055 1 93.94 141 PRO B CA 1
ATOM 3503 C C . PRO B 1 141 ? 9.102 8.484 8.945 1 93.94 141 PRO B C 1
ATOM 3505 O O . PRO B 1 141 ? 9.211 7.359 8.453 1 93.94 141 PRO B O 1
ATOM 3508 N N . LEU B 1 142 ? 8.078 9.266 8.648 1 97.69 142 LEU B N 1
ATOM 3509 C CA . LEU B 1 142 ? 7.125 8.977 7.586 1 97.69 142 LEU B CA 1
ATOM 3510 C C . LEU B 1 142 ? 7.555 9.625 6.277 1 97.69 142 LEU B C 1
ATOM 3512 O O . LEU B 1 142 ? 8.086 10.734 6.273 1 97.69 142 LEU B O 1
ATOM 3516 N N . GLN B 1 143 ? 7.344 8.953 5.188 1 97.62 143 GLN B N 1
ATOM 3517 C CA . GLN B 1 143 ? 7.816 9.438 3.895 1 97.62 143 GLN B CA 1
ATOM 3518 C C . GLN B 1 143 ? 6.68 9.492 2.879 1 97.62 143 GLN B C 1
ATOM 3520 O O . GLN B 1 143 ? 5.738 8.703 2.945 1 97.62 143 GLN B O 1
ATOM 3525 N N . GLU B 1 144 ? 6.754 10.391 2.002 1 98.44 144 GLU B N 1
ATOM 3526 C CA . GLU B 1 144 ? 5.836 10.57 0.879 1 98.44 144 GLU B CA 1
ATOM 3527 C C . GLU B 1 144 ? 6.484 10.141 -0.435 1 98.44 144 GLU B C 1
ATOM 3529 O O . GLU B 1 144 ? 7.656 10.438 -0.68 1 98.44 144 GLU B O 1
ATOM 3534 N N . LEU B 1 145 ? 5.773 9.461 -1.323 1 98.69 145 LEU B N 1
ATOM 3535 C CA . LEU B 1 145 ? 6.312 8.906 -2.561 1 98.69 145 LEU B CA 1
ATOM 3536 C C . LEU B 1 145 ? 6.434 9.984 -3.631 1 98.69 145 LEU B C 1
ATOM 3538 O O . LEU B 1 145 ? 7.293 9.898 -4.512 1 98.69 145 LEU B O 1
ATOM 3542 N N . HIS B 1 146 ? 5.473 10.953 -3.568 1 98.62 146 HIS B N 1
ATOM 3543 C CA . HIS B 1 146 ? 5.461 11.992 -4.59 1 98.62 146 HIS B CA 1
ATOM 3544 C C . HIS B 1 146 ? 6.828 12.656 -4.715 1 98.62 146 HIS B C 1
ATOM 3546 O O . HIS B 1 146 ? 7.398 13.109 -3.721 1 98.62 146 HIS B O 1
ATOM 3552 N N . GLY B 1 147 ? 7.371 1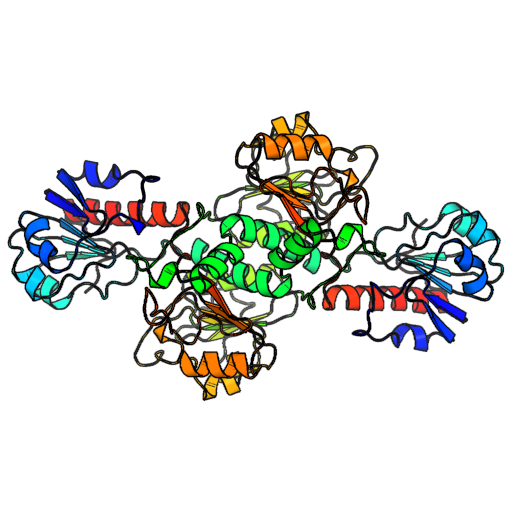2.633 -5.902 1 98.06 147 GLY B N 1
ATOM 3553 C CA . GLY B 1 147 ? 8.656 13.266 -6.168 1 98.06 147 GLY B CA 1
ATOM 3554 C C . GLY B 1 147 ? 9.828 12.328 -5.98 1 98.06 147 GLY B C 1
ATOM 3555 O O . GLY B 1 147 ? 10.961 12.656 -6.344 1 98.06 147 GLY B O 1
ATOM 3556 N N . LYS B 1 148 ? 9.633 11.18 -5.383 1 98.56 148 LYS B N 1
ATOM 3557 C CA . LYS B 1 148 ? 10.695 10.188 -5.262 1 98.56 148 LYS B CA 1
ATOM 3558 C C . LYS B 1 148 ? 10.828 9.367 -6.547 1 98.56 148 LYS B C 1
ATOM 3560 O O . LYS B 1 148 ? 9.945 9.398 -7.402 1 98.56 148 LYS B O 1
ATOM 3565 N N . SER B 1 149 ? 11.93 8.633 -6.633 1 98.75 149 SER B N 1
ATOM 3566 C CA . SER B 1 149 ? 12.203 7.871 -7.848 1 98.75 149 SER B CA 1
ATOM 3567 C C . SER B 1 149 ? 12.125 6.371 -7.59 1 98.75 149 SER B C 1
ATOM 3569 O O . SER B 1 149 ? 12.523 5.895 -6.527 1 98.75 149 SER B O 1
ATOM 3571 N N . VAL B 1 150 ? 11.57 5.676 -8.578 1 98.94 150 VAL B N 1
ATOM 3572 C CA . VAL B 1 150 ? 11.578 4.219 -8.562 1 98.94 150 VAL B CA 1
ATOM 3573 C C . VAL B 1 150 ? 12.352 3.695 -9.773 1 98.94 150 VAL B C 1
ATOM 3575 O O . VAL B 1 150 ? 12.141 4.16 -10.898 1 98.94 150 VAL B O 1
ATOM 3578 N N . GLY B 1 151 ? 13.352 2.879 -9.539 1 98.94 151 GLY B N 1
ATOM 3579 C CA . GLY B 1 151 ? 14.07 2.16 -10.578 1 98.94 151 GLY B CA 1
ATOM 3580 C C . GLY B 1 151 ? 13.516 0.771 -10.828 1 98.94 151 GLY B C 1
ATOM 3581 O O . GLY B 1 151 ? 13.516 -0.078 -9.938 1 98.94 151 GLY B O 1
ATOM 3582 N N . ILE B 1 152 ? 13.055 0.51 -12.055 1 98.94 152 ILE B N 1
ATOM 3583 C CA . ILE B 1 152 ? 12.461 -0.757 -12.461 1 98.94 152 ILE B CA 1
ATOM 3584 C C . ILE B 1 152 ? 13.43 -1.519 -13.367 1 98.94 152 ILE B C 1
ATOM 3586 O O . ILE B 1 152 ? 13.773 -1.05 -14.453 1 98.94 152 ILE B O 1
ATOM 3590 N N . ILE B 1 153 ? 13.867 -2.662 -12.875 1 98.81 153 ILE B N 1
ATOM 3591 C CA . ILE B 1 153 ? 14.742 -3.518 -13.672 1 98.81 153 ILE B CA 1
ATOM 3592 C C . ILE B 1 153 ? 13.914 -4.625 -14.328 1 98.81 153 ILE B C 1
ATOM 3594 O O . ILE B 1 153 ? 13.508 -5.578 -13.664 1 98.81 153 ILE B O 1
ATOM 3598 N N . GLY B 1 154 ? 13.773 -4.582 -15.617 1 98 154 GLY B N 1
ATOM 3599 C CA . GLY B 1 154 ? 12.82 -5.391 -16.359 1 98 154 GLY B CA 1
ATOM 3600 C C . GLY B 1 154 ? 11.508 -4.676 -16.625 1 98 154 GLY B C 1
ATOM 3601 O O . GLY B 1 154 ? 10.859 -4.188 -15.695 1 98 154 GLY B O 1
ATOM 3602 N N . PHE B 1 155 ? 11.07 -4.664 -17.844 1 97.56 155 PHE B N 1
ATOM 3603 C CA . PHE B 1 155 ? 9.914 -3.85 -18.203 1 97.56 155 PHE B CA 1
ATOM 3604 C C . PHE B 1 155 ? 8.914 -4.66 -19.016 1 97.56 155 PHE B C 1
ATOM 3606 O O . PHE B 1 155 ? 8.43 -4.195 -20.047 1 97.56 155 PHE B O 1
ATOM 3613 N N . GLY B 1 156 ? 8.703 -5.898 -18.578 1 95.88 156 GLY B N 1
ATOM 3614 C CA . GLY B 1 156 ? 7.598 -6.703 -19.078 1 95.88 156 GLY B CA 1
ATOM 3615 C C . GLY B 1 156 ? 6.258 -6.305 -18.484 1 95.88 156 GLY B C 1
ATOM 3616 O O . GLY B 1 156 ? 6.039 -5.137 -18.156 1 95.88 156 GLY B O 1
ATOM 3617 N N . GLY B 1 157 ? 5.293 -7.266 -18.438 1 96.06 157 GLY B N 1
ATOM 3618 C CA . GLY B 1 157 ? 3.951 -6.988 -17.953 1 96.06 157 GLY B CA 1
ATOM 3619 C C . GLY B 1 157 ? 3.93 -6.426 -16.547 1 96.06 157 GLY B C 1
ATOM 3620 O O . GLY B 1 157 ? 3.283 -5.41 -16.297 1 96.06 157 GLY B O 1
ATOM 3621 N N . ILE B 1 158 ? 4.637 -7.051 -15.641 1 97.94 158 ILE B N 1
ATOM 3622 C CA . ILE B 1 158 ? 4.641 -6.648 -14.242 1 97.94 158 ILE B CA 1
ATOM 3623 C C . ILE B 1 158 ? 5.352 -5.305 -14.094 1 97.94 158 ILE B C 1
ATOM 3625 O O . ILE B 1 158 ? 4.84 -4.395 -13.43 1 97.94 158 ILE B O 1
ATOM 3629 N N . GLY B 1 159 ? 6.547 -5.133 -14.711 1 98.19 159 GLY B N 1
ATOM 3630 C CA . GLY B 1 159 ? 7.273 -3.873 -14.656 1 98.19 159 GLY B CA 1
ATOM 3631 C C . GLY B 1 159 ? 6.461 -2.691 -15.148 1 98.19 159 GLY B C 1
ATOM 3632 O O . GLY B 1 159 ? 6.492 -1.617 -14.539 1 98.19 159 GLY B O 1
ATOM 3633 N N . ARG B 1 160 ? 5.707 -2.863 -16.203 1 97.94 160 ARG B N 1
ATOM 3634 C CA . ARG B 1 160 ? 4.887 -1.795 -16.766 1 97.94 160 ARG B CA 1
ATOM 3635 C C . ARG B 1 160 ? 3.74 -1.437 -15.82 1 97.94 160 ARG B C 1
ATOM 3637 O O . ARG B 1 160 ? 3.395 -0.262 -15.68 1 97.94 160 ARG B O 1
ATOM 3644 N N . GLN B 1 161 ? 3.172 -2.48 -15.227 1 98.44 161 GLN B N 1
ATOM 3645 C CA . GLN B 1 161 ? 2.104 -2.203 -14.273 1 98.44 161 GLN B CA 1
ATOM 3646 C C . GLN B 1 161 ? 2.635 -1.457 -13.055 1 98.44 161 GLN B C 1
ATOM 3648 O O . GLN B 1 161 ? 1.968 -0.565 -12.523 1 98.44 161 GLN B O 1
ATOM 3653 N N . VAL B 1 162 ? 3.852 -1.773 -12.602 1 98.81 162 VAL B N 1
ATOM 3654 C CA . VAL B 1 162 ? 4.5 -1.042 -11.516 1 98.81 162 VAL B CA 1
ATOM 3655 C C . VAL B 1 162 ? 4.711 0.414 -11.93 1 98.81 162 VAL B C 1
ATOM 3657 O O . VAL B 1 162 ? 4.438 1.331 -11.148 1 98.81 162 VAL B O 1
ATOM 3660 N N . ALA B 1 163 ? 5.125 0.617 -13.148 1 98.62 163 ALA B N 1
ATOM 3661 C CA . ALA B 1 163 ? 5.348 1.968 -13.656 1 98.62 163 ALA B CA 1
ATOM 3662 C C . ALA B 1 163 ? 4.059 2.779 -13.656 1 98.62 163 ALA B C 1
ATOM 3664 O O . ALA B 1 163 ? 4.047 3.941 -13.242 1 98.62 163 ALA B O 1
ATOM 3665 N N . ARG B 1 164 ? 2.986 2.174 -14.094 1 98.19 164 ARG B N 1
ATOM 3666 C CA . ARG B 1 164 ? 1.693 2.85 -14.125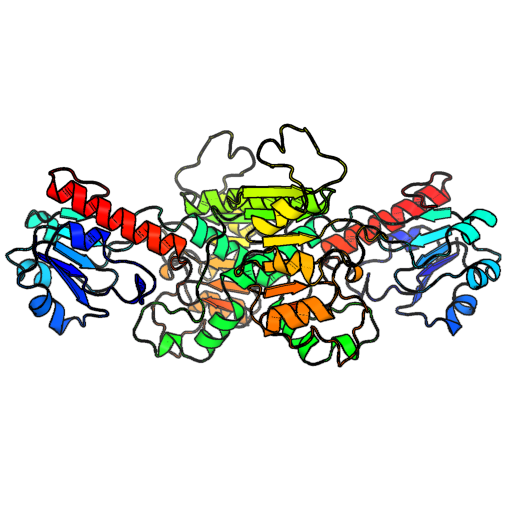 1 98.19 164 ARG B CA 1
ATOM 3667 C C . ARG B 1 164 ? 1.296 3.33 -12.727 1 98.19 164 ARG B C 1
ATOM 3669 O O . ARG B 1 164 ? 0.904 4.484 -12.555 1 98.19 164 ARG B O 1
ATOM 3676 N N . ALA B 1 165 ? 1.41 2.486 -11.766 1 98.5 165 ALA B N 1
ATOM 3677 C CA . ALA B 1 165 ? 1.052 2.836 -10.398 1 98.5 165 ALA B CA 1
ATOM 3678 C C . ALA B 1 165 ? 1.994 3.898 -9.836 1 98.5 165 ALA B C 1
ATOM 3680 O O . ALA B 1 165 ? 1.556 4.832 -9.164 1 98.5 165 ALA B O 1
ATOM 3681 N N . ALA B 1 166 ? 3.293 3.752 -10.125 1 98.81 166 ALA B N 1
ATOM 3682 C CA . ALA B 1 166 ? 4.285 4.711 -9.641 1 98.81 166 ALA B CA 1
ATOM 3683 C C . ALA B 1 166 ? 3.986 6.113 -10.164 1 98.81 166 ALA B C 1
ATOM 3685 O O . ALA B 1 166 ? 4.027 7.086 -9.406 1 98.81 166 ALA B O 1
ATOM 3686 N N . ILE B 1 167 ? 3.67 6.199 -11.414 1 98.31 167 ILE B N 1
ATOM 3687 C CA . ILE B 1 167 ? 3.344 7.48 -12.031 1 98.31 167 ILE B CA 1
ATOM 3688 C C . ILE B 1 167 ? 2.113 8.078 -11.359 1 98.31 167 ILE B C 1
ATOM 3690 O O . ILE B 1 167 ? 2.074 9.281 -11.078 1 98.31 167 ILE B O 1
ATOM 3694 N N . ALA B 1 168 ? 1.146 7.258 -11.07 1 97.81 168 ALA B N 1
ATOM 3695 C CA . ALA B 1 168 ? -0.08 7.727 -10.43 1 97.81 168 ALA B CA 1
ATOM 3696 C C . ALA B 1 168 ? 0.201 8.258 -9.023 1 97.81 168 ALA B C 1
ATOM 3698 O O . ALA B 1 168 ? -0.499 9.148 -8.539 1 97.81 168 ALA B O 1
ATOM 3699 N N . PHE B 1 169 ? 1.246 7.766 -8.359 1 98.44 169 PHE B N 1
ATOM 3700 C CA . PHE B 1 169 ? 1.638 8.25 -7.043 1 98.44 169 PHE B CA 1
ATOM 3701 C C . PHE B 1 169 ? 2.576 9.445 -7.16 1 98.44 169 PHE B C 1
ATOM 3703 O O . PHE B 1 169 ? 3.064 9.961 -6.152 1 98.44 169 PHE B O 1
ATOM 3710 N N . GLY B 1 170 ? 2.891 9.852 -8.367 1 98 170 GLY B N 1
ATOM 3711 C CA . GLY B 1 170 ? 3.705 11.031 -8.602 1 98 170 GLY B CA 1
ATOM 3712 C C . GLY B 1 170 ? 5.195 10.758 -8.523 1 98 170 GLY B C 1
ATOM 3713 O O . GLY B 1 170 ? 5.988 11.664 -8.266 1 98 170 GLY B O 1
ATOM 3714 N N . MET B 1 171 ? 5.613 9.539 -8.711 1 98.62 171 MET B N 1
ATOM 3715 C CA . MET B 1 171 ? 7.027 9.172 -8.656 1 98.62 171 MET B CA 1
ATOM 3716 C C . MET B 1 171 ? 7.688 9.375 -10.016 1 98.62 171 MET B C 1
ATOM 3718 O O . MET B 1 171 ? 7.023 9.312 -11.055 1 98.62 171 MET B O 1
ATOM 3722 N N . ASP B 1 172 ? 8.969 9.641 -9.977 1 98.56 172 ASP B N 1
ATOM 3723 C CA . ASP B 1 172 ? 9.797 9.547 -11.18 1 98.56 172 ASP B CA 1
ATOM 3724 C C . ASP B 1 172 ? 10.18 8.102 -11.477 1 98.56 172 ASP B C 1
ATOM 3726 O O . ASP B 1 172 ? 10.617 7.375 -10.578 1 98.56 172 ASP B O 1
ATOM 3730 N N . VAL B 1 173 ? 10.039 7.672 -12.766 1 98.75 173 VAL B N 1
ATOM 3731 C CA . VAL B 1 173 ? 10.234 6.266 -13.102 1 98.75 173 VAL B CA 1
ATOM 3732 C C . VAL B 1 173 ? 11.484 6.109 -13.969 1 98.75 173 VAL B C 1
ATOM 3734 O O . VAL B 1 173 ? 11.57 6.688 -15.047 1 98.75 173 VAL B O 1
ATOM 3737 N N . LEU B 1 174 ? 12.43 5.375 -13.492 1 98.81 174 LEU B N 1
ATOM 3738 C CA . LEU B 1 174 ? 13.602 4.922 -14.234 1 98.81 174 LEU B CA 1
ATOM 3739 C C . LEU B 1 174 ? 13.469 3.449 -14.609 1 98.81 174 LEU B C 1
ATOM 3741 O O . LEU B 1 174 ? 13.016 2.637 -13.805 1 98.81 174 LEU B O 1
ATOM 3745 N N . VAL B 1 175 ? 13.867 3.094 -15.844 1 98.56 175 VAL B N 1
ATOM 3746 C CA . VAL B 1 175 ? 13.734 1.712 -16.297 1 98.56 175 VAL B CA 1
ATOM 3747 C C . VAL B 1 175 ? 15.047 1.239 -16.906 1 98.56 175 VAL B C 1
ATOM 3749 O O . VAL B 1 175 ? 15.664 1.957 -17.703 1 98.56 175 VAL B O 1
ATOM 3752 N N . HIS B 1 176 ? 15.484 0.138 -16.484 1 98.38 176 HIS B N 1
ATOM 3753 C CA . HIS B 1 176 ? 16.547 -0.606 -17.141 1 98.38 176 HIS B CA 1
ATOM 3754 C C . HIS B 1 176 ? 16.016 -1.876 -17.797 1 98.38 176 HIS B C 1
ATOM 3756 O O . HIS B 1 176 ? 15.523 -2.771 -17.109 1 98.38 176 HIS B O 1
ATOM 3762 N N . THR B 1 177 ? 16.109 -1.992 -19.062 1 95.81 177 THR B N 1
ATOM 3763 C CA . THR B 1 177 ? 15.578 -3.121 -19.828 1 95.81 177 THR B CA 1
ATOM 3764 C C . THR B 1 177 ? 16.375 -3.344 -21.109 1 95.81 177 THR B C 1
ATOM 3766 O O . THR B 1 177 ? 17.047 -2.434 -21.578 1 95.81 177 THR B O 1
ATOM 3769 N N . ARG B 1 178 ? 16.297 -4.52 -21.562 1 89.12 178 ARG B N 1
ATOM 3770 C CA . ARG B 1 178 ? 16.922 -4.84 -22.844 1 89.12 178 ARG B CA 1
ATOM 3771 C C . ARG B 1 178 ? 16.109 -4.285 -24 1 89.12 178 ARG B C 1
ATOM 3773 O O . ARG B 1 178 ? 16.672 -3.975 -25.062 1 89.12 178 ARG B O 1
ATOM 3780 N N . THR B 1 179 ? 14.797 -4.094 -23.844 1 86.75 179 THR B N 1
ATOM 3781 C CA . THR B 1 179 ? 13.898 -3.703 -24.922 1 86.75 179 THR B CA 1
ATOM 3782 C C . THR B 1 179 ? 13.047 -2.506 -24.516 1 86.75 179 THR B C 1
ATOM 3784 O O . THR B 1 179 ? 11.93 -2.672 -24.016 1 86.75 179 THR B O 1
ATOM 3787 N N . PRO B 1 180 ? 13.555 -1.328 -24.75 1 85.69 180 PRO B N 1
ATOM 3788 C CA . PRO B 1 180 ? 12.766 -0.14 -24.406 1 85.69 180 PRO B CA 1
ATOM 3789 C C . PRO B 1 180 ? 11.453 -0.063 -25.188 1 85.69 180 PRO B C 1
ATOM 3791 O O . PRO B 1 180 ? 11.391 -0.461 -26.359 1 85.69 180 PRO B O 1
ATOM 3794 N N . LYS B 1 181 ? 10.414 0.316 -24.453 1 83.06 181 LYS B N 1
ATOM 3795 C CA . LYS B 1 181 ? 9.117 0.533 -25.078 1 83.06 181 LYS B CA 1
ATOM 3796 C C . LYS B 1 181 ? 8.914 2.004 -25.422 1 83.06 181 LYS B C 1
ATOM 3798 O O . LYS B 1 181 ? 9.039 2.875 -24.562 1 83.06 181 LYS B O 1
ATOM 3803 N N . ARG B 1 182 ? 8.508 2.424 -26.719 1 80.62 182 ARG B N 1
ATOM 3804 C CA . ARG B 1 182 ? 8.422 3.809 -27.156 1 80.62 182 ARG B CA 1
ATOM 3805 C C . ARG B 1 182 ? 6.969 4.242 -27.328 1 80.62 182 ARG B C 1
ATOM 3807 O O . ARG B 1 182 ? 6.691 5.309 -27.875 1 80.62 182 ARG B O 1
ATOM 3814 N N . ASP B 1 183 ? 6.086 3.529 -26.703 1 87.06 183 ASP B N 1
ATOM 3815 C CA . ASP B 1 183 ? 4.68 3.916 -26.719 1 87.06 183 ASP B CA 1
ATOM 3816 C C . ASP B 1 183 ? 4.461 5.223 -25.969 1 87.06 183 ASP B C 1
ATOM 3818 O O . ASP B 1 183 ? 5.117 5.477 -24.953 1 87.06 183 ASP B O 1
ATOM 3822 N N . PRO B 1 184 ? 3.518 6.051 -26.422 1 88.75 184 PRO B N 1
ATOM 3823 C CA . PRO B 1 184 ? 3.225 7.316 -25.75 1 88.75 184 PRO B CA 1
ATOM 3824 C C . PRO B 1 184 ? 2.822 7.129 -24.281 1 88.75 184 PRO B C 1
ATOM 3826 O O . PRO B 1 184 ? 3.029 8.023 -23.469 1 88.75 184 PRO B O 1
ATOM 3829 N N . GLU B 1 185 ? 2.33 5.988 -24.016 1 89.06 185 GLU B N 1
ATOM 3830 C CA . GLU B 1 185 ? 1.933 5.68 -22.641 1 89.06 185 GLU B CA 1
ATOM 3831 C C . GLU B 1 185 ? 3.121 5.77 -21.688 1 89.06 185 GLU B C 1
ATOM 3833 O O . GLU B 1 185 ? 2.951 6.062 -20.5 1 89.06 185 GLU B O 1
ATOM 3838 N N . TRP B 1 186 ? 4.293 5.594 -22.25 1 93.62 186 TRP B N 1
ATOM 3839 C CA . TRP B 1 186 ? 5.484 5.516 -21.422 1 93.62 186 TRP B CA 1
ATOM 3840 C C . TRP B 1 186 ? 6.402 6.703 -21.656 1 93.62 186 TRP B C 1
ATOM 3842 O O . TRP B 1 186 ? 7.617 6.613 -21.469 1 93.62 186 TRP B O 1
ATOM 3852 N N . ALA B 1 187 ? 5.809 7.812 -22.078 1 91.94 187 ALA B N 1
ATOM 3853 C CA . ALA B 1 187 ? 6.578 9.023 -22.359 1 91.94 187 ALA B CA 1
ATOM 3854 C C . ALA B 1 187 ? 7.211 9.586 -21.094 1 91.94 187 ALA B C 1
ATOM 3856 O O . ALA B 1 187 ? 8.258 10.234 -21.141 1 91.94 187 ALA B O 1
ATOM 3857 N N . ALA B 1 188 ? 6.648 9.289 -19.953 1 93.12 188 ALA B N 1
ATOM 3858 C CA . ALA B 1 188 ? 7.117 9.844 -18.688 1 93.12 188 ALA B CA 1
ATOM 3859 C C . ALA B 1 188 ? 8.242 9 -18.109 1 93.12 188 ALA B C 1
ATOM 3861 O O . ALA B 1 188 ? 8.891 9.398 -17.125 1 93.12 188 ALA B O 1
ATOM 3862 N N . VAL B 1 189 ? 8.539 7.836 -18.703 1 96.56 189 VAL B N 1
ATOM 3863 C CA . VAL B 1 189 ? 9.531 6.895 -18.203 1 96.56 189 VAL B CA 1
ATOM 3864 C C . VAL B 1 189 ? 10.898 7.211 -18.797 1 96.56 189 VAL B C 1
ATOM 3866 O O . VAL B 1 189 ? 11.008 7.523 -19.984 1 96.56 189 VAL B O 1
ATOM 3869 N N . ARG B 1 190 ? 11.938 7.234 -18 1 97.31 190 ARG B N 1
ATOM 3870 C CA . ARG B 1 190 ? 13.312 7.414 -18.469 1 97.31 190 ARG B CA 1
ATOM 3871 C C . ARG B 1 190 ? 14.047 6.078 -18.516 1 97.31 190 ARG B C 1
ATOM 3873 O O . ARG B 1 190 ? 14.164 5.387 -17.5 1 97.31 190 ARG B O 1
ATOM 3880 N N . TYR B 1 191 ? 14.477 5.691 -19.688 1 97.81 191 TYR B N 1
ATOM 3881 C CA . TYR B 1 191 ? 15.289 4.488 -19.844 1 97.81 191 TYR B CA 1
ATOM 3882 C C . TYR B 1 191 ? 16.75 4.785 -19.578 1 97.81 191 TYR B C 1
ATOM 3884 O O . TYR B 1 191 ? 17.328 5.695 -20.188 1 97.81 191 TYR B O 1
ATOM 3892 N N . VAL B 1 192 ? 17.328 4.023 -18.672 1 98.25 192 VAL B N 1
ATOM 3893 C CA . VAL B 1 192 ? 18.703 4.309 -18.25 1 98.25 192 VAL B CA 1
ATOM 3894 C C . VAL B 1 192 ? 19.484 3.006 -18.109 1 98.25 192 VAL B C 1
ATOM 3896 O O . VAL B 1 192 ? 18.891 1.92 -18.125 1 98.25 192 VAL B O 1
ATOM 3899 N N . GLU B 1 193 ? 20.812 3.119 -17.938 1 98.06 193 GLU B N 1
ATOM 3900 C CA . GLU B 1 193 ? 21.656 1.967 -17.656 1 98.06 193 GLU B CA 1
ATOM 3901 C C . GLU B 1 193 ? 21.547 1.564 -16.188 1 98.06 193 GLU B C 1
ATOM 3903 O O . GLU B 1 193 ? 21.125 2.365 -15.344 1 98.06 193 GLU B O 1
ATOM 3908 N N . LEU B 1 194 ? 21.969 0.403 -15.914 1 98.38 194 LEU B N 1
ATOM 3909 C CA . LEU B 1 194 ? 21.766 -0.191 -14.594 1 98.38 194 LEU B CA 1
ATOM 3910 C C . LEU B 1 194 ? 22.422 0.654 -13.508 1 98.38 194 LEU B C 1
ATOM 3912 O O . LEU B 1 194 ? 21.797 0.976 -12.5 1 98.38 194 LEU B O 1
ATOM 3916 N N . ASP B 1 195 ? 23.672 1.032 -13.68 1 98.69 195 ASP B N 1
ATOM 3917 C CA . ASP B 1 195 ? 24.391 1.776 -12.656 1 98.69 195 ASP B CA 1
ATOM 3918 C C . ASP B 1 195 ? 23.719 3.111 -12.359 1 98.69 195 ASP B C 1
ATOM 3920 O O . ASP B 1 195 ? 23.625 3.521 -11.203 1 98.69 195 ASP B O 1
ATOM 3924 N N . GLU B 1 196 ? 23.312 3.756 -13.383 1 98.69 196 GLU B N 1
ATOM 3925 C CA . GLU B 1 196 ? 22.609 5.023 -13.219 1 98.69 196 GLU B CA 1
ATOM 3926 C C . GLU B 1 196 ? 21.297 4.828 -12.453 1 98.69 196 GLU B C 1
ATOM 3928 O O . GLU B 1 196 ? 20.984 5.613 -11.555 1 98.69 196 GLU B O 1
ATOM 3933 N N . LEU B 1 197 ? 20.594 3.803 -12.805 1 98.88 197 LEU B N 1
ATOM 3934 C CA . LEU B 1 197 ? 19.359 3.486 -12.102 1 98.88 197 LEU B CA 1
ATOM 3935 C C . LEU B 1 197 ? 19.609 3.299 -10.609 1 98.88 197 LEU B C 1
ATOM 3937 O O . LEU B 1 197 ? 18.906 3.881 -9.781 1 98.88 197 LEU B O 1
ATOM 3941 N N . LEU B 1 198 ? 20.609 2.541 -10.281 1 98.88 198 LEU B N 1
ATOM 3942 C CA . LEU B 1 198 ? 20.922 2.213 -8.891 1 98.88 198 LEU B CA 1
ATOM 3943 C C . LEU B 1 198 ? 21.359 3.455 -8.125 1 98.88 198 LEU B C 1
ATOM 3945 O O . LEU B 1 198 ? 21 3.629 -6.957 1 98.88 198 LEU B O 1
ATOM 3949 N N . ARG B 1 199 ? 22.031 4.406 -8.734 1 98.69 199 ARG B N 1
ATOM 3950 C CA . ARG B 1 199 ? 22.531 5.613 -8.094 1 98.69 199 ARG B CA 1
ATOM 3951 C C . ARG B 1 199 ? 21.406 6.609 -7.836 1 98.69 199 ARG B C 1
ATOM 3953 O O . ARG B 1 199 ? 21.438 7.367 -6.867 1 98.69 199 ARG B O 1
ATOM 3960 N N . GLU B 1 200 ? 20.406 6.52 -8.641 1 98.62 200 GLU B N 1
ATOM 3961 C CA . GLU B 1 200 ? 19.422 7.605 -8.625 1 98.62 200 GLU B CA 1
ATOM 3962 C C . GLU B 1 200 ? 18.141 7.18 -7.922 1 98.62 200 GLU B C 1
ATOM 3964 O O . GLU B 1 200 ? 17.422 8.016 -7.375 1 98.62 200 GLU B O 1
ATOM 3969 N N . ALA B 1 201 ? 17.844 5.945 -7.918 1 98.88 201 ALA B N 1
ATOM 3970 C CA . ALA B 1 201 ? 16.531 5.477 -7.48 1 98.88 201 ALA B CA 1
ATOM 3971 C C . ALA B 1 201 ? 16.438 5.477 -5.957 1 98.88 201 ALA B C 1
ATOM 3973 O O . ALA B 1 201 ? 17.375 5.082 -5.266 1 98.88 201 ALA B O 1
ATOM 3974 N N . ASP B 1 202 ? 15.32 5.996 -5.402 1 98.88 202 ASP B N 1
ATOM 3975 C CA . ASP B 1 202 ? 14.984 5.84 -3.992 1 98.88 202 ASP B CA 1
ATOM 3976 C C . ASP B 1 202 ? 14.477 4.43 -3.699 1 98.88 202 ASP B C 1
ATOM 3978 O O . ASP B 1 202 ? 14.695 3.898 -2.609 1 98.88 202 ASP B O 1
ATOM 3982 N N . TYR B 1 203 ? 13.773 3.857 -4.637 1 98.94 203 TYR B N 1
ATOM 3983 C CA . TYR B 1 203 ? 13.273 2.488 -4.613 1 98.94 203 TYR B CA 1
ATOM 3984 C C . TYR B 1 203 ? 13.758 1.708 -5.828 1 98.94 203 TYR B C 1
ATOM 3986 O O . TYR B 1 203 ? 13.789 2.236 -6.941 1 98.94 203 TYR B O 1
ATOM 3994 N N . VAL B 1 204 ? 14.195 0.462 -5.652 1 98.94 204 VAL B N 1
ATOM 3995 C CA . VAL B 1 204 ? 14.617 -0.419 -6.734 1 98.94 204 VAL B CA 1
ATOM 3996 C C . VAL B 1 204 ? 13.789 -1.703 -6.707 1 98.94 204 VAL B C 1
ATOM 3998 O O . VAL B 1 204 ? 13.672 -2.346 -5.66 1 98.94 204 VAL B O 1
ATOM 4001 N N . THR B 1 205 ? 13.18 -2.074 -7.816 1 98.94 205 THR B N 1
ATOM 4002 C CA . THR B 1 205 ? 12.367 -3.283 -7.871 1 98.94 205 THR B CA 1
ATOM 4003 C C . THR B 1 205 ? 12.758 -4.148 -9.062 1 98.94 205 THR B C 1
ATOM 4005 O O . THR B 1 205 ? 13.055 -3.627 -10.141 1 98.94 205 THR B O 1
ATOM 4008 N N . LEU B 1 206 ? 12.828 -5.438 -8.859 1 98.88 206 LEU B N 1
ATOM 4009 C CA . LEU B 1 206 ? 13.336 -6.387 -9.852 1 98.88 206 LEU B CA 1
ATOM 4010 C C . LEU B 1 206 ? 12.188 -7.125 -10.531 1 98.88 206 LEU B C 1
ATOM 4012 O O . LEU B 1 206 ? 11.328 -7.707 -9.867 1 98.88 206 LEU B O 1
ATOM 4016 N N . HIS B 1 207 ? 12.188 -7.16 -11.891 1 98.25 207 HIS B N 1
ATOM 4017 C CA . HIS B 1 207 ? 11.141 -7.805 -12.672 1 98.25 207 HIS B CA 1
ATOM 4018 C C . HIS B 1 207 ? 11.711 -8.438 -13.938 1 98.25 207 HIS B C 1
ATOM 4020 O O . HIS B 1 207 ? 10.984 -8.617 -14.922 1 98.25 207 HIS B O 1
ATOM 4026 N N . CYS B 1 208 ? 12.945 -8.734 -13.961 1 96.81 208 CYS B N 1
ATOM 4027 C CA . CYS B 1 208 ? 13.578 -9.367 -15.109 1 96.81 208 CYS B CA 1
ATOM 4028 C C . CYS B 1 208 ? 13.711 -10.875 -14.898 1 96.81 208 CYS B C 1
ATOM 4030 O O . CYS B 1 208 ? 13.625 -11.352 -13.766 1 96.81 208 CYS B O 1
ATOM 4032 N N . PRO B 1 209 ? 13.891 -11.672 -15.984 1 93.94 209 PRO B N 1
ATOM 4033 C CA . PRO B 1 209 ? 14.117 -13.109 -15.828 1 93.94 209 PRO B CA 1
ATOM 4034 C C . PRO B 1 209 ? 15.469 -13.43 -15.18 1 93.94 209 PRO B C 1
ATOM 4036 O O . PRO B 1 209 ? 16.391 -12.609 -15.234 1 93.94 209 PRO B O 1
ATOM 4039 N N . LEU B 1 210 ? 15.5 -14.547 -14.516 1 94.94 210 LEU B N 1
ATOM 4040 C CA . LEU B 1 210 ? 16.766 -15.023 -13.977 1 94.94 210 LEU B CA 1
ATOM 4041 C C . LEU B 1 210 ? 17.578 -15.742 -15.055 1 94.94 210 LEU B C 1
ATOM 4043 O O . LEU B 1 210 ? 17.156 -16.781 -15.555 1 94.94 210 LEU B O 1
ATOM 4047 N N . THR B 1 211 ? 18.625 -15.203 -15.477 1 94.56 211 THR B N 1
ATOM 4048 C CA . THR B 1 211 ? 19.594 -15.719 -16.438 1 94.56 211 THR B CA 1
ATOM 4049 C C . THR B 1 211 ? 21.016 -15.641 -15.883 1 94.56 211 THR B C 1
ATOM 4051 O O . THR B 1 211 ? 21.234 -15.078 -14.805 1 94.56 211 THR B O 1
ATOM 4054 N N . PRO B 1 212 ? 21.891 -16.266 -16.562 1 95.19 212 PRO B N 1
ATOM 4055 C CA . PRO B 1 212 ? 23.281 -16.109 -16.094 1 95.19 212 PRO B CA 1
ATOM 4056 C C . PRO B 1 212 ? 23.688 -14.641 -15.977 1 95.19 212 PRO B C 1
ATOM 4058 O O . PRO B 1 212 ? 24.484 -14.289 -15.102 1 95.19 212 PRO B O 1
ATOM 4061 N N . GLN B 1 213 ? 23.125 -13.789 -16.797 1 95.12 213 GLN B N 1
ATOM 4062 C CA . GLN B 1 213 ? 23.453 -12.367 -16.812 1 95.12 213 GLN B CA 1
ATOM 4063 C C . GLN B 1 213 ? 22.781 -11.625 -15.672 1 95.12 213 GLN B C 1
ATOM 4065 O O . GLN B 1 213 ? 23.219 -10.547 -15.266 1 95.12 213 GLN B O 1
ATOM 4070 N N . THR B 1 214 ? 21.719 -12.172 -15.172 1 97.06 214 THR B N 1
ATOM 4071 C CA . THR B 1 214 ? 20.969 -11.445 -14.148 1 97.06 214 THR B CA 1
ATOM 4072 C C . THR B 1 214 ? 21.109 -12.133 -12.789 1 97.06 214 THR B C 1
ATOM 4074 O O . THR B 1 214 ? 20.578 -11.648 -11.789 1 97.06 214 THR B O 1
ATOM 4077 N N . SER B 1 215 ? 21.781 -13.289 -12.805 1 98.06 215 SER B N 1
ATOM 4078 C CA . SER B 1 215 ? 22.078 -13.961 -11.539 1 98.06 215 SER B CA 1
ATOM 4079 C C . SER B 1 215 ? 23 -13.125 -10.664 1 98.06 215 SER B C 1
ATOM 4081 O O . SER B 1 215 ? 24.031 -12.633 -11.141 1 98.06 215 SER B O 1
ATOM 4083 N N . GLY B 1 216 ? 22.609 -12.922 -9.469 1 98.5 216 GLY B N 1
ATOM 4084 C CA . GLY B 1 216 ? 23.406 -12.133 -8.555 1 98.5 216 GLY B CA 1
ATOM 4085 C C . GLY B 1 216 ? 23.531 -10.68 -8.961 1 98.5 216 GLY B C 1
ATOM 4086 O O . GLY B 1 216 ? 24.547 -10.031 -8.68 1 98.5 216 GLY B O 1
ATOM 4087 N N . LEU B 1 217 ? 22.547 -10.234 -9.656 1 98.25 217 LEU B N 1
ATOM 4088 C CA . LEU B 1 217 ? 22.516 -8.852 -10.125 1 98.25 217 LEU B CA 1
ATOM 4089 C C . LEU B 1 217 ? 22.703 -7.879 -8.961 1 98.25 217 LEU B C 1
ATOM 4091 O O . LEU B 1 217 ? 23.406 -6.871 -9.102 1 98.25 217 LEU B O 1
ATOM 4095 N N . ILE B 1 218 ? 22.062 -8.125 -7.844 1 98.88 218 ILE B N 1
ATOM 4096 C CA . ILE B 1 218 ? 22.219 -7.355 -6.613 1 98.88 218 ILE B CA 1
ATOM 4097 C C . ILE B 1 218 ? 23.297 -7.988 -5.742 1 98.88 218 ILE B C 1
ATOM 4099 O O . ILE B 1 218 ? 23.109 -9.078 -5.195 1 98.88 218 ILE B O 1
ATOM 4103 N N . ASN B 1 219 ? 24.406 -7.445 -5.73 1 98.81 219 ASN B N 1
ATOM 4104 C CA . ASN B 1 219 ? 25.578 -7.914 -4.988 1 98.81 219 ASN B CA 1
ATOM 4105 C C . ASN B 1 219 ? 26.266 -6.77 -4.254 1 98.81 219 ASN B C 1
ATOM 4107 O O . ASN B 1 219 ? 25.766 -5.641 -4.246 1 98.81 219 ASN B O 1
ATOM 4111 N N . LYS B 1 220 ? 27.359 -7.059 -3.654 1 98.62 220 LYS B N 1
ATOM 4112 C CA . LYS B 1 220 ? 28.094 -6.07 -2.861 1 98.62 220 LYS B CA 1
ATOM 4113 C C . LYS B 1 220 ? 28.359 -4.805 -3.672 1 98.62 220 LYS B C 1
ATOM 4115 O O . LYS B 1 220 ? 28.109 -3.693 -3.199 1 98.62 220 LYS B O 1
ATOM 4120 N N . ARG B 1 221 ? 28.781 -4.945 -4.859 1 98.69 221 ARG B N 1
ATOM 4121 C CA . ARG B 1 221 ? 29.109 -3.801 -5.707 1 98.69 221 ARG B CA 1
ATOM 4122 C C . ARG B 1 221 ? 27.859 -2.98 -6.027 1 98.69 221 ARG B C 1
ATOM 4124 O O . ARG B 1 221 ? 27.844 -1.763 -5.828 1 98.69 221 ARG B O 1
ATOM 4131 N N . THR B 1 222 ? 26.844 -3.652 -6.504 1 98.88 222 THR B N 1
ATOM 4132 C CA . THR B 1 222 ? 25.656 -2.939 -6.953 1 98.88 222 THR B CA 1
ATOM 4133 C C . THR B 1 222 ? 24.922 -2.322 -5.773 1 98.88 222 THR B C 1
ATOM 4135 O O . THR B 1 222 ? 24.344 -1.241 -5.895 1 98.88 222 THR B O 1
ATOM 4138 N N . ILE B 1 223 ? 24.922 -2.939 -4.617 1 98.81 223 ILE B N 1
ATOM 4139 C CA . ILE B 1 223 ? 24.359 -2.348 -3.406 1 98.81 223 ILE B CA 1
ATOM 4140 C C . ILE B 1 223 ? 25.141 -1.088 -3.039 1 98.81 223 ILE B C 1
ATOM 4142 O O . ILE B 1 223 ? 24.547 -0.09 -2.611 1 98.81 223 ILE B O 1
ATOM 4146 N N . GLY B 1 224 ? 26.438 -1.18 -3.25 1 98.56 224 GLY B N 1
ATOM 4147 C CA . GLY B 1 224 ? 27.281 -0.033 -2.975 1 98.56 224 GLY B CA 1
ATOM 4148 C C . GLY B 1 224 ? 26.938 1.179 -3.822 1 98.56 224 GLY B C 1
ATOM 4149 O O . GLY B 1 224 ? 27.25 2.311 -3.445 1 98.56 224 GLY B O 1
ATOM 4150 N N . LEU B 1 225 ? 26.312 0.991 -4.965 1 98.75 225 LEU B N 1
ATOM 4151 C CA . LEU B 1 225 ? 25.938 2.078 -5.859 1 98.75 225 LEU B CA 1
ATOM 4152 C C . LEU B 1 225 ? 24.625 2.727 -5.414 1 98.75 225 LEU B C 1
ATOM 4154 O O . LEU B 1 225 ? 24.344 3.865 -5.785 1 98.75 225 LEU B O 1
ATOM 4158 N N . MET B 1 226 ? 23.828 2.047 -4.652 1 98.69 226 MET B N 1
ATOM 4159 C CA . MET B 1 226 ? 22.5 2.539 -4.258 1 98.69 226 MET B CA 1
ATOM 4160 C C . MET B 1 226 ? 22.625 3.678 -3.252 1 98.69 226 MET B C 1
ATOM 4162 O O . MET B 1 226 ? 23.594 3.74 -2.498 1 98.69 226 MET B O 1
ATOM 4166 N N . LYS B 1 227 ? 21.578 4.539 -3.199 1 97.62 227 LYS B N 1
ATOM 4167 C CA . LYS B 1 227 ? 21.5 5.57 -2.168 1 97.62 227 LYS B CA 1
ATOM 4168 C C . LYS B 1 227 ? 21.438 4.949 -0.774 1 97.62 227 LYS B C 1
ATOM 4170 O O . LYS B 1 227 ? 20.891 3.861 -0.596 1 97.62 227 LYS B O 1
ATOM 4175 N N . ARG B 1 228 ? 21.984 5.598 0.195 1 95.31 228 ARG B N 1
ATOM 4176 C CA . ARG B 1 228 ? 21.906 5.125 1.573 1 95.31 228 ARG B CA 1
ATOM 4177 C C . ARG B 1 228 ? 20.453 4.945 2.008 1 95.31 228 ARG B C 1
ATOM 4179 O O . ARG B 1 228 ? 20.141 4.047 2.789 1 95.31 228 ARG B O 1
ATOM 4186 N N . GLY B 1 229 ? 19.547 5.672 1.544 1 95.44 229 GLY B N 1
ATOM 4187 C CA . GLY B 1 229 ? 18.141 5.609 1.908 1 95.44 229 GLY B CA 1
ATOM 4188 C C . GLY B 1 229 ? 17.312 4.754 0.963 1 95.44 229 GLY B C 1
ATOM 4189 O O . GLY B 1 229 ? 16.094 4.684 1.089 1 95.44 229 GLY B O 1
ATOM 4190 N N . ALA B 1 230 ? 18 3.99 0.107 1 98.38 230 ALA B N 1
ATOM 4191 C CA . ALA B 1 230 ? 17.281 3.23 -0.913 1 98.38 230 ALA B CA 1
ATOM 4192 C C . ALA B 1 230 ? 16.609 1.999 -0.309 1 98.38 230 ALA B C 1
ATOM 4194 O O . ALA B 1 230 ? 17.078 1.456 0.693 1 98.38 230 ALA B O 1
ATOM 4195 N N . TYR B 1 231 ? 15.539 1.607 -0.856 1 98.88 231 TYR B N 1
ATOM 4196 C CA . TYR B 1 231 ? 14.766 0.428 -0.483 1 98.88 231 TYR B CA 1
ATOM 4197 C C . TYR B 1 231 ? 14.672 -0.551 -1.647 1 98.88 231 TYR B C 1
ATOM 4199 O O . TYR B 1 231 ? 14.305 -0.167 -2.76 1 98.88 231 TYR B O 1
ATOM 4207 N N . LEU B 1 232 ? 15.039 -1.83 -1.441 1 98.94 232 LEU B N 1
ATOM 4208 C CA . LEU B 1 232 ? 15.086 -2.85 -2.484 1 98.94 232 LEU B CA 1
ATOM 4209 C C . LEU B 1 232 ? 13.875 -3.773 -2.396 1 98.94 232 LEU B C 1
ATOM 4211 O O . LEU B 1 232 ? 13.516 -4.234 -1.309 1 98.94 232 LEU B O 1
ATOM 4215 N N . ILE B 1 233 ? 13.242 -4.031 -3.559 1 98.94 233 ILE B N 1
ATOM 4216 C CA . ILE B 1 233 ? 12.109 -4.957 -3.611 1 98.94 233 ILE B CA 1
ATOM 4217 C C . ILE B 1 233 ? 12.398 -6.066 -4.617 1 98.94 233 ILE B C 1
ATOM 4219 O O . ILE B 1 233 ? 12.812 -5.797 -5.75 1 98.94 233 ILE B O 1
ATOM 4223 N N . ASN B 1 234 ? 12.203 -7.285 -4.203 1 98.88 234 ASN B N 1
ATOM 4224 C CA . ASN B 1 234 ? 12.344 -8.414 -5.113 1 98.88 234 ASN B CA 1
ATOM 4225 C C . ASN B 1 234 ? 11.117 -9.32 -5.07 1 98.88 234 ASN B C 1
ATOM 4227 O O . ASN B 1 234 ? 10.898 -10.031 -4.09 1 98.88 234 ASN B O 1
ATOM 4231 N N . THR B 1 235 ? 10.336 -9.266 -6.098 1 98.69 235 THR B N 1
ATOM 4232 C CA . THR B 1 235 ? 9.188 -10.148 -6.277 1 98.69 235 THR B CA 1
ATOM 4233 C C . THR B 1 235 ? 9.383 -11.039 -7.504 1 98.69 235 THR B C 1
ATOM 4235 O O . THR B 1 235 ? 8.406 -11.57 -8.047 1 98.69 235 THR B O 1
ATOM 4238 N N . ALA B 1 236 ? 10.547 -11.102 -7.996 1 97.62 236 ALA B N 1
ATOM 4239 C CA . ALA B 1 236 ? 10.859 -11.883 -9.188 1 97.62 236 ALA B CA 1
ATOM 4240 C C . ALA B 1 236 ? 11.453 -13.234 -8.805 1 97.62 236 ALA B C 1
ATOM 4242 O O . ALA B 1 236 ? 10.727 -14.156 -8.422 1 97.62 236 ALA B O 1
ATOM 4243 N N . ARG B 1 237 ? 12.852 -13.273 -8.781 1 97.38 237 ARG B N 1
ATOM 4244 C CA . ARG B 1 237 ? 13.547 -14.508 -8.422 1 97.38 237 ARG B CA 1
ATOM 4245 C C . ARG B 1 237 ? 14.594 -14.25 -7.344 1 97.38 237 ARG B C 1
ATOM 4247 O O . ARG B 1 237 ? 15.305 -13.242 -7.391 1 97.38 237 ARG B O 1
ATOM 4254 N N . GLY B 1 238 ? 14.664 -15.211 -6.383 1 98 238 GLY B N 1
ATOM 4255 C CA . GLY B 1 238 ? 15.641 -15.055 -5.312 1 98 238 GLY B CA 1
ATOM 4256 C C . GLY B 1 238 ? 17.062 -14.984 -5.809 1 98 238 GLY B C 1
ATOM 4257 O O . GLY B 1 238 ? 17.906 -14.305 -5.215 1 98 238 GLY B O 1
ATOM 4258 N N . GLY B 1 239 ? 17.297 -15.609 -6.953 1 97.94 239 GLY B N 1
ATOM 4259 C CA . GLY B 1 239 ? 18.641 -15.727 -7.504 1 97.94 239 GLY B CA 1
ATOM 4260 C C . GLY B 1 239 ? 19.203 -14.414 -8.016 1 97.94 239 GLY B C 1
ATOM 4261 O O . GLY B 1 239 ? 20.391 -14.305 -8.281 1 97.94 239 GLY B O 1
ATOM 4262 N N . HIS B 1 240 ? 18.391 -13.398 -8.094 1 98.69 240 HIS B N 1
ATOM 4263 C CA . HIS B 1 240 ? 18.859 -12.086 -8.531 1 98.69 240 HIS B CA 1
ATOM 4264 C C . HIS B 1 240 ? 19.734 -11.438 -7.465 1 98.69 240 HIS B C 1
ATOM 4266 O O . HIS B 1 240 ? 20.5 -10.516 -7.766 1 98.69 240 HIS B O 1
ATOM 4272 N N . VAL B 1 241 ? 19.641 -11.883 -6.207 1 98.81 241 VAL B N 1
ATOM 4273 C CA . VAL B 1 241 ? 20.25 -11.219 -5.07 1 98.81 241 VAL B CA 1
ATOM 4274 C C . VAL B 1 241 ? 21.297 -12.141 -4.43 1 98.81 241 VAL B C 1
ATOM 4276 O O . VAL B 1 241 ? 21 -13.305 -4.148 1 98.81 241 VAL B O 1
ATOM 4279 N N . VAL B 1 242 ? 22.469 -11.68 -4.34 1 98.81 242 VAL B N 1
ATOM 4280 C CA . VAL B 1 242 ? 23.406 -12.336 -3.447 1 98.81 242 VAL B CA 1
ATOM 4281 C C . VAL B 1 242 ? 23.031 -12.07 -1.994 1 98.81 242 VAL B C 1
ATOM 4283 O O . VAL B 1 242 ? 23.344 -11.016 -1.442 1 98.81 242 VAL B O 1
ATOM 4286 N N . GLU B 1 243 ? 22.438 -13.039 -1.393 1 98.69 243 GLU B N 1
ATOM 4287 C CA . GLU B 1 243 ? 21.688 -12.852 -0.151 1 98.69 243 GLU B CA 1
ATOM 4288 C C . GLU B 1 243 ? 22.625 -12.492 1.004 1 98.69 243 GLU B C 1
ATOM 4290 O O . GLU B 1 243 ? 22.266 -11.703 1.879 1 98.69 243 GLU B O 1
ATOM 4295 N N . ALA B 1 244 ? 23.781 -13.102 1.009 1 98.31 244 ALA B N 1
ATOM 4296 C CA . ALA B 1 244 ? 24.766 -12.75 2.043 1 98.31 244 ALA B CA 1
ATOM 4297 C C . ALA B 1 244 ? 25.156 -11.281 1.957 1 98.31 244 ALA B C 1
ATOM 4299 O O . ALA B 1 244 ? 25.281 -10.609 2.98 1 98.31 244 ALA B O 1
ATOM 4300 N N . ASP B 1 245 ? 25.312 -10.797 0.779 1 98.75 245 ASP B N 1
ATOM 4301 C CA . ASP B 1 245 ? 25.672 -9.398 0.573 1 98.75 245 ASP B CA 1
ATOM 4302 C C . ASP B 1 245 ? 24.547 -8.469 1.02 1 98.75 245 ASP B C 1
ATOM 4304 O O . ASP B 1 245 ? 24.797 -7.445 1.656 1 98.75 245 ASP B O 1
ATOM 4308 N N . LEU B 1 246 ? 23.375 -8.812 0.694 1 98.88 246 LEU B N 1
ATOM 4309 C CA . LEU B 1 246 ? 22.234 -7.996 1.092 1 98.88 246 LEU B CA 1
ATOM 4310 C C . LEU B 1 246 ? 22.078 -7.973 2.609 1 98.88 246 LEU B C 1
ATOM 4312 O O . LEU B 1 246 ? 21.859 -6.914 3.201 1 98.88 246 LEU B O 1
ATOM 4316 N N . ALA B 1 247 ? 22.203 -9.156 3.213 1 98.69 247 ALA B N 1
ATOM 4317 C CA . ALA B 1 247 ? 22.109 -9.234 4.668 1 98.69 247 ALA B CA 1
ATOM 4318 C C . ALA B 1 247 ? 23.156 -8.336 5.328 1 98.69 247 ALA B C 1
ATOM 4320 O O . ALA B 1 247 ? 22.844 -7.605 6.273 1 98.69 247 ALA B O 1
ATOM 4321 N N . HIS B 1 248 ? 24.328 -8.43 4.82 1 98.38 248 HIS B N 1
ATOM 4322 C CA . HIS B 1 248 ? 25.406 -7.602 5.344 1 98.38 248 HIS B CA 1
ATOM 4323 C C . HIS B 1 248 ? 25.094 -6.117 5.188 1 98.38 248 HIS B C 1
ATOM 4325 O O . HIS B 1 248 ? 25.234 -5.34 6.133 1 98.38 248 HIS B O 1
ATOM 4331 N N . ALA B 1 249 ? 24.656 -5.719 4.047 1 98.62 249 ALA B N 1
ATOM 4332 C CA . ALA B 1 249 ? 24.328 -4.324 3.754 1 98.62 249 ALA B CA 1
ATOM 4333 C C . ALA B 1 249 ? 23.234 -3.809 4.691 1 98.62 249 ALA B C 1
ATOM 4335 O O . ALA B 1 249 ? 23.297 -2.668 5.156 1 98.62 249 ALA B O 1
ATOM 4336 N N . LEU B 1 250 ? 22.266 -4.613 4.988 1 98.5 250 LEU B N 1
ATOM 4337 C CA . LEU B 1 250 ? 21.188 -4.234 5.879 1 98.5 250 LEU B CA 1
ATOM 4338 C C . LEU B 1 250 ? 21.672 -4.082 7.316 1 98.5 250 LEU B C 1
ATOM 4340 O O . LEU B 1 250 ? 21.297 -3.131 8.008 1 98.5 250 LEU B O 1
ATOM 4344 N N . ARG B 1 251 ? 22.516 -4.957 7.727 1 97.81 251 ARG B N 1
ATOM 4345 C CA . ARG B 1 251 ? 23.062 -4.898 9.078 1 97.81 251 ARG B CA 1
ATOM 4346 C C . ARG B 1 251 ? 23.906 -3.646 9.266 1 97.81 251 ARG B C 1
ATOM 4348 O O . ARG B 1 251 ? 23.906 -3.045 10.344 1 97.81 251 ARG B O 1
ATOM 4355 N N . GLU B 1 252 ? 24.547 -3.258 8.219 1 97.19 252 GLU B N 1
ATOM 4356 C CA . GLU B 1 252 ? 25.422 -2.094 8.289 1 97.19 252 GLU B CA 1
ATOM 4357 C C . GLU B 1 252 ? 24.656 -0.803 8.039 1 97.19 252 GLU B C 1
ATOM 4359 O O . GLU B 1 252 ? 25.203 0.293 8.164 1 97.19 252 GLU B O 1
ATOM 4364 N N . GLY B 1 253 ? 23.531 -0.947 7.633 1 97.06 253 GLY B N 1
ATOM 4365 C CA . GLY B 1 253 ? 22.719 0.225 7.32 1 97.06 253 GLY B CA 1
ATOM 4366 C C . GLY B 1 253 ? 23.125 0.894 6.02 1 97.06 253 GLY B C 1
ATOM 4367 O O . GLY B 1 253 ? 23.031 2.117 5.891 1 97.06 253 GLY B O 1
ATOM 4368 N N . ARG B 1 254 ? 23.594 0.125 5.086 1 96.88 254 ARG B N 1
ATOM 4369 C CA . ARG B 1 254 ? 24.016 0.664 3.797 1 96.88 254 ARG B CA 1
ATOM 4370 C C . ARG B 1 254 ? 22.812 1.118 2.979 1 96.88 254 ARG B C 1
ATOM 4372 O O . ARG B 1 254 ? 22.906 2.092 2.229 1 96.88 254 ARG B O 1
ATOM 4379 N N . ILE B 1 255 ? 21.719 0.402 3.039 1 98 255 ILE B N 1
ATOM 4380 C CA . ILE B 1 255 ? 20.438 0.795 2.445 1 98 255 ILE B CA 1
ATOM 4381 C C . ILE B 1 255 ? 19.344 0.772 3.51 1 98 255 ILE B C 1
ATOM 4383 O O . ILE B 1 255 ? 19.547 0.249 4.609 1 98 255 ILE B O 1
ATOM 4387 N N . ALA B 1 256 ? 18.25 1.392 3.217 1 97.75 256 ALA B N 1
ATOM 4388 C CA . ALA B 1 256 ? 17.203 1.611 4.211 1 97.75 256 ALA B CA 1
ATOM 4389 C C . ALA B 1 256 ? 16.484 0.306 4.559 1 97.75 256 ALA B C 1
ATOM 4391 O O . ALA B 1 256 ? 15.984 0.145 5.668 1 97.75 256 ALA B O 1
ATOM 4392 N N . GLY B 1 257 ? 16.406 -0.583 3.611 1 98.38 257 GLY B N 1
ATOM 4393 C CA . GLY B 1 257 ? 15.703 -1.831 3.85 1 98.38 257 GLY B CA 1
ATOM 4394 C C . GLY B 1 257 ? 15.43 -2.613 2.578 1 98.38 257 GLY B C 1
ATOM 4395 O O . GLY B 1 257 ? 15.906 -2.248 1.503 1 98.38 257 GLY B O 1
ATOM 4396 N N . ALA B 1 258 ? 14.672 -3.701 2.752 1 98.88 258 ALA B N 1
ATOM 4397 C CA . ALA B 1 258 ? 14.297 -4.539 1.615 1 98.88 258 ALA B CA 1
ATOM 4398 C C . ALA B 1 258 ? 12.961 -5.227 1.853 1 98.88 258 ALA B C 1
ATOM 4400 O O . ALA B 1 258 ? 12.602 -5.531 2.992 1 98.88 258 ALA B O 1
ATOM 4401 N N . GLY B 1 259 ? 12.18 -5.34 0.822 1 98.88 259 GLY B N 1
ATOM 4402 C CA . GLY B 1 259 ? 10.992 -6.172 0.745 1 98.88 259 GLY B CA 1
ATOM 4403 C C . GLY B 1 259 ? 11.125 -7.316 -0.241 1 98.88 259 GLY B C 1
ATOM 4404 O O . GLY B 1 259 ? 11.281 -7.094 -1.444 1 98.88 259 GLY B O 1
ATOM 4405 N N . LEU B 1 260 ? 11.055 -8.539 0.269 1 98.88 260 LEU B N 1
ATOM 4406 C CA . LEU B 1 260 ? 11.352 -9.711 -0.542 1 98.88 260 LEU B CA 1
ATOM 4407 C C . LEU B 1 260 ? 10.195 -10.711 -0.497 1 98.88 260 LEU B C 1
ATOM 4409 O O . LEU B 1 260 ? 9.758 -11.117 0.584 1 98.88 260 LEU B O 1
ATOM 4413 N N . ASP B 1 261 ? 9.742 -11.094 -1.69 1 98.88 261 ASP B N 1
ATOM 4414 C CA . ASP B 1 261 ? 8.719 -12.141 -1.757 1 98.88 261 ASP B CA 1
ATOM 4415 C C . ASP B 1 261 ? 9.32 -13.469 -2.211 1 98.88 261 ASP B C 1
ATOM 4417 O O . ASP B 1 261 ? 8.617 -14.477 -2.307 1 98.88 261 ASP B O 1
ATOM 4421 N N . VAL B 1 262 ? 10.617 -13.438 -2.561 1 98.62 262 VAL B N 1
ATOM 4422 C CA . VAL B 1 262 ? 11.305 -14.633 -3.049 1 98.62 262 VAL B CA 1
ATOM 4423 C C . VAL B 1 262 ? 12.695 -14.719 -2.414 1 98.62 262 VAL B C 1
ATOM 4425 O O . VAL B 1 262 ? 13.312 -13.695 -2.117 1 98.62 262 VAL B O 1
ATOM 4428 N N . LEU B 1 263 ? 13.094 -15.883 -2.193 1 98.38 263 LEU B N 1
ATOM 4429 C CA . LEU B 1 263 ? 14.438 -16.203 -1.737 1 98.38 263 LEU B CA 1
ATOM 4430 C C . LEU B 1 263 ? 15.078 -17.266 -2.627 1 98.38 263 LEU B C 1
ATOM 4432 O O . LEU B 1 263 ? 14.398 -17.859 -3.475 1 98.38 263 LEU B O 1
ATOM 4436 N N . SER B 1 264 ? 16.328 -17.469 -2.484 1 96.19 264 SER B N 1
ATOM 4437 C CA . SER B 1 264 ? 17.047 -18.406 -3.346 1 96.19 264 SER B CA 1
ATOM 4438 C C . SER B 1 264 ? 16.594 -19.844 -3.104 1 96.19 264 SER B C 1
ATOM 4440 O O . SER B 1 264 ? 16.641 -20.688 -4.008 1 96.19 264 SER B O 1
ATOM 4442 N N . ALA B 1 265 ? 16.156 -20.094 -1.912 1 96.81 265 ALA B N 1
ATOM 4443 C CA . ALA B 1 265 ? 15.594 -21.391 -1.539 1 96.81 265 ALA B CA 1
ATOM 4444 C C . ALA B 1 265 ? 14.227 -21.219 -0.883 1 96.81 265 ALA B C 1
ATOM 4446 O O . ALA B 1 265 ? 14.062 -20.422 0.035 1 96.81 265 ALA B O 1
ATOM 4447 N N . GLU B 1 266 ? 13.273 -21.984 -1.318 1 97.19 266 GLU B N 1
ATOM 4448 C CA . GLU B 1 266 ? 11.906 -21.891 -0.817 1 97.19 266 GLU B CA 1
ATOM 4449 C C . GLU B 1 266 ? 11.289 -23.266 -0.617 1 97.19 266 GLU B C 1
ATOM 4451 O O . GLU B 1 266 ? 11.055 -24 -1.585 1 97.19 266 GLU B O 1
ATOM 4456 N N . PRO B 1 267 ? 11.148 -23.703 0.533 1 97.69 267 PRO B N 1
ATOM 4457 C CA . PRO B 1 267 ? 11.305 -22.922 1.763 1 97.69 267 PRO B CA 1
ATOM 4458 C C . PRO B 1 267 ? 12.766 -22.625 2.1 1 97.69 267 PRO B C 1
ATOM 4460 O O . PRO B 1 267 ? 13.656 -23.406 1.732 1 97.69 267 PRO B O 1
ATOM 4463 N N . PRO B 1 268 ? 12.938 -21.531 2.828 1 98.44 268 PRO B N 1
ATOM 4464 C CA . PRO B 1 268 ? 14.312 -21.203 3.215 1 98.44 268 PRO B CA 1
ATOM 4465 C C . PRO B 1 268 ? 14.797 -22.016 4.414 1 98.44 268 PRO B C 1
ATOM 4467 O O . PRO B 1 268 ? 13.992 -22.406 5.27 1 98.44 268 PRO B O 1
ATOM 4470 N N . PRO B 1 269 ? 16.125 -22.281 4.402 1 97.56 269 PRO B N 1
ATOM 4471 C CA . PRO B 1 269 ? 16.641 -22.859 5.648 1 97.56 269 PRO B CA 1
ATOM 4472 C C . PRO B 1 269 ? 16.438 -21.938 6.852 1 97.56 269 PRO B C 1
ATOM 4474 O O . PRO B 1 269 ? 16.328 -20.719 6.691 1 97.56 269 PRO B O 1
ATOM 4477 N N . ALA B 1 270 ? 16.406 -22.5 7.992 1 95.75 270 ALA B N 1
ATOM 4478 C CA . ALA B 1 270 ? 16.109 -21.766 9.227 1 95.75 270 ALA B CA 1
ATOM 4479 C C . ALA B 1 270 ? 17.156 -20.688 9.484 1 95.75 270 ALA B C 1
ATOM 4481 O O . ALA B 1 270 ? 16.859 -19.656 10.078 1 95.75 270 ALA B O 1
ATOM 4482 N N . ASP B 1 271 ? 18.359 -20.938 9.023 1 96.56 271 ASP B N 1
ATOM 4483 C CA . ASP B 1 271 ? 19.453 -20 9.289 1 96.56 271 ASP B CA 1
ATOM 4484 C C . ASP B 1 271 ? 19.688 -19.078 8.102 1 96.56 271 ASP B C 1
ATOM 4486 O O . ASP B 1 271 ? 20.781 -18.531 7.93 1 96.56 271 ASP B O 1
ATOM 4490 N N . HIS B 1 272 ? 18.719 -19.062 7.285 1 97.62 272 HIS B N 1
ATOM 4491 C CA . HIS B 1 272 ? 18.844 -18.156 6.145 1 97.62 272 HIS B CA 1
ATOM 4492 C C . HIS B 1 272 ? 19.266 -16.766 6.59 1 97.62 272 HIS B C 1
ATOM 4494 O O . HIS B 1 272 ? 18.672 -16.188 7.5 1 97.62 272 HIS B O 1
ATOM 4500 N N . PRO B 1 273 ? 20.156 -16.109 5.949 1 97.5 273 PRO B N 1
ATOM 4501 C CA . PRO B 1 273 ? 20.766 -14.883 6.465 1 97.5 273 PRO B CA 1
ATOM 4502 C C . PRO B 1 273 ? 19.828 -13.688 6.422 1 97.5 273 PRO B C 1
ATOM 4504 O O . PRO B 1 273 ? 20 -12.727 7.176 1 97.5 273 PRO B O 1
ATOM 4507 N N . LEU B 1 274 ? 18.844 -13.711 5.59 1 98.38 274 LEU B N 1
ATOM 4508 C CA . LEU B 1 274 ? 17.953 -12.562 5.457 1 98.38 274 LEU B CA 1
ATOM 4509 C C . LEU B 1 274 ? 16.828 -12.633 6.484 1 98.38 274 LEU B C 1
ATOM 4511 O O . LEU B 1 274 ? 16.141 -11.633 6.73 1 98.38 274 LEU B O 1
ATOM 4515 N N . ILE B 1 275 ? 16.594 -13.828 6.949 1 96.69 275 ILE B N 1
ATOM 4516 C CA . ILE B 1 275 ? 15.57 -13.969 7.988 1 96.69 275 ILE B CA 1
ATOM 4517 C C . ILE B 1 275 ? 16.078 -13.344 9.289 1 96.69 275 ILE B C 1
ATOM 4519 O O . ILE B 1 275 ? 17.062 -13.805 9.859 1 96.69 275 ILE B O 1
ATOM 4523 N N . GLY B 1 276 ? 15.422 -12.281 9.695 1 89.81 276 GLY B N 1
ATOM 4524 C CA . GLY B 1 276 ? 15.828 -11.609 10.922 1 89.81 276 GLY B CA 1
ATOM 4525 C C . GLY B 1 276 ? 16.734 -10.414 10.672 1 89.81 276 GLY B C 1
ATOM 4526 O O . GLY B 1 276 ? 17.062 -9.68 11.602 1 89.81 276 GLY B O 1
ATOM 4527 N N . ALA B 1 277 ? 17.203 -10.258 9.406 1 96.25 277 ALA B N 1
ATOM 4528 C CA . ALA B 1 277 ? 17.969 -9.055 9.078 1 96.25 277 ALA B CA 1
ATOM 4529 C C . ALA B 1 277 ? 17.141 -7.797 9.359 1 96.25 277 ALA B C 1
ATOM 4531 O O . ALA B 1 277 ? 15.938 -7.77 9.125 1 96.25 277 ALA B O 1
ATOM 4532 N N . PRO B 1 278 ? 17.844 -6.777 9.898 1 96.5 278 PRO B N 1
ATOM 4533 C CA . PRO B 1 278 ? 17.094 -5.551 10.195 1 96.5 278 PRO B CA 1
ATOM 4534 C C . PRO B 1 278 ? 16.5 -4.91 8.945 1 96.5 278 PRO B C 1
ATOM 4536 O O . PRO B 1 278 ? 17.125 -4.926 7.879 1 96.5 278 PRO B O 1
ATOM 4539 N N . ASN B 1 279 ? 15.273 -4.383 9.133 1 95.81 279 ASN B N 1
ATOM 4540 C CA . ASN B 1 279 ? 14.57 -3.639 8.094 1 95.81 279 ASN B CA 1
ATOM 4541 C C . ASN B 1 279 ? 14.367 -4.484 6.84 1 95.81 279 ASN B C 1
ATOM 4543 O O . ASN B 1 279 ? 14.391 -3.963 5.723 1 95.81 279 ASN B O 1
ATOM 4547 N N . CYS B 1 280 ? 14.312 -5.762 6.992 1 98.31 280 CYS B N 1
ATOM 4548 C CA . CYS B 1 280 ? 14.023 -6.699 5.914 1 98.31 280 CYS B CA 1
ATOM 4549 C C . CYS B 1 280 ? 12.664 -7.359 6.113 1 98.31 280 CYS B C 1
ATOM 4551 O O . CYS B 1 280 ? 12.453 -8.07 7.102 1 98.31 280 CYS B O 1
ATOM 4553 N N . THR B 1 281 ? 11.734 -7.051 5.234 1 98.44 281 THR B N 1
ATOM 4554 C CA . THR B 1 281 ? 10.398 -7.648 5.258 1 98.44 281 THR B CA 1
ATOM 4555 C C . THR B 1 281 ? 10.305 -8.781 4.238 1 98.44 281 THR B C 1
ATOM 4557 O O . THR B 1 281 ? 10.625 -8.594 3.064 1 98.44 281 THR B O 1
ATOM 4560 N N . ILE B 1 282 ? 9.875 -9.961 4.684 1 98.75 282 ILE B N 1
ATOM 4561 C CA . ILE B 1 282 ? 9.82 -11.117 3.797 1 98.75 282 ILE B CA 1
ATOM 4562 C C . ILE B 1 282 ? 8.414 -11.711 3.811 1 98.75 282 ILE B C 1
ATOM 4564 O O . ILE B 1 282 ? 7.879 -12.031 4.875 1 98.75 282 ILE B O 1
ATOM 4568 N N . THR B 1 283 ? 7.777 -11.766 2.674 1 98.75 283 THR B N 1
ATOM 4569 C CA . THR B 1 283 ? 6.578 -12.578 2.494 1 98.75 283 THR B CA 1
ATOM 4570 C C . THR B 1 283 ? 6.918 -13.906 1.821 1 98.75 283 THR B C 1
ATOM 4572 O O . THR B 1 283 ? 7.891 -13.992 1.067 1 98.75 283 THR B O 1
ATOM 4575 N N . PRO B 1 284 ? 6.207 -14.961 2.104 1 98.62 284 PRO B N 1
ATOM 4576 C CA . PRO B 1 284 ? 6.562 -16.312 1.651 1 98.62 284 PRO B CA 1
ATOM 4577 C C . PRO B 1 284 ? 6.031 -16.625 0.254 1 98.62 284 PRO B C 1
ATOM 4579 O O . PRO B 1 284 ? 5.227 -17.547 0.086 1 98.62 284 PRO B O 1
ATOM 4582 N N . HIS B 1 285 ? 6.539 -15.898 -0.706 1 98.5 285 HIS B N 1
ATOM 4583 C CA . HIS B 1 285 ? 6.207 -16.125 -2.109 1 98.5 285 HIS B CA 1
ATOM 4584 C C . HIS B 1 285 ? 4.699 -16.078 -2.332 1 98.5 285 HIS B C 1
ATOM 4586 O O . HIS B 1 285 ? 4.133 -16.984 -2.938 1 98.5 285 HIS B O 1
ATOM 4592 N N . VAL B 1 286 ? 4.062 -14.953 -2.01 1 98.5 286 VAL B N 1
ATOM 4593 C CA . VAL B 1 286 ? 2.604 -14.891 -2.016 1 98.5 286 VAL B CA 1
ATOM 4594 C C . VAL B 1 286 ? 2.127 -13.969 -3.137 1 98.5 286 VAL B C 1
ATOM 4596 O O . VAL B 1 286 ? 0.924 -13.836 -3.365 1 98.5 286 VAL B O 1
ATOM 4599 N N . ALA B 1 287 ? 3.027 -13.297 -3.807 1 98.06 287 ALA B N 1
ATOM 4600 C CA . ALA B 1 287 ? 2.65 -12.289 -4.793 1 98.06 287 ALA B CA 1
ATOM 4601 C C . ALA B 1 287 ? 1.703 -12.867 -5.836 1 98.06 287 ALA B C 1
ATOM 4603 O O . ALA B 1 287 ? 0.808 -12.172 -6.324 1 98.06 287 ALA B O 1
ATOM 4604 N N . TRP B 1 288 ? 1.828 -14.133 -6.141 1 97.44 288 TRP B N 1
ATOM 4605 C CA . TRP B 1 288 ? 1.062 -14.789 -7.191 1 97.44 288 TRP B CA 1
ATOM 4606 C C . TRP B 1 288 ? -0.271 -15.305 -6.652 1 97.44 288 TRP B C 1
ATOM 4608 O O . TRP B 1 288 ? -1.159 -15.672 -7.426 1 97.44 288 TRP B O 1
ATOM 4618 N N . ALA B 1 289 ? -0.473 -15.242 -5.352 1 97.81 289 ALA B N 1
ATOM 4619 C CA . ALA B 1 289 ? -1.396 -16.203 -4.738 1 97.81 289 ALA B CA 1
ATOM 4620 C C . ALA B 1 289 ? -2.697 -15.508 -4.328 1 97.81 289 ALA B C 1
ATOM 4622 O O . ALA B 1 289 ? -3.441 -16.031 -3.492 1 97.81 289 ALA B O 1
ATOM 4623 N N . THR B 1 290 ? -2.949 -14.273 -4.828 1 98 290 THR B N 1
ATOM 4624 C CA . THR B 1 290 ? -4.277 -13.727 -4.59 1 98 290 THR B CA 1
ATOM 4625 C C . THR B 1 290 ? -5.352 -14.625 -5.191 1 98 290 THR B C 1
ATOM 4627 O O . THR B 1 290 ? -5.094 -15.352 -6.152 1 98 290 THR B O 1
ATOM 4630 N N . ALA B 1 291 ? -6.508 -14.562 -4.637 1 97.5 291 ALA B N 1
ATOM 4631 C CA . ALA B 1 291 ? -7.605 -15.398 -5.121 1 97.5 291 ALA B CA 1
ATOM 4632 C C . ALA B 1 291 ? -7.855 -15.164 -6.609 1 97.5 291 ALA B C 1
ATOM 4634 O O . ALA B 1 291 ? -8.039 -16.109 -7.371 1 97.5 291 ALA B O 1
ATOM 4635 N N . GLU B 1 292 ? -7.84 -13.945 -7.008 1 98.19 292 GLU B N 1
ATOM 4636 C CA . GLU B 1 292 ? -8.094 -13.578 -8.398 1 98.19 292 GLU B CA 1
ATOM 4637 C C . GLU B 1 292 ? -7.004 -14.117 -9.32 1 98.19 292 GLU B C 1
ATOM 4639 O O . GLU B 1 292 ? -7.297 -14.656 -10.391 1 98.19 292 GLU B O 1
ATOM 4644 N N . ALA B 1 293 ? -5.746 -13.969 -8.914 1 98.38 293 ALA B N 1
ATOM 4645 C CA . ALA B 1 293 ? -4.629 -14.445 -9.719 1 98.38 293 ALA B CA 1
ATOM 4646 C C . ALA B 1 293 ? -4.656 -15.961 -9.859 1 98.38 293 ALA B C 1
ATOM 4648 O O . ALA B 1 293 ? -4.465 -16.5 -10.953 1 98.38 293 ALA B O 1
ATOM 4649 N N . ARG B 1 294 ? -4.887 -16.656 -8.773 1 98.5 294 ARG B N 1
ATOM 4650 C CA . ARG B 1 294 ? -4.984 -18.109 -8.82 1 98.5 294 ARG B CA 1
ATOM 4651 C C . ARG B 1 294 ? -6.129 -18.547 -9.727 1 98.5 294 ARG B C 1
ATOM 4653 O O . ARG B 1 294 ? -6 -19.531 -10.469 1 98.5 294 ARG B O 1
ATOM 4660 N N . GLY B 1 295 ? -7.242 -17.844 -9.602 1 98.38 295 GLY B N 1
ATOM 4661 C CA . GLY B 1 295 ? -8.352 -18.141 -10.5 1 98.38 295 GLY B CA 1
ATOM 4662 C C . GLY B 1 295 ? -7.984 -18 -11.961 1 98.38 295 GLY B C 1
ATOM 4663 O O . GLY B 1 295 ? -8.312 -18.859 -12.773 1 98.38 295 GLY B O 1
ATOM 4664 N N . ARG B 1 296 ? -7.312 -16.906 -12.297 1 98.44 296 ARG B N 1
ATOM 4665 C CA . ARG B 1 296 ? -6.852 -16.703 -13.672 1 98.44 296 ARG B CA 1
ATOM 4666 C C . ARG B 1 296 ? -5.898 -17.812 -14.094 1 98.44 296 ARG B C 1
ATOM 4668 O O . ARG B 1 296 ? -5.996 -18.328 -15.211 1 98.44 296 ARG B O 1
ATOM 4675 N N . LEU B 1 297 ? -4.973 -18.156 -13.211 1 98.62 297 LEU B N 1
ATOM 4676 C CA . LEU B 1 297 ? -4.02 -19.219 -13.477 1 98.62 297 LEU B CA 1
ATOM 4677 C C . LEU B 1 297 ? -4.742 -20.516 -13.836 1 98.62 297 LEU B C 1
ATOM 4679 O O . LEU B 1 297 ? -4.445 -21.125 -14.867 1 98.62 297 LEU B O 1
ATOM 4683 N N . LEU B 1 298 ? -5.703 -20.891 -13.016 1 98.62 298 LEU B N 1
ATOM 4684 C CA . LEU B 1 298 ? -6.453 -22.125 -13.219 1 98.62 298 LEU B CA 1
ATOM 4685 C C . LEU B 1 298 ? -7.203 -22.094 -14.547 1 98.62 298 LEU B C 1
ATOM 4687 O O . LEU B 1 298 ? -7.18 -23.062 -15.297 1 98.62 298 LEU B O 1
ATOM 4691 N N . LYS B 1 299 ? -7.777 -20.969 -14.859 1 98.25 299 LYS B N 1
ATOM 4692 C CA . LYS B 1 299 ? -8.547 -20.828 -16.094 1 98.25 299 LYS B CA 1
ATOM 4693 C C . LYS B 1 299 ? -7.641 -20.938 -17.312 1 98.25 299 LYS B C 1
ATOM 4695 O O . LYS B 1 299 ? -7.984 -21.609 -18.281 1 98.25 299 LYS B O 1
ATOM 4700 N N . ILE B 1 300 ? -6.512 -20.25 -17.281 1 98.62 300 ILE B N 1
ATOM 4701 C CA . ILE B 1 300 ? -5.582 -20.297 -18.406 1 98.62 300 ILE B CA 1
ATOM 4702 C C . ILE B 1 300 ? -5.055 -21.719 -18.594 1 98.62 300 ILE B C 1
ATOM 4704 O O . ILE B 1 300 ? -4.969 -22.203 -19.719 1 98.62 300 ILE B O 1
ATOM 4708 N N . ALA B 1 301 ? -4.727 -22.391 -17.516 1 98.69 301 ALA B N 1
ATOM 4709 C CA . ALA B 1 301 ? -4.23 -23.766 -17.578 1 98.69 301 ALA B CA 1
ATOM 4710 C C . ALA B 1 301 ? -5.27 -24.688 -18.188 1 98.69 301 ALA B C 1
ATOM 4712 O O . ALA B 1 301 ? -4.945 -25.516 -19.047 1 98.69 301 ALA B O 1
ATOM 4713 N N . ALA B 1 302 ? -6.492 -24.547 -17.766 1 98.62 302 ALA B N 1
ATOM 4714 C CA . ALA B 1 302 ? -7.57 -25.359 -18.312 1 98.62 302 ALA B CA 1
ATOM 4715 C C . ALA B 1 302 ? -7.797 -25.062 -19.797 1 98.62 302 ALA B C 1
ATOM 4717 O O . ALA B 1 302 ? -8.039 -25.969 -20.594 1 98.62 302 ALA B O 1
ATOM 4718 N N . ASP B 1 303 ? -7.742 -23.797 -20.109 1 98.62 303 ASP B N 1
ATOM 4719 C CA . ASP B 1 303 ? -7.887 -23.391 -21.5 1 98.62 303 ASP B CA 1
ATOM 4720 C C . ASP B 1 303 ? -6.793 -23.984 -22.375 1 98.62 303 ASP B C 1
ATOM 4722 O O . ASP B 1 303 ? -7.051 -24.406 -23.5 1 98.62 303 ASP B O 1
ATOM 4726 N N . ASN B 1 304 ? -5.535 -24 -21.891 1 98.75 304 ASN B N 1
ATOM 4727 C CA . ASN B 1 304 ? -4.434 -24.656 -22.578 1 98.75 304 ASN B CA 1
ATOM 4728 C C . ASN B 1 304 ? -4.75 -26.125 -22.891 1 98.75 304 ASN B C 1
ATOM 4730 O O . ASN B 1 304 ? -4.594 -26.562 -24.031 1 98.75 304 ASN B O 1
ATOM 4734 N N . LEU B 1 305 ? -5.23 -26.859 -21.891 1 98.62 305 LEU B N 1
ATOM 4735 C CA . LEU B 1 305 ? -5.535 -28.281 -22.062 1 98.62 305 LEU B CA 1
ATOM 4736 C C . LEU B 1 305 ? -6.719 -28.484 -23 1 98.62 305 LEU B C 1
ATOM 4738 O O . LEU B 1 305 ? -6.715 -29.406 -23.812 1 98.62 305 LEU B O 1
ATOM 4742 N N . PHE B 1 306 ? -7.719 -27.656 -22.859 1 98.44 306 PHE B N 1
ATOM 4743 C CA . PHE B 1 306 ? -8.891 -27.688 -23.734 1 98.44 306 PHE B CA 1
ATOM 4744 C C . PHE B 1 306 ? -8.484 -27.578 -25.203 1 98.44 306 PHE B C 1
ATOM 4746 O O . PHE B 1 306 ? -8.93 -28.375 -26.031 1 98.44 306 PHE B O 1
ATOM 4753 N N . HIS B 1 307 ? -7.664 -26.625 -25.5 1 98.5 307 HIS B N 1
ATOM 4754 C CA . HIS B 1 307 ? -7.234 -26.406 -26.875 1 98.5 307 HIS B CA 1
ATOM 4755 C C . HIS B 1 307 ? -6.352 -27.547 -27.359 1 98.5 307 HIS B C 1
ATOM 4757 O O . HIS B 1 307 ? -6.484 -27.984 -28.5 1 98.5 307 HIS B O 1
ATOM 4763 N N . PHE B 1 308 ? -5.492 -28.031 -26.5 1 98.19 308 PHE B N 1
ATOM 4764 C CA . PHE B 1 308 ? -4.66 -29.172 -26.859 1 98.19 308 PHE B CA 1
ATOM 4765 C C . PHE B 1 308 ? -5.527 -30.359 -27.25 1 98.19 308 PHE B C 1
ATOM 4767 O O . PHE B 1 308 ? -5.277 -31.016 -28.266 1 98.19 308 PHE B O 1
ATOM 4774 N N . ALA B 1 309 ? -6.535 -30.609 -26.469 1 97.12 309 ALA B N 1
ATOM 4775 C CA . ALA B 1 309 ? -7.426 -31.75 -26.703 1 97.12 309 ALA B CA 1
ATOM 4776 C C . ALA B 1 309 ? -8.125 -31.625 -28.062 1 97.12 309 ALA B C 1
ATOM 4778 O O . ALA B 1 309 ? -8.602 -32.625 -28.609 1 97.12 309 ALA B O 1
ATOM 4779 N N . ARG B 1 310 ? -8.07 -30.438 -28.609 1 96.25 310 ARG B N 1
ATOM 4780 C CA . ARG B 1 310 ? -8.766 -30.203 -29.859 1 96.25 310 ARG B CA 1
ATOM 4781 C C . ARG B 1 310 ? -7.785 -29.938 -31 1 96.25 310 ARG B C 1
ATOM 4783 O O . ARG B 1 310 ? -8.172 -29.469 -32.062 1 96.25 310 ARG B O 1
ATOM 4790 N N . GLY B 1 311 ? -6.578 -30.141 -30.688 1 95.62 311 GLY B N 1
ATOM 4791 C CA . GLY B 1 311 ? -5.559 -30.094 -31.734 1 95.62 311 GLY B CA 1
ATOM 4792 C C . GLY B 1 311 ? -4.941 -28.719 -31.891 1 95.62 311 GLY B C 1
ATOM 4793 O O . GLY B 1 311 ? -4.18 -28.484 -32.844 1 95.62 311 GLY B O 1
ATOM 4794 N N . ALA B 1 312 ? -5.258 -27.781 -31 1 96.06 312 ALA B N 1
ATOM 4795 C CA . ALA B 1 312 ? -4.66 -26.453 -30.969 1 96.06 312 ALA B CA 1
ATOM 4796 C C . ALA B 1 312 ? -3.807 -26.266 -29.719 1 96.06 312 ALA B C 1
ATOM 4798 O O . ALA B 1 312 ? -4.051 -26.906 -28.688 1 96.06 312 ALA B O 1
ATOM 4799 N N . VAL B 1 313 ? -2.691 -25.609 -29.859 1 96.12 313 VAL B N 1
ATOM 4800 C CA . VAL B 1 313 ? -1.837 -25.438 -28.688 1 96.12 313 VAL B CA 1
ATOM 4801 C C . VAL B 1 313 ? -1.633 -23.953 -28.406 1 96.12 313 VAL B C 1
ATOM 4803 O O . VAL B 1 313 ? -1.341 -23.172 -29.312 1 96.12 313 VAL B O 1
ATOM 4806 N N . LYS B 1 314 ? -1.892 -23.578 -27.156 1 97.56 314 LYS B N 1
ATOM 4807 C CA . LYS B 1 314 ? -1.612 -22.234 -26.641 1 97.56 314 LYS B CA 1
ATOM 4808 C C . LYS B 1 314 ? -0.548 -22.281 -25.547 1 97.56 314 LYS B C 1
ATOM 4810 O O . LYS B 1 314 ? -0.482 -23.234 -24.781 1 97.56 314 LYS B O 1
ATOM 4815 N N . ASN B 1 315 ? 0.334 -21.266 -25.531 1 98.12 315 ASN B N 1
ATOM 4816 C CA . ASN B 1 315 ? 1.342 -21.078 -24.5 1 98.12 315 ASN B CA 1
ATOM 4817 C C . ASN B 1 315 ? 2.311 -22.25 -24.438 1 98.12 315 ASN B C 1
ATOM 4819 O O . ASN B 1 315 ? 2.656 -22.719 -23.344 1 98.12 315 ASN B O 1
ATOM 4823 N N . LYS B 1 316 ? 2.615 -22.828 -25.547 1 98.12 316 LYS B N 1
ATOM 4824 C CA . LYS B 1 316 ? 3.584 -23.922 -25.625 1 98.12 316 LYS B CA 1
ATOM 4825 C C . LYS B 1 316 ? 4.984 -23.438 -25.25 1 98.12 316 LYS B C 1
ATOM 4827 O O . LYS B 1 316 ? 5.402 -22.344 -25.656 1 98.12 316 LYS B O 1
ATOM 4832 N N . VAL B 1 317 ? 5.582 -24.203 -24.438 1 96 317 VAL B N 1
ATOM 4833 C CA . VAL B 1 317 ? 6.973 -23.891 -24.109 1 96 317 VAL B CA 1
ATOM 4834 C C . VAL B 1 317 ? 7.883 -25 -24.641 1 96 317 VAL B C 1
ATOM 4836 O O . VAL B 1 317 ? 7.449 -26.141 -24.797 1 96 317 VAL B O 1
ATOM 4839 N N . GLY B 1 318 ? 9.227 -24.797 -24.938 1 83.19 318 GLY B N 1
ATOM 4840 C CA . GLY B 1 318 ? 10.156 -25.766 -25.469 1 83.19 318 GLY B CA 1
ATOM 4841 C C . GLY B 1 318 ? 9.969 -26.031 -26.953 1 83.19 318 GLY B C 1
ATOM 4842 O O . GLY B 1 318 ? 8.961 -25.625 -27.547 1 83.19 318 GLY B O 1
#

Solvent-accessible surface area (backbone atoms only — not comparable to full-atom values): 32497 Å² total; per-residue (Å²): 89,38,35,30,31,42,37,36,31,86,70,43,80,69,87,63,75,65,58,70,50,46,74,66,30,54,67,45,79,29,56,66,50,58,81,91,44,46,58,72,72,39,42,77,19,32,27,38,33,28,55,76,55,70,39,43,51,69,54,54,71,66,25,83,54,48,44,35,37,39,31,69,34,61,71,59,84,42,43,37,47,66,53,33,49,76,70,67,27,51,36,28,40,29,73,83,40,31,32,67,36,37,31,50,44,53,49,39,45,51,37,41,68,25,60,42,53,69,60,42,23,51,40,43,62,71,38,52,42,43,72,40,93,43,58,47,68,75,96,58,85,31,55,51,57,57,74,36,31,37,20,34,34,18,68,50,73,37,31,46,47,38,49,44,34,39,48,44,51,43,29,45,43,34,34,28,59,95,70,84,70,84,50,77,89,43,67,80,51,42,79,47,55,63,69,58,33,36,47,64,18,42,29,39,38,46,44,48,75,83,40,87,87,34,44,41,56,43,27,62,69,52,55,66,45,32,34,53,72,15,33,41,34,36,72,51,56,19,53,29,42,33,52,67,42,51,29,50,34,31,69,71,52,47,30,57,29,35,33,30,28,43,53,74,47,61,45,34,61,86,78,38,62,53,65,76,29,55,59,46,45,41,40,49,49,45,43,53,56,17,55,59,25,33,51,44,39,53,50,49,45,32,50,31,52,54,33,43,78,70,77,38,82,51,58,68,50,120,89,36,33,31,31,42,36,37,30,87,70,43,78,69,86,64,77,66,56,70,50,47,74,64,31,54,66,45,78,31,57,66,50,59,82,89,45,46,58,74,72,38,42,76,18,31,29,40,34,29,55,75,55,70,40,44,52,69,54,55,71,67,26,83,54,47,44,36,37,38,30,70,33,60,70,59,82,43,42,36,47,68,51,35,50,76,70,66,27,50,36,27,40,32,74,84,41,30,34,68,36,37,30,51,45,53,49,38,44,52,36,42,70,26,61,40,54,70,61,42,23,52,39,43,62,70,38,52,42,41,71,42,94,43,58,46,66,74,95,59,85,32,56,49,59,56,74,36,32,38,18,33,34,18,69,49,72,37,32,48,47,38,48,45,35,38,47,44,52,43,28,43,42,34,35,27,58,95,70,84,71,87,52,76,90,43,67,78,51,43,78,46,54,64,68,60,34,35,48,64,19,42,29,37,40,46,45,48,76,83,40,86,84,34,44,40,56,42,26,62,68,51,55,67,46,32,33,54,72,15,34,41,34,36,73,52,56,23,52,30,41,34,53,68,42,51,28,51,34,31,69,70,52,48,31,56,29,35,33,28,28,42,53,76,45,62,44,34,62,86,79,38,64,53,64,75,28,54,60,46,46,40,40,48,49,45,44,52,58,17,54,59,26,33,50,44,39,53,50,50,44,32,50,30,52,54,34,43,78,69,78,38,82,52,59,69,51,122

Radius of gyration: 27.95 Å; Cα contacts (8 Å, |Δi|>4): 1342; chains: 2; bounding box: 57×88×62 Å

Organism: NCBI:txid582686

Sequence (636 aa):
MNIVVLDGFTLNPGDLSWAPFEALGSLTVYDRTPPELVQERAKDADAVLTNKTALTADIISSLPNLRYIGVLATGYNVVAIEAAAERGITVTNVPDYSTYSVAQLVFAFVLRHCHHIAEHDRAVRGGRWSAGPDFTFSLYPLQELHGKSVGIIGFGGIGRQVARAAIAFGMDVLVHTRTPKRDPEWAAVRYVELDELLREADYVTLHCPLTPQTSGLINKRTIGLMKRGAYLINTARGGHVVEADLAHALREGRIAGAGLDVLSAEPPPADHPLIGAPNCTITPHVAWATAEARGRLLKIAADNLFHFARGAVKNKVGMNIVVLDGFTLNPGDLSWAPFEALGSLTVYDRTPPELVQERAKDADAVLTNKTALTADIISSLPNLRYIGVLATGYNVVAIEAAAERGITVTNVPDYSTYSVAQLVFAFVLRHCHHIAEHDRAVRGGRWSAGPDFTFSLYPLQELHGKSVGIIGFGGIGRQVARAAIAFGMDVLVHTRTPKRDPEWAAVRYVELDELLREADYVTLHCPLTPQTSGLINKRTIGLMKRGAYLINTARGGHVVEADLAHALREGRIAGAGLDVLSAEPPPADHPLIGAPNCTITPHVAWATAEARGRLLKIAADNLFHFARGAVKNKVG